Protein AF-A0A5N5FDD8-F1 (afdb_monomer_lite)

pLDDT: mean 77.77, std 26.24, range [22.77, 98.94]

Foldseek 3Di:
DPDFQFPDDADPPDQADLLWFFKFWWALAPPHQIFIWTDHHQWTFQVQLCLVVQLLVDPQPSPDCCRVDNANLSVLQSFDVSLVSVSVSSSQLRGPPHCPNVVPPVSCVVGIGGNVRIGTFARDQAPWEKEWAFFPVQQQLCLCLPPNNPCRHDPCVLAATDIDTAASVQEGEPPDDFDQDWAWFDDDDPDDTDTGGQPFKKKFWWKKWFFRHKDAFQDFDALQRLLRRTFFMWTKIQIFSPRRQVVPQPPPHGDSRGHRHMYIYRTGGGVSSQVLFKDAADDRPPQYDPSLHYPGHIWGFKWKWKWKDAAPHPDIATQAIATRSSGNRHSSSVRRRCCVRRDMDGGGHMYISRGTADPDLRHGRMLCSVCVQVVRWDAPPNDTDSHDDPRMDMDMDMHDDPPPPVVVVVVVVVVVVVVDPDDPPPPVVVVVVVPPDDDDDDDDDDDDDDDDDDDDDDDDDDDDDDDDDDDDDDDDDDDDDDPPVVVVVVVVVVVVLLVVLVVLLVVLLVQLVVLVVQLPDPVLLVCLQVDVVSLVVSLVSLVVSLVSLVVRDCPDVVSVVSSVVSNVSSVVSNVSSVCSNDPPDPPPPDDDDDDDDDDVVVVVVVVVVVVVPPDDDVVVVVVVVVVVVVVVVVVVVVVVVVVVVVVVVVPPDDDDDDPPPPVVVVVPDDDDPPPPPPVVPDPDDDDDDDDD

Organism: NCBI:txid2448454

Secondary structure (DSSP, 8-state):
-PPP-BSS---TT-S--TTT--EEEEESSTTSPPEEEEEETTEEEEHHHHHHTT---STTTTT--GGGSSSSHHHHHT-HHHHHHHHHHHHHHHBTT-HHHHT-HHHHHHHEEEGGGPEEE-SS--S-EEEE--BHHHHHHHHHHHH-SSS-S-GGGGTS--EEE--GGGEEETT---PPPEEE----TTSPPPEEE-S-EE--EEEEEEE-S---TT-PPPTTTGGGGEEEEEEEEE-EEHHHHHHH-TTT--STTTTT-EEE-S-BEEHHHHGGGEEEPPPPSSPPPGGG--SS-EEE--EEEEEEE-TT-S--EEEEEEEGGGBSS-HHHHHHHHHTTSPPP-TT-EEE------SSGGG-SSHHHHTTTTTS-EEETTEEESSPPTT-EEEEEEE------HHHHHHHHHHHHHTS---TTSHHHHHHHHTT--------------PPPP----PPPPPP-PPP--------------HHHHHHHHHHHHHHHHHHHHHHHHHHHHHHHHHHHHHTSHHHHHHHHH-HHHHHHHHHHHHHHHHHHHTS---SHHHHHHHHHHHHHHHHHHHHHHHTTSS--SSSSSSS---S---SHHHHHHHHHHHTTSS--HHHHHHHHHHHHHHHHHHHHHHHHHHHHHHHHTTSS-----TTTTTTTTTS---GGGSTTTTTS-----------

InterPro domains:
  IPR000048 IQ motif, EF-hand binding site [PF00612] (485-503)
  IPR003103 BAG domain [PF02179] (505-579)
  IPR003103 BAG domain [PS51035] (504-581)
  IPR003103 BAG domain [SM00264] (504-581)
  IPR005959 Fumarylacetoacetase [PTHR43069] (5-401)
  IPR005959 Fumarylacetoacetase [TIGR01266] (6-401)
  IPR011234 Fumarylacetoacetase-like, C-terminal [PF01557] (132-396)
  IPR015377 Fumarylacetoacetase, N-terminal [PF09298] (19-123)
  IPR036462 Fumarylacetoacetase, N-terminal domain superfamily [G3DSA:2.30.30.230] (2-120)
  IPR036462 Fumarylacetoacetase, N-terminal domain superfamily [SSF63433] (6-123)
  IPR036533 BAG domain superfamily [G3DSA:1.20.58.120] (479-585)
  IPR036663 Fumarylacetoacetase-like, C-terminal domain superfamily [G3DSA:3.90.850.10] (121-408)
  IPR036663 Fumarylacetoacetase-like, C-terminal domain superfamily [SSF56529] (125-398)

Sequence (692 aa):
MALPTSFIEVHPCSHFPIQNLPYGVFKPQPGSSARPGVAIGDYVLDLSEIAAAGLFNGPILVNSDCFHQPDLNKFLALGRPAWKEARATIQKLLSSTEPTLRDNESLRQKSLIPLSKVEMVLPITIGDYTDFFSSMHHAKNCGTIFRGPQNPIPPNWFHLPIAYHGRASSVVISGTDIIRPRGQAAPTGNSPPPFGPSLKLDFELEMAAIVGPGNELGKPVDVNEAADHIFGLVLMNDWSARDIQAWEYVPLGPFLGKSFGTTISPWIVTLEALEPFLCDAPKQDPHPLPYLAEKISQNYDISLEVQIKPAGQDESHVVTKSNFNNLYWTLTQQVAHHTINGCNLRPGDLLGTGTISGPEPDSLGCLLELTWNGQKQLSLNGTPRKFLEDGDEVIISGFSKVTVDTRKWLQRWLWDLLRKDCSLTSLKAFFLAFNRRLSFSSSASTTVTYTLHDDQPALPATTEIPIQTSDTPIPITFHLPQSTAATKIQSAYRAHLIRTHFKTIAAVHSEANQYQRRIQRQETVDAIRTSEREKLRMNESLMRLLLKLDSVPGVDPAVREARRKVSRRIVGLQEIVDAIVSEDVDDFWGGRDGGFGRNWDDILAEMEEEVCRDRGGEEMERNIQALLFFLRTLIYHNMQLHLQRDMHLLQSESFGVPQSQFLMQLALELPPHKHRAIQRRTGVHSGQPNFI

Structure (mmCIF, N/CA/C/O backbone):
data_AF-A0A5N5FDD8-F1
#
_entry.id   AF-A0A5N5FDD8-F1
#
loop_
_atom_site.group_PDB
_atom_site.id
_atom_site.type_symbol
_atom_site.label_atom_id
_atom_site.label_alt_id
_atom_site.label_comp_id
_atom_site.label_asym_id
_atom_site.label_entity_id
_atom_site.label_seq_id
_atom_site.pdbx_PDB_ins_code
_atom_site.Cartn_x
_atom_site.Cartn_y
_atom_site.Cartn_z
_atom_site.occupancy
_atom_site.B_iso_or_equiv
_atom_site.auth_seq_id
_atom_site.auth_comp_id
_atom_site.auth_asym_id
_atom_site.auth_atom_id
_atom_site.pdbx_PDB_model_num
ATOM 1 N N . MET A 1 1 ? -4.540 21.941 23.287 1.00 40.75 1 MET A N 1
ATOM 2 C CA . MET A 1 1 ? -5.114 20.904 24.172 1.00 40.75 1 MET A CA 1
ATOM 3 C C . MET A 1 1 ? -3.985 19.983 24.593 1.00 40.75 1 MET A C 1
ATOM 5 O O . MET A 1 1 ? -3.055 19.828 23.809 1.00 40.75 1 MET A O 1
ATOM 9 N N . ALA A 1 2 ? -4.013 19.440 25.812 1.00 58.56 2 ALA A N 1
ATOM 10 C CA . ALA A 1 2 ? -3.079 18.380 26.184 1.00 58.56 2 ALA A CA 1
ATOM 11 C C . ALA A 1 2 ? -3.308 17.167 25.267 1.00 58.56 2 ALA A C 1
ATOM 13 O O . ALA A 1 2 ? -4.444 16.930 24.854 1.00 58.56 2 ALA A O 1
ATOM 14 N N . LEU A 1 3 ? -2.243 16.445 24.910 1.00 72.12 3 LEU A N 1
ATOM 15 C CA . LEU A 1 3 ? -2.378 15.205 24.146 1.00 72.12 3 LEU A CA 1
ATOM 16 C C . LEU A 1 3 ? -3.233 14.213 24.956 1.00 72.12 3 LEU A C 1
ATOM 18 O O . LEU A 1 3 ? -3.039 14.130 26.172 1.00 72.12 3 LEU A O 1
ATOM 22 N N . PRO A 1 4 ? -4.170 13.484 24.322 1.00 80.88 4 PRO A N 1
ATOM 23 C CA . PRO A 1 4 ? -4.961 12.482 25.026 1.00 80.88 4 PRO A CA 1
ATOM 24 C C . PRO A 1 4 ? -4.037 11.429 25.650 1.00 80.88 4 PRO A C 1
ATOM 26 O O . PRO A 1 4 ? -3.049 11.019 25.040 1.00 80.88 4 PRO A O 1
ATOM 29 N N . THR A 1 5 ? -4.351 11.007 26.872 1.00 91.38 5 THR A N 1
ATOM 30 C CA . THR A 1 5 ? -3.633 9.951 27.597 1.00 91.38 5 THR A CA 1
ATOM 31 C C . THR A 1 5 ? -4.578 8.789 27.858 1.00 91.38 5 THR A C 1
ATOM 33 O O . THR A 1 5 ? -5.764 9.006 28.110 1.00 91.38 5 THR A O 1
ATOM 36 N N . SER A 1 6 ? -4.066 7.559 27.799 1.00 96.00 6 SER A N 1
ATOM 37 C CA . SER A 1 6 ? -4.861 6.361 28.079 1.00 96.00 6 SER A CA 1
ATOM 38 C C . SER A 1 6 ? -4.736 5.921 29.538 1.00 96.00 6 SER A C 1
ATOM 40 O O . SER A 1 6 ? -3.739 6.231 30.188 1.00 96.00 6 SER A O 1
ATOM 42 N N . PHE A 1 7 ? -5.737 5.202 30.059 1.00 96.88 7 PHE A N 1
ATOM 43 C CA . PHE A 1 7 ? -5.573 4.438 31.304 1.00 96.88 7 PHE A CA 1
ATOM 44 C C . PHE A 1 7 ? -4.744 3.159 31.098 1.00 96.88 7 PHE A C 1
ATOM 46 O O . PHE A 1 7 ? -4.272 2.578 32.072 1.00 96.88 7 PHE A O 1
ATOM 53 N N . ILE A 1 8 ? -4.588 2.713 29.847 1.00 95.81 8 ILE A N 1
ATOM 54 C CA . ILE A 1 8 ? -3.658 1.652 29.474 1.00 95.81 8 ILE A CA 1
ATOM 55 C C . ILE A 1 8 ? -2.270 2.279 29.399 1.00 95.81 8 ILE A C 1
ATOM 57 O O . ILE A 1 8 ? -2.067 3.284 28.715 1.00 95.81 8 ILE A O 1
ATOM 61 N N . GLU A 1 9 ? -1.316 1.698 30.118 1.00 93.88 9 GLU A N 1
ATOM 62 C CA . GLU A 1 9 ? 0.075 2.117 30.033 1.00 93.88 9 GLU A CA 1
ATOM 63 C C . GLU A 1 9 ? 0.636 1.738 28.658 1.00 93.88 9 GLU A C 1
ATOM 65 O O . GLU A 1 9 ? 0.541 0.589 28.229 1.00 93.88 9 GLU A O 1
ATOM 70 N N . VAL A 1 10 ? 1.190 2.721 27.948 1.00 94.00 10 VAL A N 1
ATOM 71 C CA . VAL A 1 10 ? 1.765 2.523 26.617 1.00 94.00 10 VAL A CA 1
ATOM 72 C C . VAL A 1 10 ? 3.217 2.964 26.641 1.00 94.00 10 VAL A C 1
ATOM 74 O O . VAL A 1 10 ? 3.521 4.111 26.978 1.00 94.00 10 VAL A O 1
ATOM 77 N N . HIS A 1 11 ? 4.112 2.058 26.253 1.00 92.44 11 HIS A N 1
ATOM 78 C CA . HIS A 1 11 ? 5.530 2.368 26.140 1.00 92.44 11 HIS A CA 1
ATOM 79 C C . HIS A 1 11 ? 5.756 3.505 25.115 1.00 92.44 11 HIS A C 1
ATOM 81 O O . HIS A 1 11 ? 5.157 3.463 24.038 1.00 92.44 11 HIS A O 1
ATOM 87 N N . PRO A 1 12 ? 6.640 4.494 25.367 1.00 87.56 12 PRO A N 1
ATOM 88 C CA . PRO A 1 12 ? 6.847 5.635 24.462 1.00 87.56 12 PRO A CA 1
ATOM 89 C C . PRO A 1 12 ? 7.277 5.269 23.034 1.00 87.56 12 PRO A C 1
ATOM 91 O O . PRO A 1 12 ? 7.044 6.037 22.106 1.00 87.56 12 PRO A O 1
ATOM 94 N N . CYS A 1 13 ? 7.916 4.110 22.862 1.00 88.19 13 CYS A N 1
ATOM 95 C CA . CYS A 1 13 ? 8.321 3.582 21.555 1.00 88.19 13 CYS A CA 1
ATOM 96 C C . CYS A 1 13 ? 7.288 2.633 20.924 1.00 88.19 13 CYS A C 1
ATOM 98 O O . CYS A 1 13 ? 7.564 2.072 19.870 1.00 88.19 13 CYS A O 1
ATOM 100 N N . SER A 1 14 ? 6.132 2.412 21.558 1.00 93.88 14 SER A N 1
ATOM 101 C CA . SER A 1 14 ? 5.072 1.585 20.979 1.00 93.88 14 SER A CA 1
ATOM 102 C C . SER A 1 14 ? 4.521 2.235 19.711 1.00 93.88 14 SER A C 1
ATOM 104 O O . SER A 1 14 ? 4.294 3.445 19.664 1.00 93.88 14 SER A O 1
ATOM 106 N N . HIS A 1 15 ? 4.237 1.418 18.699 1.00 95.06 15 HIS A N 1
ATOM 107 C CA . HIS A 1 15 ? 3.533 1.858 17.494 1.00 95.06 15 HIS A CA 1
ATOM 108 C C . HIS A 1 15 ? 2.047 2.145 17.746 1.00 95.06 15 HIS A C 1
ATOM 110 O O . HIS A 1 15 ? 1.388 2.733 16.888 1.00 95.06 15 HIS A O 1
ATOM 116 N N . PHE A 1 16 ? 1.505 1.764 18.908 1.00 97.56 16 PHE A N 1
ATOM 117 C CA . PHE A 1 16 ? 0.071 1.818 19.197 1.00 97.56 16 PHE A CA 1
ATOM 118 C C . PHE A 1 16 ? -0.270 2.748 20.371 1.00 97.56 16 PHE A C 1
ATOM 120 O O . PHE A 1 16 ? -0.908 2.316 21.332 1.00 97.56 16 PHE A O 1
ATOM 127 N N . PRO A 1 17 ? 0.121 4.036 20.343 1.00 96.19 17 PRO A N 1
ATOM 128 C CA . PRO A 1 17 ? -0.371 4.994 21.320 1.00 96.19 17 PRO A CA 1
ATOM 129 C C . PRO A 1 17 ? -1.849 5.329 21.051 1.00 96.19 17 PRO A C 1
ATOM 131 O O . PRO A 1 17 ? -2.377 5.067 19.969 1.00 96.19 17 PRO A O 1
ATOM 134 N N . ILE A 1 18 ? -2.517 5.981 22.009 1.00 96.62 18 ILE A N 1
ATOM 135 C CA . ILE A 1 18 ? -3.933 6.399 21.885 1.00 96.62 18 ILE A CA 1
ATOM 136 C C . ILE A 1 18 ? -4.186 7.372 20.711 1.00 96.62 18 ILE A C 1
ATOM 138 O O . ILE A 1 18 ? -5.321 7.593 20.293 1.00 96.62 18 ILE A O 1
ATOM 142 N N . GLN A 1 19 ? -3.129 7.966 20.155 1.00 95.69 19 GLN A N 1
ATOM 143 C CA . GLN A 1 19 ? -3.189 8.790 18.949 1.00 95.69 19 GLN A CA 1
ATOM 144 C C . GLN A 1 19 ? -3.278 7.958 17.663 1.00 95.69 19 GLN A C 1
ATOM 146 O O . GLN A 1 19 ? -3.800 8.466 16.676 1.00 95.69 19 GLN A O 1
ATOM 151 N N . ASN A 1 20 ? -2.800 6.710 17.652 1.00 97.81 20 ASN A N 1
ATOM 152 C CA . ASN A 1 20 ? -2.858 5.855 16.468 1.00 97.81 20 ASN A CA 1
ATOM 153 C C . ASN A 1 20 ? -4.233 5.181 16.363 1.00 97.81 20 ASN A C 1
ATOM 155 O O . ASN A 1 20 ? -5.063 5.620 15.566 1.00 97.81 20 ASN A O 1
ATOM 159 N N . LEU A 1 21 ? -4.501 4.200 17.234 1.00 98.44 21 LEU A N 1
ATOM 160 C CA . LEU A 1 21 ? -5.724 3.385 17.240 1.00 98.44 21 LEU A CA 1
ATOM 161 C C . LEU A 1 21 ? -6.044 2.777 15.857 1.00 98.44 21 LEU A C 1
ATOM 163 O O . LEU A 1 21 ? -7.098 3.082 15.288 1.00 98.44 21 LEU A O 1
ATOM 167 N N . PRO A 1 22 ? -5.139 1.958 15.287 1.00 98.81 22 PRO A N 1
ATOM 168 C CA . PRO A 1 22 ? -5.368 1.345 13.990 1.00 98.81 22 PRO A CA 1
ATOM 169 C C . PRO A 1 22 ? -6.363 0.189 14.105 1.00 98.81 22 PRO A C 1
ATOM 171 O O . PRO A 1 22 ? -6.459 -0.459 15.149 1.00 98.81 22 PRO A O 1
ATOM 174 N N . TYR A 1 23 ? -7.068 -0.091 13.013 1.00 98.94 23 TYR A N 1
ATOM 175 C CA . TYR A 1 23 ? -8.084 -1.140 12.948 1.00 98.94 23 TYR A CA 1
ATOM 176 C C . TYR A 1 23 ? -7.505 -2.404 12.322 1.00 98.94 23 TYR A C 1
ATOM 178 O O . TYR A 1 23 ? -6.751 -2.336 11.355 1.00 98.94 23 TYR A O 1
ATOM 186 N N . GLY A 1 24 ? -7.870 -3.558 12.857 1.00 98.81 24 GLY A N 1
ATOM 187 C CA . GLY A 1 24 ? -7.451 -4.858 12.346 1.00 98.81 24 GLY A CA 1
ATOM 188 C C . GLY A 1 24 ? -8.507 -5.910 12.634 1.00 98.81 24 GLY A C 1
ATOM 189 O O . GLY A 1 24 ? -9.538 -5.621 13.243 1.00 98.81 24 GLY A O 1
ATOM 190 N N . VAL A 1 25 ? -8.245 -7.136 12.199 1.00 98.81 25 VAL A N 1
ATOM 191 C CA . VAL A 1 25 ? -9.118 -8.282 12.450 1.00 98.81 25 VAL A CA 1
ATOM 192 C C . VAL A 1 25 ? -8.287 -9.382 13.079 1.00 98.81 25 VAL A C 1
ATOM 194 O O . VAL A 1 25 ? -7.172 -9.673 12.643 1.00 98.81 25 VAL A O 1
ATOM 197 N N . PHE A 1 26 ? -8.830 -9.985 14.126 1.00 98.50 26 PHE A N 1
ATOM 198 C CA . PHE A 1 26 ? -8.123 -10.982 14.907 1.00 98.50 26 PHE A CA 1
ATOM 199 C C . PHE A 1 26 ? -9.055 -12.106 15.345 1.00 98.50 26 PHE A C 1
ATOM 201 O O . PHE A 1 26 ? -10.278 -11.957 15.383 1.00 98.50 26 PHE A O 1
ATOM 208 N N . LYS A 1 27 ? -8.457 -13.237 15.707 1.00 98.12 27 LYS A N 1
ATOM 209 C CA . LYS A 1 27 ? -9.106 -14.319 16.442 1.00 98.12 27 LYS A CA 1
ATOM 210 C C . LYS A 1 27 ? -8.543 -14.325 17.864 1.00 98.12 27 LYS A C 1
ATOM 212 O O . LYS A 1 27 ? -7.328 -14.460 18.025 1.00 98.12 27 LYS A O 1
ATOM 217 N N . PRO A 1 28 ? -9.379 -14.199 18.909 1.00 94.25 28 PRO A N 1
ATOM 218 C CA . PRO A 1 28 ? -8.905 -14.244 20.297 1.00 94.25 28 PRO A CA 1
ATOM 219 C C . PRO A 1 28 ? -8.241 -15.558 20.696 1.00 94.25 28 PRO A C 1
ATOM 221 O O . PRO A 1 28 ? -7.434 -15.588 21.618 1.00 94.25 28 PRO A O 1
ATOM 224 N N . GLN A 1 29 ? -8.654 -16.650 20.056 1.00 91.31 29 GLN A N 1
ATOM 225 C CA . GLN A 1 29 ? -8.126 -17.994 20.269 1.00 91.31 29 GLN A CA 1
ATOM 226 C C . GLN A 1 29 ? -8.062 -18.748 18.936 1.00 91.31 29 GLN A C 1
ATOM 228 O O . GLN A 1 29 ? -8.905 -18.491 18.063 1.00 91.31 29 GLN A O 1
ATOM 233 N N . PRO A 1 30 ? -7.142 -19.716 18.782 1.00 86.69 30 PRO A N 1
ATOM 234 C CA . PRO A 1 30 ? -7.117 -20.591 17.615 1.00 86.69 30 PRO A CA 1
ATOM 235 C C . PRO A 1 30 ? -8.493 -21.225 17.353 1.00 86.69 30 PRO A C 1
ATOM 237 O O . PRO A 1 30 ? -9.125 -21.761 18.261 1.00 86.69 30 PRO A O 1
ATOM 240 N N . GLY A 1 31 ? -8.983 -21.125 16.115 1.00 85.69 31 GLY A N 1
ATOM 241 C CA . GLY A 1 31 ? -10.283 -21.673 15.697 1.00 85.69 31 GLY A CA 1
ATOM 242 C C . GLY A 1 31 ? -11.520 -20.845 16.083 1.00 85.69 31 GLY A C 1
ATOM 243 O O . GLY A 1 31 ? -12.624 -21.181 15.656 1.00 85.69 31 GLY A O 1
ATOM 244 N N . SER A 1 32 ? -11.363 -19.752 16.840 1.00 93.75 32 SER A N 1
ATOM 245 C CA . SER A 1 32 ? -12.458 -18.802 17.089 1.00 93.75 32 SER A CA 1
ATOM 246 C C . SER A 1 32 ? -12.824 -17.984 15.839 1.00 93.75 32 SER A C 1
ATOM 248 O O . SER A 1 32 ? -12.061 -17.902 14.872 1.00 93.75 32 SER A O 1
ATOM 250 N N . SER A 1 33 ? -14.015 -17.378 15.845 1.00 95.25 33 SER A N 1
ATOM 251 C CA . SER A 1 33 ? -14.457 -16.465 14.786 1.00 95.25 33 SER A CA 1
ATOM 252 C C . SER A 1 33 ? -13.606 -15.192 14.763 1.00 95.25 33 SER A C 1
ATOM 254 O O . SER A 1 33 ? -13.426 -14.554 15.804 1.00 95.25 33 SER A O 1
ATOM 256 N N . ALA A 1 34 ? -13.165 -14.796 13.571 1.00 97.81 34 ALA A N 1
ATOM 257 C CA . ALA A 1 34 ? -12.508 -13.515 13.338 1.00 97.81 34 ALA A CA 1
ATOM 258 C C . ALA A 1 34 ? -13.447 -12.343 13.664 1.00 97.81 34 ALA A C 1
ATOM 260 O O . ALA A 1 34 ? -14.659 -12.455 13.468 1.00 97.81 34 ALA A O 1
ATOM 261 N N . ARG A 1 35 ? -12.893 -11.243 14.181 1.00 97.69 35 ARG A N 1
ATOM 262 C CA . ARG A 1 35 ? -13.650 -10.025 14.500 1.00 97.69 35 ARG A CA 1
ATOM 263 C C . ARG A 1 35 ? -12.781 -8.758 14.525 1.00 97.69 35 ARG A C 1
ATOM 265 O O . ARG A 1 35 ? -11.575 -8.864 14.769 1.00 97.69 35 ARG A O 1
ATOM 272 N N . PRO A 1 36 ? -13.372 -7.568 14.290 1.00 98.69 36 PRO A N 1
ATOM 273 C CA . PRO A 1 36 ? -12.683 -6.287 14.347 1.00 98.69 36 PRO A CA 1
ATOM 274 C C . PRO A 1 36 ? -12.119 -5.950 15.726 1.00 98.69 36 PRO A C 1
ATOM 276 O O . PRO A 1 36 ? -12.780 -6.100 16.755 1.00 98.69 36 PRO A O 1
ATOM 279 N N . GLY A 1 37 ? -10.908 -5.408 15.723 1.00 98.75 37 GLY A N 1
ATOM 280 C CA . GLY A 1 37 ? -10.220 -4.910 16.904 1.00 98.75 37 GLY A CA 1
ATOM 281 C C . GLY A 1 37 ? -9.460 -3.620 16.625 1.00 98.75 37 GLY A C 1
ATOM 282 O O . GLY A 1 37 ? -9.226 -3.255 15.470 1.00 98.75 37 GLY A O 1
ATOM 283 N N . VAL A 1 38 ? -9.050 -2.944 17.697 1.00 98.88 38 VAL A N 1
ATOM 284 C CA . VAL A 1 38 ? -8.158 -1.778 17.642 1.00 98.88 38 VAL A CA 1
ATOM 285 C C . VAL A 1 38 ? -6.947 -1.990 18.536 1.00 98.88 38 VAL A C 1
ATOM 287 O O . VAL A 1 38 ? -7.101 -2.348 19.701 1.00 98.88 38 VAL A O 1
ATOM 290 N N . ALA A 1 39 ? -5.746 -1.748 18.015 1.00 98.75 39 ALA A N 1
ATOM 291 C CA . ALA A 1 39 ? -4.521 -1.879 18.802 1.00 98.75 39 ALA A CA 1
ATOM 292 C C . ALA A 1 39 ? -4.313 -0.683 19.753 1.00 98.75 39 ALA A C 1
ATOM 294 O O . ALA A 1 39 ? -4.483 0.477 19.363 1.00 98.75 39 ALA A O 1
ATOM 295 N N . ILE A 1 40 ? -3.902 -0.966 20.992 1.00 98.44 40 ILE A N 1
ATOM 296 C CA . ILE A 1 40 ? -3.527 0.021 22.014 1.00 98.44 40 ILE A CA 1
ATOM 297 C C . ILE A 1 40 ? -2.464 -0.571 22.953 1.00 98.44 40 ILE A C 1
ATOM 299 O O . ILE A 1 40 ? -2.722 -1.518 23.695 1.00 98.44 40 ILE A O 1
ATOM 303 N N . GLY A 1 41 ? -1.253 -0.010 22.928 1.00 97.38 41 GLY A N 1
ATOM 304 C CA . GLY A 1 41 ? -0.096 -0.587 23.614 1.00 97.38 41 GLY A CA 1
ATOM 305 C C . GLY A 1 41 ? 0.123 -2.040 23.194 1.00 97.38 41 GLY A C 1
ATOM 306 O O . GLY A 1 41 ? 0.189 -2.332 22.004 1.00 97.38 41 GLY A O 1
ATOM 307 N N . ASP A 1 42 ? 0.170 -2.942 24.172 1.00 97.38 42 ASP A N 1
ATOM 308 C CA . ASP A 1 42 ? 0.344 -4.383 23.949 1.00 97.38 42 ASP A CA 1
ATOM 309 C C . ASP A 1 42 ? -0.989 -5.154 23.898 1.00 97.38 42 ASP A C 1
ATOM 311 O O . ASP A 1 42 ? -1.019 -6.374 24.072 1.00 97.38 42 ASP A O 1
ATOM 315 N N . TYR A 1 43 ? -2.106 -4.454 23.679 1.00 98.44 43 TYR A N 1
ATOM 316 C CA . TYR A 1 43 ? -3.455 -5.019 23.684 1.00 98.44 43 TYR A CA 1
ATOM 317 C C . TYR A 1 43 ? -4.204 -4.753 22.378 1.00 98.44 43 TYR A C 1
ATOM 319 O O . TYR A 1 43 ? -3.963 -3.773 21.672 1.00 98.44 43 TYR A O 1
ATOM 327 N N . VAL A 1 44 ? -5.185 -5.610 22.114 1.00 98.56 44 VAL A N 1
ATOM 328 C CA . VAL A 1 44 ? -6.283 -5.372 21.181 1.00 98.56 44 VAL A CA 1
ATOM 329 C C . VAL A 1 44 ? -7.544 -5.092 21.985 1.00 98.56 44 VAL A C 1
ATOM 331 O O . VAL A 1 44 ? -7.913 -5.875 22.862 1.00 98.56 44 VAL A O 1
ATOM 334 N N . LEU A 1 45 ? -8.210 -3.984 21.671 1.00 98.81 45 LEU A N 1
ATOM 335 C CA . LEU A 1 45 ? -9.576 -3.707 22.087 1.00 98.81 45 LEU A CA 1
ATOM 336 C C . LEU A 1 45 ? -10.545 -4.424 21.134 1.00 98.81 45 LEU A C 1
ATOM 338 O O . LEU A 1 45 ? -10.640 -4.048 19.967 1.00 98.81 45 LEU A O 1
ATOM 342 N N . ASP A 1 46 ? -11.257 -5.434 21.629 1.00 98.62 46 ASP A N 1
ATOM 343 C CA . ASP A 1 46 ? -12.286 -6.184 20.903 1.00 98.62 46 ASP A CA 1
ATOM 344 C C . ASP A 1 46 ? -13.522 -5.301 20.670 1.00 98.62 46 ASP A C 1
ATOM 346 O O . ASP A 1 46 ? -14.274 -5.000 21.602 1.00 98.62 46 ASP A O 1
ATOM 350 N N . LEU A 1 47 ? -13.743 -4.865 19.425 1.00 98.69 47 LEU A N 1
ATOM 351 C CA . LEU A 1 47 ? -14.849 -3.958 19.109 1.00 98.69 47 LEU A CA 1
ATOM 352 C C . LEU A 1 47 ? -16.213 -4.652 19.173 1.00 98.69 47 LEU A C 1
ATOM 354 O O . LEU A 1 47 ? -17.219 -3.971 19.374 1.00 98.69 47 LEU A O 1
ATOM 358 N N . SER A 1 48 ? -16.255 -5.980 19.039 1.00 97.69 48 SER A N 1
ATOM 359 C CA . SER A 1 48 ? -17.495 -6.751 19.150 1.00 97.69 48 SER A CA 1
ATOM 360 C C . SER A 1 48 ? -18.007 -6.760 20.591 1.00 97.69 48 SER A C 1
ATOM 362 O O . SER A 1 48 ? -19.185 -6.505 20.824 1.00 97.69 48 SER A O 1
ATOM 364 N N . GLU A 1 49 ? -17.116 -6.914 21.574 1.00 97.88 49 GLU A N 1
ATOM 365 C CA . GLU A 1 49 ? -17.470 -6.851 22.999 1.00 97.88 49 GLU A CA 1
ATOM 366 C C . GLU A 1 49 ? -17.911 -5.435 23.407 1.00 97.88 49 GLU A C 1
ATOM 368 O O . GLU A 1 49 ? -18.870 -5.263 24.161 1.00 97.88 49 GLU A O 1
ATOM 373 N N . ILE A 1 50 ? -17.261 -4.398 22.864 1.00 98.38 50 ILE A N 1
ATOM 374 C CA . ILE A 1 50 ? -17.652 -2.997 23.092 1.00 98.38 50 ILE A CA 1
ATOM 375 C C . ILE A 1 50 ? -19.019 -2.684 22.462 1.00 98.38 50 ILE A C 1
ATOM 377 O O . ILE A 1 50 ? -19.838 -1.995 23.080 1.00 98.38 50 ILE A O 1
ATOM 381 N N . ALA A 1 51 ? -19.299 -3.212 21.267 1.00 97.81 51 ALA A N 1
ATOM 382 C CA . ALA A 1 51 ? -20.604 -3.091 20.621 1.00 97.81 51 ALA A CA 1
ATOM 383 C C . ALA A 1 51 ? -21.698 -3.847 21.391 1.00 97.81 51 ALA A C 1
ATOM 385 O O . ALA A 1 51 ? -22.752 -3.273 21.661 1.00 97.81 51 ALA A O 1
ATOM 386 N N . ALA A 1 52 ? -21.436 -5.085 21.820 1.00 96.94 52 ALA A N 1
ATOM 387 C CA . ALA A 1 52 ? -22.362 -5.893 22.614 1.00 96.94 52 ALA A CA 1
ATOM 388 C C . ALA A 1 52 ? -22.686 -5.259 23.979 1.00 96.94 52 ALA A C 1
ATOM 390 O O . ALA A 1 52 ? -23.803 -5.394 24.479 1.00 96.94 52 ALA A O 1
ATOM 391 N N . ALA A 1 53 ? -21.741 -4.514 24.560 1.00 97.44 53 ALA A N 1
ATOM 392 C CA . ALA A 1 53 ? -21.956 -3.720 25.768 1.00 97.44 53 ALA A CA 1
ATOM 393 C C . ALA A 1 53 ? -22.774 -2.429 25.535 1.00 97.44 53 ALA A C 1
ATOM 395 O O . ALA A 1 53 ? -23.043 -1.699 26.490 1.00 97.44 53 ALA A O 1
ATOM 396 N N . GLY A 1 54 ? -23.162 -2.121 24.291 1.00 97.44 54 GLY A N 1
ATOM 397 C CA . GLY A 1 54 ? -23.957 -0.940 23.942 1.00 97.44 54 GLY A CA 1
ATOM 398 C C . GLY A 1 54 ? -23.188 0.381 24.032 1.00 97.44 54 GLY A C 1
ATOM 399 O O . GLY A 1 54 ? -23.799 1.439 24.183 1.00 97.44 54 GLY A O 1
ATOM 400 N N . LEU A 1 55 ? -21.851 0.341 23.974 1.00 97.62 55 LEU A N 1
ATOM 401 C CA . LEU A 1 55 ? -21.011 1.533 24.144 1.00 97.62 55 LEU A CA 1
ATOM 402 C C . LEU A 1 55 ? -20.827 2.338 22.852 1.00 97.62 55 LEU A C 1
ATOM 404 O O . LEU A 1 55 ? -20.496 3.521 22.915 1.00 97.62 55 LEU A O 1
ATOM 408 N N . PHE A 1 56 ? -21.105 1.739 21.693 1.00 97.81 56 PHE A N 1
ATOM 409 C CA . PHE A 1 56 ? -21.312 2.469 20.443 1.00 97.81 56 PHE A CA 1
ATOM 410 C C . PHE A 1 56 ? -22.767 2.940 20.360 1.00 97.81 56 PHE A C 1
ATOM 412 O O . PHE A 1 56 ? -23.598 2.316 19.716 1.00 97.81 56 PHE A O 1
ATOM 419 N N . ASN A 1 57 ? -23.086 4.033 21.053 1.00 95.56 57 ASN A N 1
ATOM 420 C CA . ASN A 1 57 ? -24.447 4.574 21.171 1.00 95.56 57 ASN A CA 1
ATOM 421 C C . ASN A 1 57 ? -24.667 5.880 20.385 1.00 95.56 57 ASN A C 1
ATOM 423 O O . ASN A 1 57 ? -25.635 6.603 20.633 1.00 95.56 57 ASN A O 1
ATOM 427 N N . GLY A 1 58 ? -23.756 6.199 19.465 1.00 95.19 58 GLY A N 1
ATOM 428 C CA . GLY A 1 58 ? -23.878 7.347 18.578 1.00 95.19 58 GLY A CA 1
ATOM 429 C C . GLY A 1 58 ? -24.903 7.124 17.459 1.00 95.19 58 GLY A C 1
ATOM 430 O O . GLY A 1 58 ? -25.393 6.010 17.259 1.00 95.19 58 GLY A O 1
ATOM 431 N N . PRO A 1 59 ?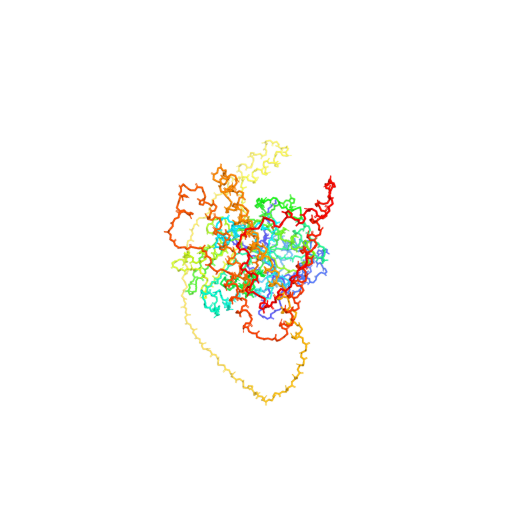 -25.277 8.194 16.738 1.00 96.56 59 PRO A N 1
ATOM 432 C CA . PRO A 1 59 ? -26.380 8.165 15.779 1.00 96.56 59 PRO A CA 1
ATOM 433 C C . PRO A 1 59 ? -26.176 7.185 14.617 1.00 96.56 59 PRO A C 1
ATOM 435 O O . PRO A 1 59 ? -27.169 6.733 14.049 1.00 96.56 59 PRO A O 1
ATOM 438 N N . ILE A 1 60 ? -24.930 6.867 14.251 1.00 96.69 60 ILE A N 1
ATOM 439 C CA . ILE A 1 60 ? -24.634 6.004 13.104 1.00 96.69 60 ILE A CA 1
ATOM 440 C C . ILE A 1 60 ? -24.401 4.557 13.548 1.00 96.69 60 ILE A C 1
ATOM 442 O O . ILE A 1 60 ? -24.934 3.635 12.930 1.00 96.69 60 ILE A O 1
ATOM 446 N N . LEU A 1 61 ? -23.620 4.333 14.610 1.00 97.38 61 LEU A N 1
ATOM 447 C CA . LEU A 1 61 ? -23.170 2.987 14.979 1.00 97.38 61 LEU A CA 1
ATOM 448 C C . LEU A 1 61 ? -24.153 2.225 15.873 1.00 97.38 61 LEU A C 1
ATOM 450 O O . LEU A 1 61 ? -24.089 1.000 15.894 1.00 97.38 61 LEU A O 1
ATOM 454 N N . VAL A 1 62 ? -25.089 2.901 16.552 1.00 94.75 62 VAL A N 1
ATOM 455 C CA . VAL A 1 62 ? -26.011 2.268 17.522 1.00 94.75 62 VAL A CA 1
ATOM 456 C C . VAL A 1 62 ? -26.839 1.111 16.955 1.00 94.75 62 VAL A C 1
ATOM 458 O O . VAL A 1 62 ? -27.142 0.164 17.672 1.00 94.75 62 VAL A O 1
ATOM 461 N N . ASN A 1 63 ? -27.178 1.159 15.666 1.00 88.50 63 ASN A N 1
ATOM 462 C CA . ASN A 1 63 ? -27.957 0.118 14.985 1.00 88.50 63 ASN A CA 1
ATOM 463 C C . ASN A 1 63 ? -27.125 -0.669 13.960 1.00 88.50 63 ASN A C 1
ATOM 465 O O . ASN A 1 63 ? -27.686 -1.337 13.091 1.00 88.50 63 ASN A O 1
ATOM 469 N N . SER A 1 64 ? -25.796 -0.561 14.022 1.00 94.75 64 SER A N 1
ATOM 470 C CA . SER A 1 64 ? -24.883 -1.253 13.118 1.00 94.75 64 SER A CA 1
ATOM 471 C C . SER A 1 64 ? -24.313 -2.508 13.776 1.00 94.75 64 SER A C 1
ATOM 473 O O . SER A 1 64 ? -23.862 -2.501 14.915 1.00 94.75 64 SER A O 1
ATOM 475 N N . ASP A 1 65 ? -24.264 -3.593 13.019 1.00 97.06 65 ASP A N 1
ATOM 476 C CA . ASP A 1 65 ? -23.597 -4.853 13.352 1.00 97.06 65 ASP A CA 1
ATOM 477 C C . ASP A 1 65 ? -22.190 -4.941 12.723 1.00 97.06 65 ASP A C 1
ATOM 479 O O . ASP A 1 65 ? -21.622 -6.031 12.639 1.00 97.06 65 ASP A O 1
ATOM 483 N N . CYS A 1 66 ? -21.622 -3.824 12.246 1.00 98.00 66 CYS A N 1
ATOM 484 C CA . CYS A 1 66 ? -20.345 -3.819 11.525 1.00 98.00 66 CYS A CA 1
ATOM 485 C C . CYS A 1 66 ? -19.175 -4.391 12.340 1.00 98.00 66 CYS A C 1
ATOM 487 O O . CYS A 1 66 ? -18.277 -4.987 11.760 1.00 98.00 66 CYS A O 1
ATOM 489 N N . PHE A 1 67 ? -19.203 -4.272 13.672 1.00 98.38 67 PHE A N 1
ATOM 490 C CA . PHE A 1 67 ? -18.179 -4.844 14.556 1.00 98.38 67 PHE A CA 1
ATOM 491 C C . PHE A 1 67 ? -18.434 -6.303 14.961 1.00 98.38 67 PHE A C 1
ATOM 493 O O . PHE A 1 67 ? -17.612 -6.891 15.653 1.00 98.38 67 PHE A O 1
ATOM 500 N N . HIS A 1 68 ? -19.534 -6.905 14.502 1.00 97.56 68 HIS A N 1
ATOM 501 C CA . HIS A 1 68 ? -19.806 -8.342 14.629 1.00 97.56 68 HIS A CA 1
ATOM 502 C C . HIS A 1 68 ? -19.499 -9.118 13.334 1.00 97.56 68 HIS A C 1
ATOM 504 O O . HIS A 1 68 ? -19.760 -10.317 13.258 1.00 97.56 68 HIS A O 1
ATOM 510 N N . GLN A 1 69 ? -18.983 -8.441 12.303 1.00 98.06 69 GLN A N 1
ATOM 511 C CA . GLN A 1 69 ? -18.593 -9.061 11.034 1.00 98.06 69 GLN A CA 1
ATOM 512 C C . GLN A 1 69 ? -17.219 -9.739 11.142 1.00 98.06 69 GLN A C 1
ATOM 514 O O . GLN A 1 69 ? -16.448 -9.396 12.034 1.00 98.06 69 GLN A O 1
ATOM 519 N N . PRO A 1 70 ? -16.880 -10.685 10.248 1.00 97.75 70 PRO A N 1
ATOM 520 C CA . PRO A 1 70 ? -15.564 -11.323 10.243 1.00 97.75 70 PRO A CA 1
ATOM 521 C C . PRO A 1 70 ? -14.455 -10.451 9.637 1.00 97.75 70 PRO A C 1
ATOM 523 O O . PRO A 1 70 ? -13.290 -10.810 9.756 1.00 97.75 70 PRO A O 1
ATOM 526 N N . ASP A 1 71 ? -14.804 -9.340 8.985 1.00 98.38 71 ASP A N 1
ATOM 527 C CA . ASP A 1 71 ? -13.888 -8.390 8.354 1.00 98.38 71 ASP A CA 1
ATOM 528 C C . ASP A 1 71 ? -14.337 -6.936 8.591 1.00 98.38 71 ASP A C 1
ATOM 530 O O . ASP A 1 71 ? -15.382 -6.675 9.197 1.00 98.38 71 ASP A O 1
ATOM 534 N N . LEU A 1 72 ? -13.536 -5.964 8.143 1.00 98.75 72 LEU A N 1
ATOM 535 C CA . LEU A 1 72 ? -13.866 -4.544 8.282 1.00 98.75 72 LEU A CA 1
ATOM 536 C C . LEU A 1 72 ? -14.769 -4.006 7.162 1.00 98.75 72 LEU A C 1
ATOM 538 O O . LEU A 1 72 ? -15.242 -2.877 7.285 1.00 98.75 72 LEU A O 1
ATOM 542 N N . ASN A 1 73 ? -15.051 -4.752 6.087 1.00 98.75 73 ASN A N 1
ATOM 543 C CA . ASN A 1 73 ? -15.655 -4.205 4.863 1.00 98.75 73 ASN A CA 1
ATOM 544 C C . ASN A 1 73 ? -16.992 -3.495 5.120 1.00 98.75 73 ASN A C 1
ATOM 546 O O . ASN A 1 73 ? -17.240 -2.421 4.566 1.00 98.75 73 ASN A O 1
ATOM 550 N N . LYS A 1 74 ? -17.838 -4.039 6.007 1.00 98.56 74 LYS A N 1
ATOM 551 C CA . LYS A 1 74 ? -19.109 -3.395 6.382 1.00 98.56 74 LYS A CA 1
ATOM 552 C C . LYS A 1 74 ? -18.895 -2.059 7.093 1.00 98.56 74 LYS A C 1
ATOM 554 O O . LYS A 1 74 ? -19.637 -1.120 6.836 1.00 98.56 74 LYS A O 1
ATOM 559 N N . PHE A 1 75 ? -17.887 -1.960 7.960 1.00 98.81 75 PHE A N 1
ATOM 560 C CA . PHE A 1 75 ? -17.520 -0.709 8.629 1.00 98.81 75 PHE A CA 1
ATOM 561 C C . PHE A 1 75 ? -16.913 0.304 7.646 1.00 98.81 75 PHE A C 1
ATOM 563 O O . PHE A 1 75 ? -17.260 1.485 7.680 1.00 98.81 75 PHE A O 1
ATOM 570 N N . LEU A 1 76 ? -16.072 -0.158 6.715 1.00 98.62 76 LEU A N 1
ATOM 571 C CA . LEU A 1 76 ? -15.512 0.669 5.641 1.00 98.62 76 LEU A CA 1
ATOM 572 C C . LEU A 1 76 ? -16.612 1.283 4.765 1.00 98.62 76 LEU A C 1
ATOM 574 O O . LEU A 1 76 ? -16.562 2.468 4.448 1.00 98.62 76 LEU A O 1
ATOM 578 N N . ALA A 1 77 ? -17.657 0.515 4.452 1.00 98.38 77 ALA A N 1
ATOM 579 C CA . ALA A 1 77 ? -18.778 0.976 3.638 1.00 98.38 77 ALA A CA 1
ATOM 580 C C . ALA A 1 77 ? -19.587 2.131 4.265 1.00 98.38 77 ALA A C 1
ATOM 582 O O . ALA A 1 77 ? -20.240 2.871 3.533 1.00 98.38 77 ALA A O 1
ATOM 583 N N . LEU A 1 78 ? -19.552 2.307 5.595 1.00 98.19 78 LEU A N 1
ATOM 584 C CA . LEU A 1 78 ? -20.304 3.366 6.290 1.00 98.19 78 LEU A CA 1
ATOM 585 C C . LEU A 1 78 ? -19.707 4.770 6.090 1.00 98.19 78 LEU A C 1
ATOM 587 O O . LEU A 1 78 ? -20.395 5.769 6.308 1.00 98.19 78 LEU A O 1
ATOM 591 N N . GLY A 1 79 ? -18.439 4.855 5.681 1.00 97.75 79 GLY A N 1
ATOM 592 C CA . GLY A 1 79 ? -17.767 6.111 5.370 1.00 97.75 79 GLY A CA 1
ATOM 593 C C . GLY A 1 79 ? -17.345 6.960 6.569 1.00 97.75 79 GLY A C 1
ATOM 594 O O . GLY A 1 79 ? -17.570 6.644 7.741 1.00 97.75 79 GLY A O 1
ATOM 595 N N . ARG A 1 80 ? -16.710 8.089 6.243 1.00 97.12 80 ARG A N 1
ATOM 596 C CA . ARG A 1 80 ? -16.004 8.964 7.189 1.00 97.12 80 ARG A CA 1
ATOM 597 C C . ARG A 1 80 ? -16.799 9.391 8.429 1.00 97.12 80 ARG A C 1
ATOM 599 O O . ARG A 1 80 ? -16.199 9.406 9.505 1.00 97.12 80 ARG A O 1
ATOM 606 N N . PRO A 1 81 ? -18.107 9.712 8.360 1.00 97.69 81 PRO A N 1
ATOM 607 C CA . PRO A 1 81 ? -18.879 10.042 9.558 1.00 97.69 81 PRO A CA 1
ATOM 608 C C . PRO A 1 81 ? -18.904 8.910 10.597 1.00 97.69 81 PRO A C 1
ATOM 610 O O . PRO A 1 81 ? -18.697 9.170 11.782 1.00 97.69 81 PRO A O 1
ATOM 613 N N . ALA A 1 82 ? -19.076 7.659 10.159 1.00 98.38 82 ALA A N 1
ATOM 614 C CA . ALA A 1 82 ? -19.077 6.494 11.044 1.00 98.38 82 ALA A CA 1
ATOM 615 C C . ALA A 1 82 ? -17.689 6.228 11.638 1.00 98.38 82 ALA A C 1
ATOM 617 O O . ALA A 1 82 ? -17.564 5.883 12.812 1.00 98.38 82 ALA A O 1
ATOM 618 N N . TRP A 1 83 ? -16.633 6.426 10.844 1.00 98.44 83 TRP A N 1
ATOM 619 C CA . TRP A 1 83 ? -15.255 6.241 11.303 1.00 98.44 83 TRP A CA 1
ATOM 620 C C . TRP A 1 83 ? -14.873 7.245 12.389 1.00 98.44 83 TRP A C 1
ATOM 622 O O . TRP A 1 83 ? -14.293 6.859 13.404 1.00 98.44 83 TRP A O 1
ATOM 632 N N . LYS A 1 84 ? -15.267 8.514 12.215 1.00 98.06 84 LYS A N 1
ATOM 633 C CA . LYS A 1 84 ? -15.080 9.571 13.218 1.00 98.06 84 LYS A CA 1
ATOM 634 C C . LYS A 1 84 ? -15.844 9.271 14.504 1.00 98.06 84 LYS A C 1
ATOM 636 O O . LYS A 1 84 ? -15.295 9.427 15.592 1.00 98.06 84 LYS A O 1
ATOM 641 N N . GLU A 1 85 ? -17.092 8.811 14.390 1.00 98.44 85 GLU A N 1
ATOM 642 C CA . GLU A 1 85 ? -17.898 8.394 15.544 1.00 98.44 85 GLU A CA 1
ATOM 643 C C . GLU A 1 85 ? -17.237 7.235 16.308 1.00 98.44 85 GLU A C 1
ATOM 645 O O . GLU A 1 85 ? -17.106 7.298 17.535 1.00 98.44 85 GLU A O 1
ATOM 650 N N . ALA A 1 86 ? -16.765 6.208 15.591 1.00 98.69 86 ALA A N 1
ATOM 651 C CA . ALA A 1 86 ? -16.063 5.075 16.187 1.00 98.69 86 ALA A CA 1
ATOM 652 C C . ALA A 1 86 ? -14.793 5.535 16.907 1.00 98.69 86 ALA A C 1
ATOM 654 O O . ALA A 1 86 ? -14.609 5.245 18.090 1.00 98.69 86 ALA A O 1
ATOM 655 N N . ARG A 1 87 ? -13.942 6.310 16.223 1.00 98.38 87 ARG A N 1
ATOM 656 C CA . ARG A 1 87 ? -12.675 6.805 16.767 1.00 98.38 87 ARG A CA 1
ATOM 657 C C . ARG A 1 87 ? -12.884 7.670 18.005 1.00 98.38 87 ARG A C 1
ATOM 659 O O . ARG A 1 87 ? -12.200 7.456 19.002 1.00 98.38 87 ARG A O 1
ATOM 666 N N . ALA A 1 88 ? -13.837 8.601 17.974 1.00 98.06 88 ALA A N 1
ATOM 667 C CA . ALA A 1 88 ? -14.157 9.448 19.120 1.00 98.06 88 ALA A CA 1
ATOM 668 C C . ALA A 1 88 ? -14.650 8.621 20.318 1.00 98.06 88 ALA A C 1
ATOM 670 O O . ALA A 1 88 ? -14.207 8.844 21.447 1.00 98.06 88 ALA A O 1
ATOM 671 N N . THR A 1 89 ? -15.517 7.632 20.073 1.00 98.38 89 THR A N 1
ATOM 672 C CA . THR A 1 89 ? -15.997 6.701 21.105 1.00 98.38 89 THR A CA 1
ATOM 673 C C . THR A 1 89 ? -14.843 5.898 21.705 1.00 98.38 89 THR A C 1
ATOM 675 O O . THR A 1 89 ? -14.691 5.862 22.924 1.00 98.38 89 THR A O 1
ATOM 678 N N . ILE A 1 90 ? -13.975 5.317 20.874 1.00 98.56 90 ILE A N 1
ATOM 679 C CA . ILE A 1 90 ? -12.828 4.514 21.324 1.00 98.56 90 ILE A CA 1
ATOM 680 C C . ILE A 1 90 ? -11.829 5.374 22.109 1.00 98.56 90 ILE A C 1
ATOM 682 O O . ILE A 1 90 ? -11.407 4.982 23.195 1.00 98.56 90 ILE A O 1
ATOM 686 N N . GLN A 1 91 ? -11.488 6.571 21.620 1.00 97.75 91 GLN A N 1
ATOM 687 C CA . GLN A 1 91 ? -10.612 7.505 22.336 1.00 97.75 91 GLN A CA 1
ATOM 688 C C . GLN A 1 91 ? -11.189 7.913 23.688 1.00 97.75 91 GLN A C 1
ATOM 690 O O . GLN A 1 91 ? -10.451 7.978 24.671 1.00 97.75 91 GLN A O 1
ATOM 695 N N . LYS A 1 92 ? -12.502 8.166 23.750 1.00 97.69 92 LYS A N 1
ATOM 696 C CA . LYS A 1 92 ? -13.188 8.447 25.008 1.00 97.69 92 LYS A CA 1
ATOM 697 C C . LYS A 1 92 ? -13.056 7.259 25.955 1.00 97.69 92 LYS A C 1
ATOM 699 O O . LYS A 1 92 ? -12.539 7.444 27.046 1.00 97.69 92 LYS A O 1
ATOM 704 N N . LEU A 1 93 ? -13.453 6.057 25.531 1.00 98.25 93 LEU A N 1
ATOM 705 C CA . LEU A 1 93 ? -13.422 4.848 26.362 1.00 98.25 93 LEU A CA 1
ATOM 706 C C . LEU A 1 93 ? -12.022 4.512 26.877 1.00 98.25 93 LEU A C 1
ATOM 708 O O . LEU A 1 93 ? -11.894 4.068 28.012 1.00 98.25 93 LEU A O 1
ATOM 712 N N . LEU A 1 94 ? -10.987 4.732 26.063 1.00 98.25 94 LEU A N 1
ATOM 713 C CA . LEU A 1 94 ? -9.594 4.468 26.422 1.00 98.25 94 LEU A CA 1
ATOM 714 C C . LEU A 1 94 ? -8.937 5.603 27.217 1.00 98.25 94 LEU A C 1
ATOM 716 O O . LEU A 1 94 ? -7.817 5.413 27.693 1.00 98.25 94 LEU A O 1
ATOM 720 N N . SER A 1 95 ? -9.586 6.762 27.366 1.00 97.19 95 SER A N 1
ATOM 721 C CA . SER A 1 95 ? -9.038 7.921 28.076 1.00 97.19 95 SER A CA 1
ATOM 722 C C . SER A 1 95 ? -8.767 7.613 29.549 1.00 97.19 95 SER A C 1
ATOM 724 O O . SER A 1 95 ? -9.575 6.987 30.233 1.00 97.19 95 SER A O 1
ATOM 726 N N . SER A 1 96 ? -7.667 8.148 30.081 1.00 95.88 96 SER A N 1
ATOM 727 C CA . SER A 1 96 ? -7.325 8.059 31.509 1.00 95.88 96 SER A CA 1
ATOM 728 C C . SER A 1 96 ? -8.418 8.609 32.435 1.00 95.88 96 SER A C 1
ATOM 730 O O . SER A 1 96 ? -8.532 8.186 33.588 1.00 95.88 96 SER A O 1
ATOM 732 N N . THR A 1 97 ? -9.251 9.524 31.934 1.00 95.44 97 THR A N 1
ATOM 733 C CA . THR A 1 97 ? -10.309 10.199 32.696 1.00 95.44 97 THR A CA 1
ATOM 734 C C . THR A 1 97 ? -11.695 9.570 32.550 1.00 95.44 97 THR A C 1
ATOM 736 O O . THR A 1 97 ? -12.613 10.026 33.225 1.00 95.44 97 THR A O 1
ATOM 739 N N . GLU A 1 98 ? -11.879 8.568 31.687 1.00 97.00 98 GLU A N 1
ATOM 740 C CA . GLU A 1 98 ? -13.191 7.973 31.406 1.00 97.00 98 GLU A CA 1
ATOM 741 C C . GLU A 1 98 ? -13.399 6.677 32.213 1.00 97.00 98 GLU A C 1
ATOM 743 O O . GLU A 1 98 ? -12.721 5.682 31.953 1.00 97.00 98 GLU A O 1
ATOM 748 N N . PRO A 1 99 ? -14.328 6.647 33.186 1.00 97.62 99 PRO A N 1
ATOM 749 C CA . PRO A 1 99 ? -14.540 5.473 34.030 1.00 97.62 99 PRO A CA 1
ATOM 750 C C . PRO A 1 99 ? -15.268 4.322 33.321 1.00 97.62 99 PRO A C 1
ATOM 752 O O . PRO A 1 99 ? -15.114 3.181 33.749 1.00 97.62 99 PRO A O 1
ATOM 755 N N . THR A 1 100 ? -16.042 4.585 32.255 1.00 97.94 100 THR A N 1
ATOM 756 C CA . THR A 1 100 ? -16.986 3.606 31.672 1.00 97.94 100 THR A CA 1
ATOM 757 C C . THR A 1 100 ? -16.343 2.256 31.346 1.00 97.94 100 THR A C 1
ATOM 759 O O . THR A 1 100 ? -16.888 1.215 31.713 1.00 97.94 100 THR A O 1
ATOM 762 N N . LEU A 1 101 ? -15.179 2.261 30.685 1.00 98.00 101 LEU A N 1
ATOM 763 C CA . LEU A 1 101 ? -14.395 1.044 30.461 1.00 98.00 101 LEU A CA 1
ATOM 764 C C . LEU A 1 101 ? -13.336 0.854 31.553 1.00 98.00 101 LEU A C 1
ATOM 766 O O . LEU A 1 101 ? -13.191 -0.252 32.060 1.00 98.00 101 LEU A O 1
ATOM 770 N N . ARG A 1 102 ? -12.622 1.917 31.952 1.00 97.75 102 ARG A N 1
ATOM 771 C CA . ARG A 1 102 ? -11.509 1.855 32.917 1.00 97.75 102 ARG A CA 1
ATOM 772 C C . ARG A 1 102 ? -11.873 1.136 34.219 1.00 97.75 102 ARG A C 1
ATOM 774 O O . ARG A 1 102 ? -11.092 0.300 34.674 1.00 97.75 102 ARG A O 1
ATOM 781 N N . ASP A 1 103 ? -13.040 1.438 34.782 1.00 98.00 103 ASP A N 1
ATOM 782 C CA . ASP A 1 103 ? -13.476 0.948 36.097 1.00 98.00 103 ASP A CA 1
ATOM 783 C C . ASP A 1 103 ? -14.404 -0.277 35.987 1.00 98.00 103 ASP A C 1
ATOM 785 O O . ASP A 1 103 ? -14.774 -0.875 36.996 1.00 98.00 103 ASP A O 1
ATOM 789 N N . ASN A 1 104 ? -14.756 -0.699 34.766 1.00 98.00 104 ASN A N 1
ATOM 790 C CA . ASN A 1 104 ? -15.530 -1.912 34.515 1.00 98.00 104 ASN A CA 1
ATOM 791 C C . ASN A 1 104 ? -14.595 -3.107 34.294 1.00 98.00 104 ASN A C 1
ATOM 793 O O . ASN A 1 104 ? -14.284 -3.487 33.163 1.00 98.00 104 ASN A O 1
ATOM 797 N N . GLU A 1 105 ? -14.139 -3.704 35.395 1.00 97.44 105 GLU A N 1
ATOM 798 C CA . GLU A 1 105 ? -13.201 -4.830 35.372 1.00 97.44 105 GLU A CA 1
ATOM 799 C C . GLU A 1 105 ? -13.712 -6.010 34.533 1.00 97.44 105 GLU A C 1
ATOM 801 O O . GLU A 1 105 ? -12.960 -6.564 33.732 1.00 97.44 105 GLU A O 1
ATOM 806 N N . SER A 1 106 ? -14.998 -6.359 34.652 1.00 98.00 106 SER A N 1
ATOM 807 C CA . SER A 1 106 ? -15.578 -7.486 33.913 1.00 98.00 106 SER A CA 1
ATOM 808 C C . SER A 1 106 ? -15.527 -7.274 32.401 1.00 98.00 106 SER A C 1
ATOM 810 O O . SER A 1 106 ? -15.134 -8.186 31.673 1.00 98.00 106 SER A O 1
ATOM 812 N N . LEU A 1 107 ? -15.888 -6.077 31.924 1.00 98.12 107 LEU A N 1
ATOM 813 C CA . LEU A 1 107 ? -15.823 -5.762 30.500 1.00 98.12 107 LEU A CA 1
ATOM 814 C C . LEU A 1 107 ? -14.374 -5.682 30.024 1.00 98.12 107 LEU A C 1
ATOM 816 O O . LEU A 1 107 ? -14.050 -6.276 29.004 1.00 98.12 107 LEU A O 1
ATOM 820 N N . ARG A 1 108 ? -13.481 -5.040 30.787 1.00 97.62 108 ARG A N 1
ATOM 821 C CA . ARG A 1 108 ? -12.056 -4.955 30.437 1.00 97.62 108 ARG A CA 1
ATOM 822 C C . ARG A 1 108 ? -11.412 -6.316 30.229 1.00 97.62 108 ARG A C 1
ATOM 824 O O . ARG A 1 108 ? -10.696 -6.485 29.253 1.00 97.62 108 ARG A O 1
ATOM 831 N N . GLN A 1 109 ? -11.655 -7.271 31.126 1.00 96.19 109 GLN A N 1
ATOM 832 C CA . GLN A 1 109 ? -11.076 -8.614 31.008 1.00 96.19 109 GLN A CA 1
ATOM 833 C C . GLN A 1 109 ? -11.561 -9.358 29.756 1.00 96.19 109 GLN A C 1
ATOM 835 O O . GLN A 1 109 ? -10.859 -10.231 29.255 1.00 96.19 109 GLN A O 1
ATOM 840 N N . LYS A 1 110 ? -12.750 -9.017 29.245 1.00 96.19 110 LYS A N 1
ATOM 841 C CA . LYS A 1 110 ? -13.291 -9.580 28.002 1.00 96.19 110 LYS A CA 1
ATOM 842 C C . LYS A 1 110 ? -12.803 -8.836 26.763 1.00 96.19 110 LYS A C 1
ATOM 844 O O . LYS A 1 110 ? -12.479 -9.470 25.768 1.00 96.19 110 LYS A O 1
ATOM 849 N N . SER A 1 111 ? -12.761 -7.506 26.826 1.00 97.56 111 SER A N 1
ATOM 850 C CA . SER A 1 111 ? -12.554 -6.653 25.659 1.00 97.56 111 SER A CA 1
ATOM 851 C C . SER A 1 111 ? -11.102 -6.237 25.435 1.00 97.56 111 SER A C 1
ATOM 853 O O . SER A 1 111 ? -10.808 -5.727 24.365 1.00 97.56 111 SER A O 1
ATOM 855 N N . LEU A 1 112 ? -10.194 -6.383 26.406 1.00 98.12 112 LEU A N 1
ATOM 856 C CA . LEU A 1 112 ? -8.768 -6.074 26.245 1.00 98.12 112 LEU A CA 1
ATOM 857 C C . LEU A 1 112 ? -7.950 -7.360 26.268 1.00 98.12 112 LEU A C 1
ATOM 859 O O . LEU A 1 112 ? -7.729 -7.959 27.319 1.00 98.12 112 LEU A O 1
ATOM 863 N N . ILE A 1 113 ? -7.473 -7.766 25.096 1.00 97.81 113 ILE A N 1
ATOM 864 C CA . ILE A 1 113 ? -6.774 -9.036 24.910 1.00 97.81 113 ILE A CA 1
ATOM 865 C C . ILE A 1 113 ? -5.313 -8.740 24.557 1.00 97.81 113 ILE A C 1
ATOM 867 O O . ILE A 1 113 ? -5.071 -7.931 23.663 1.00 97.81 113 ILE A O 1
ATOM 871 N N . PRO A 1 114 ? -4.321 -9.355 25.228 1.00 97.50 114 PRO A N 1
ATOM 872 C CA . PRO A 1 114 ? -2.917 -9.160 24.874 1.00 97.50 114 PRO A CA 1
ATOM 873 C C . PRO A 1 114 ? -2.637 -9.524 23.411 1.00 97.50 114 PRO A C 1
ATOM 875 O O . PRO A 1 114 ? -3.026 -10.604 22.964 1.00 97.50 114 PRO A O 1
ATOM 878 N N . LEU A 1 115 ? -1.906 -8.666 22.691 1.00 95.88 115 LEU A N 1
ATOM 879 C CA . LEU A 1 115 ? -1.518 -8.877 21.289 1.00 95.88 115 LEU A CA 1
ATOM 880 C C . LEU A 1 115 ? -0.774 -10.204 21.083 1.00 95.88 115 LEU A C 1
ATOM 882 O O . LEU A 1 115 ? -0.950 -10.863 20.067 1.00 95.88 115 LEU A O 1
ATOM 886 N N . SER A 1 116 ? 0.008 -10.639 22.072 1.00 96.00 116 SER A N 1
ATOM 887 C CA . SER A 1 116 ? 0.742 -11.911 22.040 1.00 96.00 116 SER A CA 1
ATOM 888 C C . SER A 1 116 ? -0.142 -13.161 22.103 1.00 96.00 116 SER A C 1
ATOM 890 O O . SER A 1 116 ? 0.362 -14.268 21.931 1.00 96.00 116 SER A O 1
ATOM 892 N N . LYS A 1 117 ? -1.441 -13.011 22.384 1.00 95.75 117 LYS A N 1
ATOM 893 C CA . LYS A 1 117 ? -2.396 -14.122 22.507 1.00 95.75 117 LYS A CA 1
ATOM 894 C C . LYS A 1 117 ? -3.374 -14.218 21.340 1.00 95.75 117 LYS A C 1
ATOM 896 O O . LYS A 1 117 ? -4.150 -15.169 21.308 1.00 95.75 117 LYS A O 1
ATOM 901 N N . VAL A 1 118 ? -3.369 -13.252 20.425 1.00 96.62 118 VAL A N 1
ATOM 902 C CA . VAL A 1 118 ? -4.305 -13.223 19.299 1.00 96.62 118 VAL A CA 1
ATOM 903 C C . VAL A 1 118 ? -3.642 -13.699 18.015 1.00 96.62 118 VAL A C 1
ATOM 905 O O . VAL A 1 118 ? -2.450 -13.503 17.800 1.00 96.62 118 VAL A O 1
ATOM 908 N N . GLU A 1 119 ? -4.439 -14.291 17.134 1.00 97.38 119 GLU A N 1
ATOM 909 C CA . GLU A 1 119 ? -4.049 -14.559 15.750 1.00 97.38 119 GLU A CA 1
ATOM 910 C C . GLU A 1 119 ? -4.587 -13.421 14.880 1.00 97.38 119 GLU A C 1
ATOM 912 O O . GLU A 1 119 ? -5.803 -13.234 14.789 1.00 97.38 119 GLU A O 1
ATOM 917 N N . MET A 1 120 ? -3.702 -12.649 14.250 1.00 98.06 120 MET A N 1
ATOM 918 C CA . MET A 1 120 ? -4.114 -11.640 13.272 1.00 98.06 120 MET A CA 1
ATOM 919 C C . MET A 1 120 ? -4.479 -12.313 11.947 1.00 98.06 120 MET A C 1
ATOM 921 O O . MET A 1 120 ? -3.788 -13.223 11.494 1.00 98.06 120 MET A O 1
ATOM 925 N N . VAL A 1 121 ? -5.541 -11.834 11.305 1.00 97.81 121 VAL A N 1
ATOM 926 C CA . VAL A 1 121 ? -5.958 -12.263 9.960 1.00 97.81 121 VAL A CA 1
ATOM 927 C C . VAL A 1 121 ? -6.084 -11.048 9.044 1.00 97.81 121 VAL A C 1
ATOM 929 O O . VAL A 1 121 ? -6.035 -9.910 9.517 1.00 97.81 121 VAL A O 1
ATOM 932 N N . LEU A 1 122 ? -6.214 -11.269 7.730 1.00 98.44 122 LEU A N 1
ATOM 933 C CA . LEU A 1 122 ? -6.407 -10.169 6.782 1.00 98.44 122 LEU A CA 1
ATOM 934 C C . LEU A 1 122 ? -7.560 -9.260 7.251 1.00 98.44 122 LEU A C 1
ATOM 936 O O . LEU A 1 122 ? -8.639 -9.766 7.564 1.00 98.44 122 LEU A O 1
ATOM 940 N N . PRO A 1 123 ? -7.349 -7.933 7.314 1.00 97.81 123 PRO A N 1
ATOM 941 C CA . PRO A 1 123 ? -8.315 -7.028 7.932 1.00 97.81 123 PRO A CA 1
ATOM 942 C C . PRO A 1 123 ? -9.567 -6.797 7.070 1.00 97.81 123 PRO A C 1
ATOM 944 O O . PRO A 1 123 ? -10.572 -6.272 7.551 1.00 97.81 123 PRO A O 1
ATOM 947 N N . ILE A 1 124 ? -9.495 -7.164 5.791 1.00 98.50 124 ILE A N 1
ATOM 948 C CA . ILE A 1 124 ? -10.511 -6.920 4.772 1.00 98.50 124 ILE A CA 1
ATOM 949 C C . ILE A 1 124 ? -10.581 -8.100 3.808 1.00 98.50 124 ILE A C 1
ATOM 951 O O . ILE A 1 124 ? -9.566 -8.718 3.476 1.00 98.50 124 ILE A O 1
ATOM 955 N N . THR A 1 125 ? -11.777 -8.352 3.293 1.00 98.25 125 THR A N 1
ATOM 956 C CA . THR A 1 125 ? -11.957 -9.099 2.053 1.00 98.25 125 THR A CA 1
ATOM 957 C C . THR A 1 125 ? -11.611 -8.170 0.889 1.00 98.25 125 THR A C 1
ATOM 959 O O . THR A 1 125 ? -12.326 -7.199 0.637 1.00 98.25 125 THR A O 1
ATOM 962 N N . ILE A 1 126 ? -10.507 -8.442 0.192 1.00 98.62 126 ILE A N 1
ATOM 963 C CA . ILE A 1 126 ? -10.022 -7.590 -0.904 1.00 98.62 126 ILE A CA 1
ATOM 964 C C . ILE A 1 126 ? -10.814 -7.902 -2.171 1.00 98.62 126 ILE A C 1
ATOM 966 O O . ILE A 1 126 ? -10.741 -9.012 -2.702 1.00 98.62 126 ILE A O 1
ATOM 970 N N . GLY A 1 127 ? -11.589 -6.925 -2.643 1.00 96.44 127 GLY A N 1
ATOM 971 C CA . GLY A 1 127 ? -12.395 -7.065 -3.851 1.00 96.44 127 GLY A CA 1
ATOM 972 C C . GLY A 1 127 ? -11.544 -7.018 -5.117 1.00 96.44 127 GLY A C 1
ATOM 973 O O . GLY A 1 127 ? -11.640 -7.908 -5.963 1.00 96.44 127 GLY A O 1
ATOM 974 N N . ASP A 1 128 ? -10.770 -5.949 -5.269 1.00 98.38 128 ASP A N 1
ATOM 975 C CA . ASP A 1 128 ? -9.758 -5.767 -6.307 1.00 98.38 128 ASP A CA 1
ATOM 976 C C . ASP A 1 128 ? -8.470 -5.193 -5.701 1.00 98.38 128 ASP A C 1
ATOM 978 O O . ASP A 1 128 ? -8.491 -4.559 -4.642 1.00 98.38 128 ASP A O 1
ATOM 982 N N . TYR A 1 129 ? -7.351 -5.440 -6.375 1.00 98.75 129 TYR A N 1
ATOM 983 C CA . TYR A 1 129 ? -6.043 -4.893 -6.030 1.00 98.75 129 TYR A CA 1
ATOM 984 C C . TYR A 1 129 ? -5.475 -4.203 -7.267 1.00 98.75 129 TYR A C 1
ATOM 986 O O . TYR A 1 129 ? -5.277 -4.848 -8.293 1.00 98.75 129 TYR A O 1
ATOM 994 N N . THR A 1 130 ? -5.193 -2.909 -7.156 1.00 98.94 130 THR A N 1
ATOM 995 C CA . THR A 1 130 ? -4.507 -2.122 -8.185 1.00 98.94 130 THR A CA 1
ATOM 996 C C . THR A 1 130 ? -3.178 -1.651 -7.627 1.00 98.94 130 THR A C 1
ATOM 998 O O . THR A 1 130 ? -3.137 -1.124 -6.519 1.00 98.94 130 THR A O 1
ATOM 1001 N N . ASP A 1 131 ? -2.110 -1.805 -8.398 1.00 98.88 131 ASP A N 1
ATOM 1002 C CA . ASP A 1 131 ? -0.780 -1.348 -8.020 1.00 98.88 131 ASP A CA 1
ATOM 1003 C C . ASP A 1 131 ? -0.330 -0.199 -8.927 1.00 98.88 131 ASP A C 1
ATOM 1005 O O . ASP A 1 131 ? -0.378 -0.295 -10.161 1.00 98.88 131 ASP A O 1
ATOM 1009 N N . PHE A 1 132 ? 0.033 0.924 -8.311 1.00 98.88 132 PHE A N 1
ATOM 1010 C CA . PHE A 1 132 ? 0.476 2.129 -9.002 1.00 98.88 132 PHE A CA 1
ATOM 1011 C C . PHE A 1 132 ? 1.993 2.124 -9.221 1.00 98.88 132 PHE A C 1
ATOM 1013 O O . PHE A 1 132 ? 2.714 1.191 -8.903 1.00 98.88 132 PHE A O 1
ATOM 1020 N N . PHE A 1 133 ? 2.507 3.191 -9.826 1.00 98.62 133 PHE A N 1
ATOM 1021 C CA . PHE A 1 133 ? 3.938 3.376 -10.047 1.00 98.62 133 PHE A CA 1
ATOM 1022 C C . PHE A 1 133 ? 4.342 4.813 -9.709 1.00 98.62 133 PHE A C 1
ATOM 1024 O O . PHE A 1 133 ? 4.877 5.544 -10.544 1.00 98.62 133 PHE A O 1
ATOM 1031 N N . SER A 1 134 ? 4.007 5.263 -8.499 1.00 98.56 134 SER A N 1
ATOM 1032 C CA . SER A 1 134 ? 3.906 6.694 -8.173 1.00 98.56 134 SER A CA 1
ATOM 1033 C C . SER A 1 134 ? 5.188 7.350 -7.638 1.00 98.56 134 SER A C 1
ATOM 1035 O O . SER A 1 134 ? 5.209 8.567 -7.437 1.00 98.56 134 SER A O 1
ATOM 1037 N N . SER A 1 135 ? 6.276 6.600 -7.426 1.00 98.31 135 SER A N 1
ATOM 1038 C CA . SER A 1 135 ? 7.585 7.169 -7.060 1.00 98.31 135 SER A CA 1
ATOM 1039 C C . SER A 1 135 ? 8.396 7.560 -8.298 1.00 98.31 135 SER A C 1
ATOM 1041 O O . SER A 1 135 ? 8.774 6.718 -9.117 1.00 98.31 135 SER A O 1
ATOM 1043 N N . MET A 1 136 ? 8.739 8.849 -8.404 1.00 97.69 136 MET A N 1
ATOM 1044 C CA . MET A 1 136 ? 9.592 9.356 -9.487 1.00 97.69 136 MET A CA 1
ATOM 1045 C C . MET A 1 136 ? 10.999 8.753 -9.437 1.00 97.69 136 MET A C 1
ATOM 1047 O O . MET A 1 136 ? 11.588 8.459 -10.478 1.00 97.69 136 MET A O 1
ATOM 1051 N N . HIS A 1 137 ? 11.550 8.582 -8.233 1.00 98.06 137 HIS A N 1
ATOM 1052 C CA . HIS A 1 137 ? 12.889 8.031 -8.042 1.00 98.06 137 HIS A CA 1
ATOM 1053 C C . HIS A 1 137 ? 12.949 6.587 -8.529 1.00 98.06 137 HIS A C 1
ATOM 1055 O O . HIS A 1 137 ? 13.817 6.257 -9.336 1.00 98.06 137 HIS A O 1
ATOM 1061 N N . HIS A 1 138 ? 11.968 5.772 -8.141 1.00 98.44 138 HIS A N 1
ATOM 1062 C CA . HIS A 1 138 ? 11.852 4.396 -8.607 1.00 98.44 138 HIS A CA 1
ATOM 1063 C C . HIS A 1 138 ? 11.713 4.334 -10.139 1.00 98.44 138 HIS A C 1
ATOM 1065 O O . HIS A 1 138 ? 12.508 3.676 -10.818 1.00 98.44 138 HIS A O 1
ATOM 1071 N N . ALA A 1 139 ? 10.794 5.121 -10.714 1.00 97.88 139 ALA A N 1
ATOM 1072 C CA . ALA A 1 139 ? 10.593 5.194 -12.161 1.00 97.88 139 ALA A CA 1
ATOM 1073 C C . ALA A 1 139 ? 11.875 5.581 -12.920 1.00 97.88 139 ALA A C 1
ATOM 1075 O O . ALA A 1 139 ? 12.208 4.982 -13.951 1.00 97.88 139 ALA A O 1
ATOM 1076 N N . LYS A 1 140 ? 12.628 6.557 -12.394 1.00 97.62 140 LYS A N 1
ATOM 1077 C CA . LYS A 1 140 ? 13.918 6.986 -12.943 1.00 97.62 140 LYS A CA 1
ATOM 1078 C C . LYS A 1 140 ? 14.967 5.883 -12.856 1.00 97.62 140 LYS A C 1
ATOM 1080 O O . LYS A 1 140 ? 15.688 5.663 -13.831 1.00 97.62 140 LYS A O 1
ATOM 1085 N N . ASN A 1 141 ? 15.066 5.197 -11.721 1.00 97.69 141 ASN A N 1
ATOM 1086 C CA . ASN A 1 141 ? 16.070 4.162 -11.493 1.00 97.69 141 ASN A CA 1
ATOM 1087 C C . ASN A 1 141 ? 15.826 2.953 -12.400 1.00 97.69 141 ASN A C 1
ATOM 1089 O O . ASN A 1 141 ? 16.707 2.599 -13.185 1.00 97.69 141 ASN A O 1
ATOM 1093 N N . CYS A 1 142 ? 14.613 2.392 -12.396 1.00 95.25 142 CYS A N 1
ATOM 1094 C CA . CYS A 1 142 ? 14.236 1.301 -13.297 1.00 95.25 142 CYS A CA 1
ATOM 1095 C C . CYS A 1 142 ? 14.425 1.701 -14.763 1.00 95.25 142 CYS A C 1
ATOM 1097 O O . CYS A 1 142 ? 15.017 0.967 -15.553 1.00 95.25 142 CYS A O 1
ATOM 1099 N N . GLY A 1 143 ? 13.980 2.905 -15.122 1.00 93.00 143 GLY A N 1
ATOM 1100 C CA . GLY A 1 143 ? 14.184 3.473 -16.445 1.00 93.00 143 GLY A CA 1
ATOM 1101 C C . GLY A 1 143 ? 15.643 3.517 -16.873 1.00 93.00 143 GLY A C 1
ATOM 1102 O O . GLY A 1 143 ? 15.977 3.075 -17.968 1.00 93.00 143 GLY A O 1
ATOM 1103 N N . THR A 1 144 ? 16.521 3.981 -15.989 1.00 95.75 144 THR A N 1
ATOM 1104 C CA . THR A 1 144 ? 17.960 4.060 -16.253 1.00 95.75 144 THR A CA 1
ATOM 1105 C C . THR A 1 144 ? 18.575 2.670 -16.410 1.00 95.75 144 THR A C 1
ATOM 1107 O O . THR A 1 144 ? 19.355 2.454 -17.335 1.00 95.75 144 THR A O 1
ATOM 1110 N N . ILE A 1 145 ? 18.195 1.718 -15.551 1.00 93.38 145 ILE A N 1
ATOM 1111 C CA . ILE A 1 145 ? 18.675 0.330 -15.590 1.00 93.38 145 ILE A CA 1
ATOM 1112 C C . ILE A 1 145 ? 18.300 -0.359 -16.910 1.00 93.38 145 ILE A C 1
ATOM 1114 O O . ILE A 1 145 ? 19.124 -1.076 -17.476 1.00 93.38 145 ILE A O 1
ATOM 1118 N N . PHE A 1 146 ? 17.071 -0.163 -17.402 1.00 87.38 146 PHE A N 1
ATOM 1119 C CA . PHE A 1 146 ? 16.553 -0.913 -18.554 1.00 87.38 146 PHE A CA 1
ATOM 1120 C C . PHE A 1 146 ? 16.653 -0.181 -19.897 1.00 87.38 146 PHE A C 1
ATOM 1122 O O . PHE A 1 146 ? 16.815 -0.831 -20.928 1.00 87.38 146 PHE A O 1
ATOM 1129 N N . ARG A 1 147 ? 16.527 1.151 -19.914 1.00 85.69 147 ARG A N 1
ATOM 1130 C CA . ARG A 1 147 ? 16.485 1.979 -21.137 1.00 85.69 147 ARG A CA 1
ATOM 1131 C C . ARG A 1 147 ? 17.680 2.923 -21.281 1.00 85.69 147 ARG A C 1
ATOM 1133 O O . ARG A 1 147 ? 17.861 3.493 -22.353 1.00 85.69 147 ARG A O 1
ATOM 1140 N N . GLY A 1 148 ? 18.492 3.076 -20.237 1.00 89.38 148 GLY A N 1
ATOM 1141 C CA . GLY A 1 148 ? 19.591 4.037 -20.193 1.00 89.38 148 GLY A CA 1
ATOM 1142 C C . GLY A 1 148 ? 19.183 5.417 -19.648 1.00 89.38 148 GLY A C 1
ATOM 1143 O O . GLY A 1 148 ? 17.999 5.703 -19.456 1.00 89.38 148 GLY A O 1
ATOM 1144 N N . PRO A 1 149 ? 20.168 6.287 -19.357 1.00 89.88 149 PRO A N 1
ATOM 1145 C CA . PRO A 1 149 ? 19.961 7.532 -18.612 1.00 89.88 149 PRO A CA 1
ATOM 1146 C C . PRO A 1 149 ? 19.350 8.683 -19.422 1.00 89.88 149 PRO A C 1
ATOM 1148 O O . PRO A 1 149 ? 19.003 9.699 -18.830 1.00 89.88 149 PRO A O 1
ATO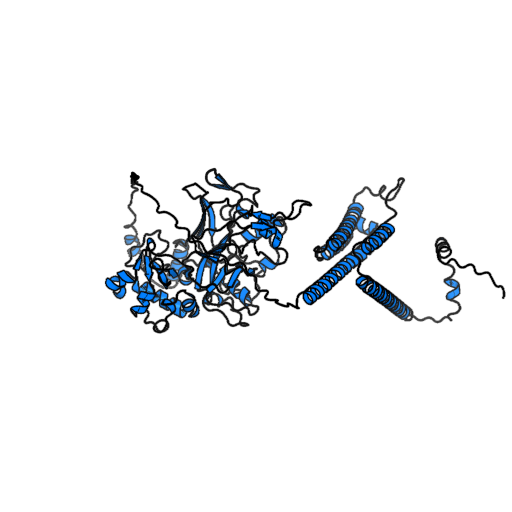M 1151 N N . GLN A 1 150 ? 19.249 8.575 -20.751 1.00 85.12 150 GLN A N 1
ATOM 1152 C CA . GLN A 1 150 ? 18.840 9.696 -21.606 1.00 85.12 150 GLN A CA 1
ATOM 1153 C C . GLN A 1 150 ? 17.358 10.048 -21.431 1.00 85.12 150 GLN A C 1
ATOM 1155 O O . GLN A 1 150 ? 17.031 11.216 -21.276 1.00 85.12 150 GLN A O 1
ATOM 1160 N N . ASN A 1 151 ? 16.477 9.043 -21.425 1.00 85.81 151 ASN A N 1
ATOM 1161 C CA . ASN A 1 151 ? 15.033 9.198 -21.217 1.00 85.81 151 ASN A CA 1
ATOM 1162 C C . ASN A 1 151 ? 14.525 8.078 -20.295 1.00 85.81 151 ASN A C 1
ATOM 1164 O O . ASN A 1 151 ? 13.838 7.155 -20.749 1.00 85.81 151 ASN A O 1
ATOM 1168 N N . PRO A 1 152 ? 14.907 8.099 -19.004 1.00 91.12 152 PRO A N 1
ATOM 1169 C CA . PRO A 1 152 ? 14.627 6.990 -18.107 1.00 91.12 152 PRO A CA 1
ATOM 1170 C C . PRO A 1 152 ? 13.129 6.889 -17.809 1.00 91.12 152 PRO A C 1
ATOM 1172 O O . PRO A 1 152 ? 12.589 5.786 -17.776 1.00 91.12 152 PRO A O 1
ATOM 1175 N N . ILE A 1 153 ? 12.428 8.014 -17.668 1.00 94.69 153 ILE A N 1
ATOM 1176 C CA . ILE A 1 153 ? 10.991 8.040 -17.380 1.00 94.69 153 ILE A CA 1
ATOM 1177 C C . ILE A 1 153 ? 10.206 8.247 -18.689 1.00 94.69 153 ILE A C 1
ATOM 1179 O O . ILE A 1 153 ? 10.478 9.213 -19.405 1.00 94.69 153 ILE A O 1
ATOM 1183 N N . PRO A 1 154 ? 9.240 7.370 -19.027 1.00 91.25 154 PRO A N 1
ATOM 1184 C CA . PRO A 1 154 ? 8.363 7.564 -20.177 1.00 91.25 154 PRO A CA 1
ATOM 1185 C C . PRO A 1 154 ? 7.509 8.841 -20.040 1.00 91.25 154 PRO A C 1
ATOM 1187 O O . PRO A 1 154 ? 7.042 9.126 -18.938 1.00 91.25 154 PRO A O 1
ATOM 1190 N N . PRO A 1 155 ? 7.229 9.586 -21.129 1.00 94.62 155 PRO A N 1
ATOM 1191 C CA . PRO A 1 155 ? 6.545 10.881 -21.039 1.00 94.62 155 PRO A CA 1
ATOM 1192 C C . PRO A 1 155 ? 5.182 10.848 -20.335 1.00 94.62 155 PRO A C 1
ATOM 1194 O O . PRO A 1 155 ? 4.856 11.755 -19.579 1.00 94.62 155 PRO A O 1
ATOM 1197 N N . ASN A 1 156 ? 4.390 9.793 -20.543 1.00 96.25 156 ASN A N 1
ATOM 1198 C CA . ASN A 1 156 ? 3.058 9.652 -19.947 1.00 96.25 156 ASN A CA 1
ATOM 1199 C C . ASN A 1 156 ? 3.075 9.594 -18.412 1.00 96.25 156 ASN A C 1
ATOM 1201 O O . ASN A 1 156 ? 2.088 9.981 -17.795 1.00 96.25 156 ASN A O 1
ATOM 1205 N N . TRP A 1 157 ? 4.178 9.150 -17.804 1.00 98.06 157 TRP A N 1
ATOM 1206 C CA . TRP A 1 157 ? 4.302 9.013 -16.352 1.00 98.06 157 TRP A CA 1
ATOM 1207 C C . TRP A 1 157 ? 4.124 10.346 -15.610 1.00 98.06 157 TRP A C 1
ATOM 1209 O O . TRP A 1 157 ? 3.581 10.372 -14.511 1.00 98.06 157 TRP A O 1
ATOM 1219 N N . PHE A 1 158 ? 4.525 11.462 -16.226 1.00 97.81 158 PHE A N 1
ATOM 1220 C CA . PHE A 1 158 ? 4.345 12.802 -15.656 1.00 97.81 158 PHE A CA 1
ATOM 1221 C C . PHE A 1 158 ? 2.949 13.397 -15.898 1.00 97.81 158 PHE A C 1
ATOM 1223 O O . PHE A 1 158 ? 2.647 14.481 -15.410 1.00 97.81 158 PHE A O 1
ATOM 1230 N N . HIS A 1 159 ? 2.088 12.713 -16.653 1.00 98.19 159 HIS A N 1
ATOM 1231 C CA . HIS A 1 159 ? 0.749 13.203 -16.990 1.00 98.19 159 HIS A CA 1
ATOM 1232 C C . HIS A 1 159 ? -0.377 12.439 -16.292 1.00 98.19 159 HIS A C 1
ATOM 1234 O O . HIS A 1 159 ? -1.476 12.979 -16.166 1.00 98.19 159 HIS A O 1
ATOM 1240 N N . LEU A 1 160 ? -0.124 11.200 -15.865 1.00 98.19 160 LEU A N 1
ATOM 1241 C CA . LEU A 1 160 ? -1.076 10.384 -15.121 1.00 98.19 160 LEU A CA 1
ATOM 1242 C C . LEU A 1 160 ? -0.350 9.371 -14.219 1.00 98.19 160 LEU A C 1
ATOM 1244 O O . LEU A 1 160 ? 0.728 8.895 -14.593 1.00 98.19 160 LEU A O 1
ATOM 1248 N N . PRO A 1 161 ? -0.938 9.003 -13.068 1.00 98.25 161 PRO A N 1
ATOM 1249 C CA . PRO A 1 161 ? -0.403 7.954 -12.209 1.00 98.25 161 PRO A CA 1
ATOM 1250 C C . PRO A 1 161 ? -0.654 6.584 -12.852 1.00 98.25 161 PRO A C 1
ATOM 1252 O O . PRO A 1 161 ? -1.737 6.018 -12.723 1.00 98.25 161 PRO A O 1
ATOM 1255 N N . ILE A 1 162 ? 0.333 6.064 -13.589 1.00 98.06 162 ILE A N 1
ATOM 1256 C CA . ILE A 1 162 ? 0.213 4.751 -14.241 1.00 98.06 162 ILE A CA 1
ATOM 1257 C C . ILE A 1 162 ? 0.027 3.646 -13.192 1.00 98.06 162 ILE A C 1
ATOM 1259 O O . ILE A 1 162 ? 0.608 3.708 -12.107 1.00 98.06 162 ILE A O 1
ATOM 1263 N N . ALA A 1 163 ? -0.755 2.631 -13.548 1.00 98.38 163 ALA A N 1
ATOM 1264 C CA . ALA A 1 163 ? -1.067 1.497 -12.691 1.00 98.38 163 ALA A CA 1
ATOM 1265 C C . ALA A 1 163 ? -1.411 0.256 -13.518 1.00 98.38 163 ALA A C 1
ATOM 1267 O O . ALA A 1 163 ? -1.634 0.343 -14.732 1.00 98.38 163 ALA A O 1
ATOM 1268 N N . TYR A 1 164 ? -1.493 -0.886 -12.848 1.00 98.50 164 TYR A N 1
ATOM 1269 C CA . TYR A 1 164 ? -2.010 -2.137 -13.391 1.00 98.50 164 TYR A CA 1
ATOM 1270 C C . TYR A 1 164 ? -2.840 -2.865 -12.326 1.00 98.50 164 TYR A C 1
ATOM 1272 O O . TYR A 1 164 ? -2.663 -2.651 -11.129 1.00 98.50 164 TYR A O 1
ATOM 1280 N N . HIS A 1 165 ? -3.764 -3.724 -12.758 1.00 98.62 165 HIS A N 1
ATOM 1281 C CA . HIS A 1 165 ? -4.479 -4.596 -11.826 1.00 98.62 165 HIS A CA 1
ATOM 1282 C C . HIS A 1 165 ? -3.526 -5.687 -11.329 1.00 98.62 165 HIS A C 1
ATOM 1284 O O . HIS A 1 165 ? -2.976 -6.453 -12.126 1.00 98.62 165 HIS A O 1
ATOM 1290 N N . GLY A 1 166 ? -3.344 -5.750 -10.015 1.00 98.38 166 GLY A N 1
ATOM 1291 C CA . GLY A 1 166 ? -2.633 -6.808 -9.318 1.00 98.38 166 GLY A CA 1
ATOM 1292 C C . GLY A 1 166 ? -3.506 -8.048 -9.113 1.00 98.38 166 GLY A C 1
ATOM 1293 O O . GLY A 1 166 ? -4.555 -8.239 -9.735 1.00 98.38 166 GLY A O 1
ATOM 1294 N N . ARG A 1 167 ? -3.067 -8.945 -8.224 1.00 98.69 167 ARG A N 1
ATOM 1295 C CA . ARG A 1 167 ? -3.779 -10.194 -7.932 1.00 98.69 167 ARG A CA 1
ATOM 1296 C C . ARG A 1 167 ? -4.279 -10.237 -6.491 1.00 98.69 167 ARG A C 1
ATOM 1298 O O . ARG A 1 167 ? -3.562 -10.663 -5.594 1.00 98.69 167 ARG A O 1
ATOM 1305 N N . ALA A 1 168 ? -5.552 -9.900 -6.288 1.00 98.62 168 ALA A N 1
ATOM 1306 C CA . ALA A 1 168 ? -6.174 -9.894 -4.959 1.00 98.62 168 ALA A CA 1
ATOM 1307 C C . ALA A 1 168 ? -6.078 -11.246 -4.217 1.00 98.62 168 ALA A C 1
ATOM 1309 O O . ALA A 1 168 ? -5.849 -11.278 -3.014 1.00 98.62 168 ALA A O 1
ATOM 1310 N N . SER A 1 169 ? -6.195 -12.380 -4.925 1.00 98.56 169 SER A N 1
ATOM 1311 C CA . SER A 1 169 ? -6.203 -13.714 -4.294 1.00 98.56 169 SER A CA 1
ATOM 1312 C C . SER A 1 169 ? -4.877 -14.129 -3.648 1.00 98.56 169 SER A C 1
ATOM 1314 O O . SER A 1 169 ? -4.859 -15.101 -2.902 1.00 98.56 169 SER A O 1
ATOM 1316 N N . SER A 1 170 ? -3.772 -13.478 -4.011 1.00 98.69 170 SER A N 1
ATOM 1317 C CA . SER A 1 170 ? -2.427 -13.756 -3.491 1.00 98.69 170 SER A CA 1
ATOM 1318 C C . SER A 1 170 ? -1.936 -12.664 -2.542 1.00 98.69 170 SER A C 1
ATOM 1320 O O . SER A 1 170 ? -0.755 -12.645 -2.200 1.00 98.69 170 SER A O 1
ATOM 1322 N N . VAL A 1 171 ? -2.824 -11.758 -2.116 1.00 98.88 171 VAL A N 1
ATOM 1323 C CA . VAL A 1 171 ? -2.525 -10.849 -1.013 1.00 98.88 171 VAL A CA 1
ATOM 1324 C C . VAL A 1 171 ? -2.640 -11.628 0.293 1.00 98.88 171 VAL A C 1
ATOM 1326 O O . VAL A 1 171 ? -3.678 -12.218 0.589 1.00 98.88 171 VAL A O 1
ATOM 1329 N N . VAL A 1 172 ? -1.563 -11.641 1.069 1.00 98.81 172 VAL A N 1
ATOM 1330 C CA . VAL A 1 172 ? -1.436 -12.380 2.325 1.00 98.81 172 VAL A CA 1
ATOM 1331 C C . VAL A 1 172 ? -1.041 -11.448 3.464 1.00 98.81 172 VAL A C 1
ATOM 1333 O O . VAL A 1 172 ? -0.530 -10.346 3.263 1.00 98.81 172 VAL A O 1
ATOM 1336 N N . ILE A 1 173 ? -1.299 -11.882 4.691 1.00 98.25 173 ILE A N 1
ATOM 1337 C CA . ILE A 1 173 ? -0.948 -11.121 5.888 1.00 98.25 173 ILE A CA 1
ATOM 1338 C C . ILE A 1 173 ? 0.542 -11.273 6.225 1.00 98.25 173 ILE A C 1
ATOM 1340 O O . ILE A 1 173 ? 1.150 -12.307 5.939 1.00 98.25 173 ILE A O 1
ATOM 1344 N N . SER A 1 174 ? 1.126 -10.250 6.852 1.00 98.62 174 SER A N 1
ATOM 1345 C CA . SER A 1 174 ? 2.465 -10.308 7.457 1.00 98.62 174 SER A CA 1
ATOM 1346 C C . SER A 1 174 ? 2.691 -11.591 8.271 1.00 98.62 174 SER A C 1
ATOM 1348 O O . SER A 1 174 ? 1.801 -12.027 9.001 1.00 98.62 174 SER A O 1
ATOM 1350 N N . GLY A 1 175 ? 3.881 -12.182 8.135 1.00 97.88 175 GLY A N 1
ATOM 1351 C CA . GLY A 1 175 ? 4.249 -13.469 8.737 1.00 97.88 175 GLY A CA 1
ATOM 1352 C C . GLY A 1 175 ? 3.916 -14.700 7.884 1.00 97.88 175 GLY A C 1
ATOM 1353 O O . GLY A 1 175 ? 4.246 -15.811 8.282 1.00 97.88 175 GLY A O 1
ATOM 1354 N N . THR A 1 176 ? 3.279 -14.529 6.720 1.00 98.56 176 THR A N 1
ATOM 1355 C CA . THR A 1 176 ? 3.061 -15.630 5.766 1.00 98.56 176 THR A CA 1
ATOM 1356 C C . THR A 1 176 ? 4.327 -15.890 4.949 1.00 98.56 176 THR A C 1
ATOM 1358 O O . THR A 1 176 ? 4.825 -14.976 4.291 1.00 98.56 176 THR A O 1
ATOM 1361 N N . ASP A 1 177 ? 4.802 -17.137 4.933 1.00 98.38 177 ASP A N 1
ATOM 1362 C CA . ASP A 1 177 ? 5.933 -17.553 4.097 1.00 98.38 177 ASP A CA 1
ATOM 1363 C C . ASP A 1 177 ? 5.628 -17.387 2.601 1.00 98.38 177 ASP A C 1
ATOM 1365 O O . ASP A 1 177 ? 4.566 -17.785 2.110 1.00 98.38 177 ASP A O 1
ATOM 1369 N N . ILE A 1 178 ? 6.597 -16.856 1.852 1.00 98.62 178 ILE A N 1
ATOM 1370 C CA . ILE A 1 178 ? 6.500 -16.682 0.401 1.00 98.62 178 ILE A CA 1
ATOM 1371 C C . ILE A 1 178 ? 7.393 -17.695 -0.300 1.00 98.62 178 ILE A C 1
ATOM 1373 O O . ILE A 1 178 ? 8.618 -17.679 -0.184 1.00 98.62 178 ILE A O 1
ATOM 1377 N N . ILE A 1 179 ? 6.768 -18.579 -1.075 1.00 98.56 179 ILE A N 1
ATOM 1378 C CA . ILE A 1 179 ? 7.484 -19.594 -1.843 1.00 98.56 179 ILE A CA 1
ATOM 1379 C C . ILE A 1 179 ? 8.068 -18.961 -3.104 1.00 98.56 179 ILE A C 1
ATOM 1381 O O . ILE A 1 179 ? 7.338 -18.377 -3.907 1.00 98.56 179 ILE A O 1
ATOM 1385 N N . ARG A 1 180 ? 9.381 -19.133 -3.315 1.00 98.75 180 ARG A N 1
ATOM 1386 C CA . ARG A 1 180 ? 10.062 -18.688 -4.538 1.00 98.75 180 ARG A CA 1
ATOM 1387 C C . ARG A 1 180 ? 9.317 -19.207 -5.777 1.00 98.75 180 ARG A C 1
ATOM 1389 O O . ARG A 1 180 ? 9.201 -20.426 -5.955 1.00 98.75 180 ARG A O 1
ATOM 1396 N N . PRO A 1 181 ? 8.854 -18.320 -6.673 1.00 98.62 181 PRO A N 1
ATOM 1397 C CA . PRO A 1 181 ? 8.080 -18.740 -7.825 1.00 98.62 181 PRO A CA 1
ATOM 1398 C C . PRO A 1 181 ? 8.969 -19.429 -8.856 1.00 98.62 181 PRO A C 1
ATOM 1400 O O . PRO A 1 181 ? 10.174 -19.178 -8.969 1.00 98.62 181 PRO A O 1
ATOM 1403 N N . ARG A 1 182 ? 8.338 -20.289 -9.654 1.00 98.56 182 ARG A N 1
ATOM 1404 C CA . ARG A 1 182 ? 8.939 -20.904 -10.836 1.00 98.56 182 ARG A CA 1
ATOM 1405 C C . ARG A 1 182 ? 8.286 -20.322 -12.079 1.00 98.56 182 ARG A C 1
ATOM 1407 O O . ARG A 1 182 ? 7.069 -20.178 -12.118 1.00 98.56 182 ARG A O 1
ATOM 1414 N N . GLY A 1 183 ? 9.072 -20.040 -13.107 1.00 98.06 183 GLY A N 1
ATOM 1415 C CA . GLY A 1 183 ? 8.560 -19.469 -14.346 1.00 98.06 183 GLY A CA 1
ATOM 1416 C C . GLY A 1 183 ? 9.567 -19.524 -15.480 1.00 98.06 183 GLY A C 1
ATOM 1417 O O . GLY A 1 183 ? 10.634 -20.128 -15.359 1.00 98.06 183 GLY A O 1
ATOM 1418 N N . GLN A 1 184 ? 9.186 -18.927 -16.607 1.00 97.75 184 GLN A N 1
ATOM 1419 C CA . GLN A 1 184 ? 10.082 -18.742 -17.743 1.00 97.75 184 GLN A CA 1
ATOM 1420 C C . GLN A 1 184 ? 10.890 -17.460 -17.564 1.00 97.75 184 GLN A C 1
ATOM 1422 O O . GLN A 1 184 ? 10.338 -16.459 -17.118 1.00 97.75 184 GLN A O 1
ATOM 1427 N N . ALA A 1 185 ? 12.155 -17.472 -17.973 1.00 94.50 185 ALA A N 1
ATOM 1428 C CA . ALA A 1 185 ? 12.972 -16.266 -18.075 1.00 94.50 185 ALA A CA 1
ATOM 1429 C C . ALA A 1 185 ? 13.404 -16.020 -19.526 1.00 94.50 185 ALA A C 1
ATOM 1431 O O . ALA A 1 185 ? 13.246 -16.879 -20.398 1.00 94.50 185 ALA A O 1
ATOM 1432 N N . ALA A 1 186 ? 13.958 -14.838 -19.794 1.00 91.44 186 ALA A N 1
ATOM 1433 C CA . ALA A 1 186 ? 14.406 -14.484 -21.133 1.00 91.44 186 ALA A CA 1
ATOM 1434 C C . ALA A 1 186 ? 15.520 -15.439 -21.623 1.00 91.44 186 ALA A C 1
ATOM 1436 O O . ALA A 1 186 ? 16.426 -15.770 -20.852 1.00 91.44 186 ALA A O 1
ATOM 1437 N N . PRO A 1 187 ? 15.482 -15.881 -22.893 1.00 89.81 187 PRO A N 1
ATOM 1438 C CA . PRO A 1 187 ? 16.511 -16.749 -23.454 1.00 89.81 187 PRO A CA 1
ATOM 1439 C C . PRO A 1 187 ? 17.859 -16.029 -23.586 1.00 89.81 187 PRO A C 1
ATOM 1441 O O . PRO A 1 187 ? 17.921 -14.828 -23.856 1.00 89.81 187 PRO A O 1
ATOM 1444 N N . THR A 1 188 ? 18.948 -16.790 -23.476 1.00 86.31 188 THR A N 1
ATOM 1445 C CA . THR A 1 188 ? 20.311 -16.291 -23.705 1.00 86.31 188 THR A CA 1
ATOM 1446 C C . THR A 1 188 ? 20.764 -16.684 -25.108 1.00 86.31 188 THR A C 1
ATOM 1448 O O . THR A 1 188 ? 21.005 -17.855 -25.397 1.00 86.31 188 THR A O 1
ATOM 1451 N N . GLY A 1 189 ? 20.906 -15.706 -26.004 1.00 86.25 189 GLY A N 1
ATOM 1452 C CA . GLY A 1 189 ? 21.284 -15.972 -27.395 1.00 86.25 189 GLY A CA 1
ATOM 1453 C C . GLY A 1 189 ? 20.194 -16.746 -28.144 1.00 86.25 189 GLY A C 1
ATOM 1454 O O . GLY A 1 189 ? 19.068 -16.268 -28.252 1.00 86.25 189 GLY A O 1
ATOM 1455 N N . ASN A 1 190 ? 20.536 -17.927 -28.669 1.00 87.12 190 ASN A N 1
ATOM 1456 C CA . ASN A 1 190 ? 19.633 -18.765 -29.473 1.00 87.12 190 ASN A CA 1
ATOM 1457 C C . ASN A 1 190 ? 19.003 -19.935 -28.689 1.00 87.12 190 ASN A C 1
ATOM 1459 O O . ASN A 1 190 ? 18.378 -20.801 -29.300 1.00 87.12 190 ASN A O 1
ATOM 1463 N N . SER A 1 191 ? 19.185 -20.013 -27.365 1.00 89.94 191 SER A N 1
ATOM 1464 C CA . SER A 1 191 ? 18.556 -21.065 -26.559 1.00 89.94 191 SER A CA 1
ATOM 1465 C C . SER A 1 191 ? 17.042 -20.837 -26.407 1.00 89.94 191 SER A C 1
ATOM 1467 O O . SER A 1 191 ? 16.578 -19.699 -26.499 1.00 89.94 191 SER A O 1
ATOM 1469 N N . PRO A 1 192 ? 16.237 -21.894 -26.181 1.00 91.38 192 PRO A N 1
ATOM 1470 C CA . PRO A 1 192 ? 14.851 -21.708 -25.762 1.00 91.38 192 PRO A CA 1
ATOM 1471 C C . PRO A 1 192 ? 14.792 -21.021 -24.382 1.00 91.38 192 PRO A C 1
ATOM 1473 O O . PRO A 1 192 ? 15.746 -21.142 -23.606 1.00 91.38 192 PRO A O 1
ATOM 1476 N N . PRO A 1 193 ? 13.685 -20.328 -24.047 1.00 93.56 193 PRO A N 1
ATOM 1477 C CA . PRO A 1 193 ? 13.491 -19.745 -22.722 1.00 93.56 193 PRO A CA 1
ATOM 1478 C C . PRO A 1 193 ? 13.670 -20.809 -21.625 1.00 93.56 193 PRO A C 1
ATOM 1480 O O . PRO A 1 193 ? 13.003 -21.849 -21.685 1.00 93.56 193 PRO A O 1
ATOM 1483 N N . PRO A 1 194 ? 14.563 -20.602 -20.640 1.00 94.81 194 PRO A N 1
ATOM 1484 C CA . PRO A 1 194 ? 14.696 -21.531 -19.525 1.00 94.81 194 PRO A CA 1
ATOM 1485 C C . PRO A 1 194 ? 13.444 -21.501 -18.641 1.00 94.81 194 PRO A C 1
ATOM 1487 O O . PRO A 1 194 ? 12.782 -20.470 -18.523 1.00 94.81 194 PRO A O 1
ATOM 1490 N N . PHE A 1 195 ? 13.151 -22.627 -17.988 1.00 97.56 195 PHE A N 1
ATOM 1491 C CA . PHE A 1 195 ? 12.098 -22.755 -16.978 1.00 97.56 195 PHE A CA 1
ATOM 1492 C C . PHE A 1 195 ? 12.697 -23.247 -15.661 1.00 97.56 195 PHE A C 1
ATOM 1494 O O . PHE A 1 195 ? 13.396 -24.261 -15.635 1.00 97.56 195 PHE A O 1
ATOM 1501 N N . GLY A 1 196 ? 12.408 -22.557 -14.561 1.00 97.94 196 GLY A N 1
ATOM 1502 C CA . GLY A 1 196 ? 13.005 -22.871 -13.267 1.00 97.94 196 GLY A CA 1
ATOM 1503 C C . GLY A 1 196 ? 12.581 -21.911 -12.160 1.00 97.94 196 GLY A C 1
ATOM 1504 O O . GLY A 1 196 ? 11.710 -21.072 -12.392 1.00 97.94 196 GLY A O 1
ATOM 1505 N N . PRO A 1 197 ? 13.145 -22.058 -10.949 1.00 98.38 197 PRO A N 1
ATOM 1506 C CA . PRO A 1 197 ? 12.970 -21.076 -9.881 1.00 98.38 197 PRO A CA 1
ATOM 1507 C C . PRO A 1 197 ? 13.536 -19.712 -10.298 1.00 98.38 197 PRO A C 1
ATOM 1509 O O . PRO A 1 197 ? 14.558 -19.654 -10.982 1.00 98.38 197 PRO A O 1
ATOM 1512 N N . SER A 1 198 ? 12.889 -18.627 -9.867 1.00 98.38 198 SER A N 1
ATOM 1513 C CA . SER A 1 198 ? 13.385 -17.268 -10.111 1.00 98.38 198 SER A CA 1
ATOM 1514 C C . SER A 1 198 ? 14.771 -17.065 -9.495 1.00 98.38 198 SER A C 1
ATOM 1516 O O . SER A 1 198 ? 15.003 -17.367 -8.325 1.00 98.38 198 SER A O 1
ATOM 1518 N N . LEU A 1 199 ? 15.685 -16.501 -10.276 1.00 97.56 199 LEU A N 1
ATOM 1519 C CA . LEU A 1 199 ? 17.039 -16.120 -9.874 1.00 97.56 199 LEU A CA 1
ATOM 1520 C C . LEU A 1 199 ? 17.127 -14.659 -9.407 1.00 97.56 199 LEU A C 1
ATOM 1522 O O . LEU A 1 199 ? 18.178 -14.224 -8.939 1.00 97.56 199 LEU A O 1
ATOM 1526 N N . LYS A 1 200 ? 16.048 -13.885 -9.570 1.00 98.12 200 LYS A N 1
ATOM 1527 C CA . LYS A 1 200 ? 15.979 -12.456 -9.238 1.00 98.12 200 LYS A CA 1
ATOM 1528 C C . LYS A 1 200 ? 14.727 -12.138 -8.422 1.00 98.12 200 LYS A C 1
ATOM 1530 O O . LYS A 1 200 ? 13.917 -11.306 -8.832 1.00 98.12 200 LYS A O 1
ATOM 1535 N N . LEU A 1 201 ? 14.575 -12.835 -7.297 1.00 98.81 201 LEU A N 1
ATOM 1536 C CA . LEU A 1 201 ? 13.514 -12.576 -6.326 1.00 98.81 201 LEU A CA 1
ATOM 1537 C C . LEU A 1 201 ? 13.823 -11.302 -5.534 1.00 98.81 201 LEU A C 1
ATOM 1539 O O . LEU A 1 201 ? 14.946 -11.114 -5.064 1.00 98.81 201 LEU A O 1
ATOM 1543 N N . ASP A 1 202 ? 12.833 -10.437 -5.399 1.00 98.88 202 ASP A N 1
ATOM 1544 C CA . ASP A 1 202 ? 12.978 -9.117 -4.806 1.00 98.88 202 ASP A CA 1
ATOM 1545 C C . ASP A 1 202 ? 11.770 -8.748 -3.938 1.00 98.88 202 ASP A C 1
ATOM 1547 O O . ASP A 1 202 ? 10.678 -9.296 -4.113 1.00 98.88 202 ASP A O 1
ATOM 1551 N N . PHE A 1 203 ? 11.988 -7.804 -3.028 1.00 98.81 203 PHE A N 1
ATOM 1552 C CA . PHE A 1 203 ? 10.940 -7.073 -2.329 1.00 98.81 203 PHE A CA 1
ATOM 1553 C C . PHE A 1 203 ? 10.663 -5.749 -3.050 1.00 98.81 203 PHE A C 1
ATOM 1555 O O . PHE A 1 203 ? 11.521 -5.227 -3.766 1.00 98.81 203 PHE A O 1
ATOM 1562 N N . GLU A 1 204 ? 9.489 -5.178 -2.812 1.00 98.94 204 GLU A N 1
ATOM 1563 C CA . GLU A 1 204 ? 9.173 -3.798 -3.184 1.00 98.94 204 GLU A CA 1
ATOM 1564 C C . GLU A 1 204 ? 8.580 -3.086 -1.969 1.00 98.94 204 GLU A C 1
ATOM 1566 O O . GLU A 1 204 ? 7.550 -3.495 -1.440 1.00 98.94 204 GLU A O 1
ATOM 1571 N N . LEU A 1 205 ? 9.281 -2.061 -1.469 1.00 98.88 205 LEU A N 1
ATOM 1572 C CA . LEU A 1 205 ? 8.832 -1.251 -0.340 1.00 98.88 205 LEU A CA 1
ATOM 1573 C C . LEU A 1 205 ? 7.644 -0.403 -0.770 1.00 98.88 205 LEU A C 1
ATOM 1575 O O . LEU A 1 205 ? 7.826 0.582 -1.484 1.00 98.88 205 LEU A O 1
ATOM 1579 N N . GLU A 1 206 ? 6.462 -0.729 -0.267 1.00 98.88 206 GLU A N 1
ATOM 1580 C CA . GLU A 1 206 ? 5.240 -0.015 -0.600 1.00 98.88 206 GLU A CA 1
ATOM 1581 C C . GLU A 1 206 ? 4.389 0.298 0.625 1.00 98.88 206 GLU A C 1
ATOM 1583 O O . GLU A 1 206 ? 4.553 -0.236 1.727 1.00 98.88 206 GLU A O 1
ATOM 1588 N N . MET A 1 207 ? 3.431 1.188 0.412 1.00 98.88 207 MET A N 1
ATOM 1589 C CA . MET A 1 207 ? 2.239 1.266 1.237 1.00 98.88 207 MET A CA 1
ATOM 1590 C C . MET A 1 207 ? 1.029 1.047 0.340 1.00 98.88 207 MET A C 1
ATOM 1592 O O . MET A 1 207 ? 1.121 1.142 -0.880 1.00 98.88 207 MET A O 1
ATOM 1596 N N . ALA A 1 208 ? -0.119 0.768 0.941 1.00 98.88 208 ALA A N 1
ATOM 1597 C CA . ALA A 1 208 ? -1.354 0.660 0.190 1.00 98.88 208 ALA A CA 1
ATOM 1598 C C . ALA A 1 208 ? -2.496 1.377 0.898 1.00 98.88 208 ALA A C 1
ATOM 1600 O O . ALA A 1 208 ? -2.639 1.292 2.121 1.00 98.88 208 ALA A O 1
ATOM 1601 N N . ALA A 1 209 ? -3.306 2.081 0.114 1.00 98.88 209 ALA A N 1
ATOM 1602 C CA . ALA A 1 209 ? -4.542 2.683 0.572 1.00 98.88 209 ALA A CA 1
ATOM 1603 C C . ALA A 1 209 ? -5.669 1.648 0.568 1.00 98.88 209 ALA A C 1
ATOM 1605 O O . ALA A 1 209 ? -5.846 0.903 -0.397 1.00 98.88 209 ALA A O 1
ATOM 1606 N N . ILE A 1 210 ? -6.443 1.628 1.652 1.00 98.88 210 ILE A N 1
ATOM 1607 C CA . ILE A 1 210 ? -7.655 0.821 1.765 1.00 98.88 210 ILE A CA 1
ATOM 1608 C C . ILE A 1 210 ? -8.856 1.693 1.422 1.00 98.88 210 ILE A C 1
ATOM 1610 O O . ILE A 1 210 ? -9.108 2.704 2.088 1.00 98.88 210 ILE A O 1
ATOM 1614 N N . VAL A 1 211 ? -9.616 1.285 0.409 1.00 98.88 211 VAL A N 1
ATOM 1615 C CA . VAL A 1 211 ? -10.834 1.987 0.007 1.00 98.88 211 VAL A CA 1
ATOM 1616 C C . VAL A 1 211 ? -11.916 1.833 1.080 1.00 98.88 211 VAL A C 1
ATOM 1618 O O . VAL A 1 211 ? -12.235 0.730 1.528 1.00 98.88 211 VAL A O 1
ATOM 1621 N N . GLY A 1 212 ? -12.488 2.968 1.478 1.00 98.38 212 GLY A N 1
ATOM 1622 C CA . GLY A 1 212 ? -13.666 3.095 2.328 1.00 98.38 212 GLY A CA 1
ATOM 1623 C C . GLY A 1 212 ? -14.961 2.931 1.529 1.00 98.38 212 GLY A C 1
ATOM 1624 O O . GLY A 1 212 ? -15.192 1.865 0.970 1.00 98.38 212 GLY A O 1
ATOM 1625 N N . PRO A 1 213 ? -15.833 3.948 1.420 1.00 97.69 213 PRO A N 1
ATOM 1626 C CA . PRO A 1 213 ? -16.910 3.911 0.444 1.00 97.69 213 PRO A CA 1
ATOM 1627 C C . PRO A 1 213 ? -16.342 3.831 -0.972 1.00 97.69 213 PRO A C 1
ATOM 1629 O O . PRO A 1 213 ? -15.408 4.546 -1.329 1.00 97.69 213 PRO A O 1
ATOM 1632 N N . GLY A 1 214 ? -16.945 2.977 -1.791 1.00 96.75 214 GLY A N 1
ATOM 1633 C CA . GLY A 1 214 ? -16.695 2.962 -3.225 1.00 96.75 214 GLY A CA 1
ATOM 1634 C C . GLY A 1 214 ? -17.339 4.145 -3.950 1.00 96.75 214 GLY A C 1
ATOM 1635 O O . GLY A 1 214 ? -17.813 5.102 -3.339 1.00 96.75 214 GLY A O 1
ATOM 1636 N N . ASN A 1 215 ? -17.431 4.031 -5.268 1.00 98.38 215 ASN A N 1
ATOM 1637 C CA . ASN A 1 215 ? -18.230 4.903 -6.127 1.00 98.38 215 ASN A CA 1
ATOM 1638 C C . ASN A 1 215 ? -19.162 4.052 -6.996 1.00 98.38 215 ASN A C 1
ATOM 1640 O O . ASN A 1 215 ? -18.939 2.858 -7.185 1.00 98.38 215 ASN A O 1
ATOM 1644 N N . GLU A 1 216 ? -20.235 4.639 -7.518 1.00 98.25 216 GLU A N 1
ATOM 1645 C CA . GLU A 1 216 ? -21.077 3.928 -8.483 1.00 98.25 216 GLU A CA 1
ATOM 1646 C C . GLU A 1 216 ? -20.359 3.810 -9.835 1.00 98.25 216 GLU A C 1
ATOM 1648 O O . GLU A 1 216 ? -19.644 4.723 -10.255 1.00 98.25 216 GLU A O 1
ATOM 1653 N N . LEU A 1 217 ? -20.592 2.709 -10.553 1.00 98.44 217 LEU A N 1
ATOM 1654 C CA . LEU A 1 217 ? -20.058 2.523 -11.902 1.00 98.44 217 LEU A CA 1
ATOM 1655 C C . LEU A 1 217 ? -20.506 3.672 -12.818 1.00 98.44 217 LEU A C 1
ATOM 1657 O O . LEU A 1 217 ? -21.686 4.011 -12.890 1.00 98.44 217 LEU A O 1
ATOM 1661 N N . GLY A 1 218 ? -19.550 4.267 -13.526 1.00 98.25 218 GLY A N 1
ATOM 1662 C CA . GLY A 1 218 ? -19.757 5.430 -14.385 1.00 98.25 218 GLY A CA 1
ATOM 1663 C C . GLY A 1 218 ? -19.712 6.779 -13.660 1.00 98.25 218 GLY A C 1
ATOM 1664 O O . GLY A 1 218 ? -19.782 7.805 -14.334 1.00 98.25 218 GLY A O 1
ATOM 1665 N N . LYS A 1 219 ? -19.579 6.811 -12.325 1.00 98.31 219 LYS A N 1
ATOM 1666 C CA . LYS A 1 219 ? -19.479 8.051 -11.540 1.00 98.31 219 LYS A CA 1
ATOM 1667 C C . LYS A 1 219 ? -18.061 8.216 -10.976 1.00 98.31 219 LYS A C 1
ATOM 1669 O O . LYS A 1 219 ? -17.749 7.558 -9.985 1.00 98.31 219 LYS A O 1
ATOM 1674 N N . PRO A 1 220 ? -17.200 9.047 -11.588 1.00 98.38 220 PRO A N 1
ATOM 1675 C CA . PRO A 1 220 ? -15.837 9.262 -11.106 1.00 98.38 220 PRO A CA 1
ATOM 1676 C C . PRO A 1 220 ? -15.816 10.000 -9.761 1.00 98.38 220 PRO A C 1
ATOM 1678 O O . PRO A 1 220 ? -16.754 10.729 -9.437 1.00 98.38 220 PRO A O 1
ATOM 1681 N N . VAL A 1 221 ? -14.726 9.838 -9.010 1.00 98.62 221 VAL A N 1
ATOM 1682 C CA . VAL A 1 221 ? -14.469 10.561 -7.756 1.00 98.62 221 VAL A CA 1
ATOM 1683 C C . VAL A 1 221 ? -13.635 11.809 -8.057 1.00 98.62 221 VAL A C 1
ATOM 1685 O O . VAL A 1 221 ? -12.589 11.710 -8.700 1.00 98.62 221 VAL A O 1
ATOM 1688 N N . ASP A 1 222 ? -14.082 12.985 -7.604 1.00 98.50 222 ASP A N 1
ATOM 1689 C CA . ASP A 1 222 ? -13.291 14.218 -7.723 1.00 98.50 222 ASP A CA 1
ATOM 1690 C C . ASP A 1 222 ? -12.027 14.119 -6.862 1.00 98.50 222 ASP A C 1
ATOM 1692 O O . ASP A 1 222 ? -12.066 13.653 -5.722 1.00 98.50 222 ASP A O 1
ATOM 1696 N N . VAL A 1 223 ? -10.894 14.601 -7.375 1.00 98.62 223 VAL A N 1
ATOM 1697 C CA . VAL A 1 223 ? -9.609 14.540 -6.660 1.00 98.62 223 VAL A CA 1
ATOM 1698 C C . VAL A 1 223 ? -9.647 15.218 -5.287 1.00 98.62 223 VAL A C 1
ATOM 1700 O O . VAL A 1 223 ? -8.964 14.780 -4.366 1.00 98.62 223 VAL A O 1
ATOM 1703 N N . ASN A 1 224 ? -10.487 16.241 -5.107 1.00 98.00 224 ASN A N 1
ATOM 1704 C CA . ASN A 1 224 ? -10.629 16.953 -3.837 1.00 98.00 224 ASN A CA 1
ATOM 1705 C C . ASN A 1 224 ? -11.594 16.261 -2.857 1.00 98.00 224 ASN A C 1
ATOM 1707 O O . ASN A 1 224 ? -11.662 16.667 -1.699 1.00 98.00 224 ASN A O 1
ATOM 1711 N N . GLU A 1 225 ? -12.324 15.239 -3.306 1.00 97.25 225 GLU A N 1
ATOM 1712 C CA . GLU A 1 225 ? -13.217 14.395 -2.497 1.00 97.25 225 GLU A CA 1
ATOM 1713 C C . GLU A 1 225 ? -12.614 12.999 -2.257 1.00 97.25 225 GLU A C 1
ATOM 1715 O O . GLU A 1 225 ? -13.032 12.276 -1.357 1.00 97.25 225 GLU A O 1
ATOM 1720 N N . ALA A 1 226 ? -11.571 12.631 -3.008 1.00 98.00 226 ALA A N 1
ATOM 1721 C CA . ALA A 1 226 ? -10.938 11.316 -2.966 1.00 98.00 226 ALA A CA 1
ATOM 1722 C C . ALA A 1 226 ? -10.447 10.885 -1.571 1.00 98.00 226 ALA A C 1
ATOM 1724 O O . ALA A 1 226 ? -10.461 9.696 -1.260 1.00 98.00 226 ALA A O 1
ATOM 1725 N N . ALA A 1 227 ? -10.070 11.825 -0.698 1.00 97.06 227 ALA A N 1
ATOM 1726 C CA . ALA A 1 227 ? -9.650 11.508 0.668 1.00 97.06 227 ALA A CA 1
ATOM 1727 C C . ALA A 1 227 ? -10.785 10.894 1.511 1.00 97.06 227 ALA A C 1
ATOM 1729 O O . ALA A 1 227 ? -10.513 10.098 2.406 1.00 97.06 227 ALA A O 1
ATOM 1730 N N . ASP A 1 228 ? -12.051 11.212 1.217 1.00 97.25 228 ASP A N 1
ATOM 1731 C CA . ASP A 1 228 ? -13.209 10.635 1.913 1.00 97.25 228 ASP A CA 1
ATOM 1732 C C . ASP A 1 228 ? -13.488 9.179 1.492 1.00 97.25 228 ASP A C 1
ATOM 1734 O O . ASP A 1 228 ? -14.198 8.453 2.195 1.00 97.25 228 ASP A O 1
ATOM 1738 N N . HIS A 1 229 ? -12.883 8.732 0.387 1.00 98.56 229 HIS A N 1
ATOM 1739 C CA . HIS A 1 229 ? -12.930 7.355 -0.108 1.00 98.56 229 HIS A CA 1
ATOM 1740 C C . HIS A 1 229 ? -11.762 6.493 0.387 1.00 98.56 229 HIS A C 1
ATOM 1742 O O . HIS A 1 229 ? -11.740 5.293 0.120 1.00 98.56 229 HIS A O 1
ATOM 1748 N N . ILE A 1 230 ? -10.802 7.058 1.124 1.00 98.69 230 ILE A N 1
ATOM 1749 C CA . ILE A 1 230 ? -9.655 6.324 1.664 1.00 98.69 230 ILE A CA 1
ATOM 1750 C C . ILE A 1 230 ? -9.830 6.194 3.176 1.00 98.69 230 ILE A C 1
ATOM 1752 O O . ILE A 1 230 ? -9.827 7.181 3.910 1.00 98.69 230 ILE A O 1
ATOM 1756 N N . PHE A 1 231 ? -9.963 4.962 3.660 1.00 98.88 231 PHE A N 1
ATOM 1757 C CA . PHE A 1 231 ? -10.090 4.709 5.093 1.00 98.88 231 PHE A CA 1
ATOM 1758 C C . PHE A 1 231 ? -8.757 4.904 5.822 1.00 98.88 231 PHE A C 1
ATOM 1760 O O . PHE A 1 231 ? -8.674 5.582 6.851 1.00 98.88 231 PHE A O 1
ATOM 1767 N N . GLY A 1 232 ? -7.694 4.316 5.281 1.00 98.75 232 GLY A N 1
ATOM 1768 C CA . GLY A 1 232 ? -6.383 4.311 5.907 1.00 98.75 232 GLY A CA 1
ATOM 1769 C C . GLY A 1 232 ? -5.345 3.574 5.082 1.00 98.75 232 GLY A C 1
ATOM 1770 O O . GLY A 1 232 ? -5.620 3.161 3.955 1.00 98.75 232 GLY A O 1
ATOM 1771 N N . LEU A 1 233 ? -4.157 3.426 5.662 1.00 98.94 233 LEU A N 1
ATOM 1772 C CA . LEU A 1 233 ? -2.985 2.852 5.017 1.00 98.94 233 LEU A CA 1
ATOM 1773 C C . LEU A 1 233 ? -2.497 1.598 5.738 1.00 98.94 233 LEU A C 1
ATOM 1775 O O . LEU A 1 233 ? -2.598 1.485 6.963 1.00 98.94 233 LEU A O 1
ATOM 1779 N N . VAL A 1 234 ? -1.904 0.701 4.961 1.00 98.94 234 VAL A N 1
ATOM 1780 C CA . VAL A 1 234 ? -1.107 -0.438 5.427 1.00 98.94 234 VAL A CA 1
ATOM 1781 C C . VAL A 1 234 ? 0.281 -0.382 4.792 1.00 98.94 234 VAL A C 1
ATOM 1783 O O . VAL A 1 234 ? 0.458 0.222 3.734 1.00 98.94 234 VAL A O 1
ATOM 1786 N N . LEU A 1 235 ? 1.268 -1.014 5.426 1.00 98.94 235 LEU A N 1
ATOM 1787 C CA . LEU A 1 235 ? 2.525 -1.350 4.753 1.00 98.94 235 LEU A CA 1
ATOM 1788 C C . LEU A 1 235 ? 2.259 -2.486 3.765 1.00 98.94 235 LEU A C 1
ATOM 1790 O O . LEU A 1 235 ? 1.449 -3.370 4.062 1.00 98.94 235 LEU A O 1
ATOM 1794 N N . MET A 1 236 ? 2.955 -2.478 2.632 1.00 98.94 236 MET A N 1
ATOM 1795 C CA . MET A 1 236 ? 2.837 -3.500 1.601 1.00 98.94 236 MET A CA 1
ATOM 1796 C C . MET A 1 236 ? 4.221 -3.913 1.081 1.00 98.94 236 MET A C 1
ATOM 1798 O O . MET A 1 236 ? 5.117 -3.084 0.946 1.00 98.94 236 MET A O 1
ATOM 1802 N N . ASN A 1 237 ? 4.391 -5.206 0.811 1.00 98.94 237 ASN A N 1
ATOM 1803 C CA . ASN A 1 237 ? 5.510 -5.753 0.054 1.00 98.94 237 ASN A CA 1
ATOM 1804 C C . ASN A 1 237 ? 4.970 -6.441 -1.201 1.00 98.94 237 ASN A C 1
ATOM 1806 O O . ASN A 1 237 ? 4.321 -7.487 -1.089 1.00 98.94 237 ASN A O 1
ATOM 1810 N N . ASP A 1 238 ? 5.231 -5.865 -2.372 1.00 98.75 238 ASP A N 1
ATOM 1811 C CA . ASP A 1 238 ? 4.850 -6.457 -3.654 1.00 98.75 238 ASP A CA 1
ATOM 1812 C C . ASP A 1 238 ? 5.985 -7.330 -4.210 1.00 98.75 238 ASP A C 1
ATOM 1814 O O . ASP A 1 238 ? 6.862 -6.897 -4.970 1.00 98.75 238 ASP A O 1
ATOM 1818 N N . TRP A 1 239 ? 6.013 -8.589 -3.764 1.00 98.88 239 TRP A N 1
ATOM 1819 C CA . TRP A 1 239 ? 7.098 -9.511 -4.084 1.00 98.88 239 TRP A CA 1
ATOM 1820 C C . TRP A 1 239 ? 7.251 -9.687 -5.591 1.00 98.88 239 TRP A C 1
ATOM 1822 O O . TRP A 1 239 ? 6.289 -9.885 -6.331 1.00 98.88 239 TRP A O 1
ATOM 1832 N N . SER A 1 240 ? 8.499 -9.633 -6.050 1.00 98.88 240 SER A N 1
ATOM 1833 C CA . SER A 1 240 ? 8.790 -9.485 -7.472 1.00 98.88 240 SER A CA 1
ATOM 1834 C C . SER A 1 240 ? 9.827 -10.492 -7.950 1.00 98.88 240 SER A C 1
ATOM 1836 O O . SER A 1 240 ? 10.971 -10.494 -7.502 1.00 98.88 240 SER A O 1
ATOM 1838 N N . ALA A 1 241 ? 9.460 -11.329 -8.919 1.00 98.75 241 ALA A N 1
ATOM 1839 C CA . ALA A 1 241 ? 10.377 -12.216 -9.630 1.00 98.75 241 ALA A CA 1
ATOM 1840 C C . ALA A 1 241 ? 10.817 -11.555 -10.940 1.00 98.75 241 ALA A C 1
ATOM 1842 O O . ALA A 1 241 ? 10.185 -11.697 -11.990 1.00 98.75 241 ALA A O 1
ATOM 1843 N N . ARG A 1 242 ? 11.900 -10.777 -10.876 1.00 98.25 242 ARG A N 1
ATOM 1844 C CA . ARG A 1 242 ? 12.239 -9.799 -11.924 1.00 98.25 242 ARG A CA 1
ATOM 1845 C C . ARG A 1 242 ? 12.699 -10.407 -13.239 1.00 98.25 242 ARG A C 1
ATOM 1847 O O . ARG A 1 242 ? 12.582 -9.777 -14.286 1.00 98.25 242 ARG A O 1
ATOM 1854 N N . ASP A 1 243 ? 13.247 -11.610 -13.195 1.00 97.00 243 ASP A N 1
ATOM 1855 C CA . ASP A 1 243 ? 13.621 -12.388 -14.374 1.00 97.00 243 ASP A CA 1
ATOM 1856 C C . ASP A 1 243 ? 12.402 -12.941 -15.123 1.00 97.00 243 ASP A C 1
ATOM 1858 O O . ASP A 1 243 ? 12.373 -12.870 -16.353 1.00 97.00 243 ASP A O 1
ATOM 1862 N N . ILE A 1 244 ? 11.389 -13.412 -14.388 1.00 98.38 244 ILE A N 1
ATOM 1863 C CA . ILE A 1 244 ? 10.092 -13.821 -14.943 1.00 98.38 244 ILE A CA 1
ATOM 1864 C C . ILE A 1 244 ? 9.373 -12.599 -15.518 1.00 98.38 244 ILE A C 1
ATOM 1866 O O . ILE A 1 244 ? 9.009 -12.590 -16.695 1.00 98.38 244 ILE A O 1
ATOM 1870 N N . GLN A 1 245 ? 9.257 -11.532 -14.721 1.00 97.56 245 GLN A N 1
ATOM 1871 C CA . GLN A 1 245 ? 8.608 -10.284 -15.120 1.00 97.56 245 GLN A CA 1
ATOM 1872 C C . GLN A 1 245 ? 9.219 -9.710 -16.404 1.00 97.56 245 GLN A C 1
ATOM 1874 O O . GLN A 1 245 ? 8.492 -9.364 -17.331 1.00 97.56 245 GLN A O 1
ATOM 1879 N N . ALA A 1 246 ? 10.552 -9.633 -16.493 1.00 94.12 246 ALA A N 1
ATOM 1880 C CA . ALA A 1 246 ? 11.235 -9.064 -17.655 1.00 94.12 246 ALA A CA 1
ATOM 1881 C C . ALA A 1 246 ? 10.938 -9.812 -18.967 1.00 94.12 246 ALA A C 1
ATOM 1883 O O . ALA A 1 246 ? 10.985 -9.196 -20.033 1.00 94.12 246 ALA A O 1
ATOM 1884 N N . TRP A 1 247 ? 10.644 -11.114 -18.900 1.00 95.19 247 TRP A N 1
ATOM 1885 C CA . TRP A 1 247 ? 10.300 -11.926 -20.066 1.00 95.19 247 TRP A CA 1
ATOM 1886 C C . TRP A 1 247 ? 8.837 -11.769 -20.493 1.00 95.19 247 TRP A C 1
ATOM 1888 O O . TRP A 1 247 ? 8.555 -11.711 -21.688 1.00 95.19 247 TRP A O 1
ATOM 1898 N N . GLU A 1 248 ? 7.911 -11.685 -19.538 1.00 96.12 248 GLU A N 1
ATOM 1899 C CA . GLU A 1 248 ? 6.472 -11.738 -19.824 1.00 96.12 248 GLU A CA 1
ATOM 1900 C C . GLU A 1 248 ? 5.812 -10.369 -20.047 1.00 96.12 248 GLU A C 1
ATOM 1902 O O . GLU A 1 248 ? 4.789 -10.298 -20.728 1.00 96.12 248 GLU A O 1
ATOM 1907 N N . TYR A 1 249 ? 6.357 -9.284 -19.475 1.00 93.94 249 TYR A N 1
ATOM 1908 C CA . TYR A 1 249 ? 5.565 -8.062 -19.276 1.00 93.94 249 TYR A CA 1
ATOM 1909 C C . TYR A 1 249 ? 5.237 -7.294 -20.562 1.00 93.94 249 TYR A C 1
ATOM 1911 O O . TYR A 1 249 ? 4.373 -6.418 -20.564 1.00 93.94 249 TYR A O 1
ATOM 1919 N N . VAL A 1 250 ? 5.924 -7.570 -21.673 1.00 92.06 250 VAL A N 1
ATOM 1920 C CA . VAL A 1 250 ? 5.664 -6.878 -22.938 1.00 92.06 250 VAL A CA 1
ATOM 1921 C C . VAL A 1 250 ? 4.669 -7.682 -23.778 1.00 92.06 250 VAL A C 1
ATOM 1923 O O . VAL A 1 250 ? 4.974 -8.817 -24.143 1.00 92.06 250 VAL A O 1
ATOM 1926 N N . PRO A 1 251 ? 3.527 -7.098 -24.198 1.00 94.00 251 PRO A N 1
ATOM 1927 C CA . PRO A 1 251 ? 3.095 -5.705 -24.006 1.00 94.00 251 PRO A CA 1
ATOM 1928 C C . PRO A 1 251 ? 2.083 -5.489 -22.863 1.00 94.00 251 PRO A C 1
ATOM 1930 O O . PRO A 1 251 ? 1.584 -4.377 -22.724 1.00 94.00 251 PRO A O 1
ATOM 1933 N N . LEU A 1 252 ? 1.700 -6.534 -22.123 1.00 95.56 252 LEU A N 1
ATOM 1934 C CA . LEU A 1 252 ? 0.487 -6.528 -21.290 1.00 95.56 252 LEU A CA 1
ATOM 1935 C C . LEU A 1 252 ? 0.691 -6.080 -19.834 1.00 95.56 252 LEU A C 1
ATOM 1937 O O . LEU A 1 252 ? -0.289 -5.953 -19.108 1.00 95.56 252 LEU A O 1
ATOM 1941 N N . GLY A 1 253 ? 1.925 -5.803 -19.424 1.00 94.50 253 GLY A N 1
ATOM 1942 C CA . GLY A 1 253 ? 2.283 -5.473 -18.048 1.00 94.50 253 GLY A CA 1
ATOM 1943 C C . GLY A 1 253 ? 2.669 -6.698 -17.206 1.00 94.50 253 GLY A C 1
ATOM 1944 O O . GLY A 1 253 ? 2.650 -7.824 -17.707 1.00 94.50 253 GLY A O 1
ATOM 1945 N N . PRO A 1 254 ? 3.089 -6.481 -15.946 1.00 97.12 254 PRO A N 1
ATOM 1946 C CA . PRO A 1 254 ? 3.488 -7.551 -15.030 1.00 97.12 254 PRO A CA 1
ATOM 1947 C C . PRO A 1 254 ? 2.358 -8.561 -14.784 1.00 97.12 254 PRO A C 1
ATOM 1949 O O . PRO A 1 254 ? 1.193 -8.177 -14.698 1.00 97.12 254 PRO A O 1
ATOM 1952 N N . PHE A 1 255 ? 2.698 -9.848 -14.647 1.00 98.38 255 PHE A N 1
ATOM 1953 C CA . PHE A 1 255 ? 1.723 -10.898 -14.353 1.00 98.38 255 PHE A CA 1
ATOM 1954 C C . PHE A 1 255 ? 2.277 -11.929 -13.353 1.00 98.38 255 PHE A C 1
ATOM 1956 O O . PHE A 1 255 ? 2.219 -11.688 -12.147 1.00 98.38 255 PHE A O 1
ATOM 1963 N N . LEU A 1 256 ? 2.853 -13.049 -13.807 1.00 98.56 256 LEU A N 1
ATOM 1964 C CA . LEU A 1 256 ? 3.398 -14.100 -12.932 1.00 98.56 256 LEU A CA 1
ATOM 1965 C C . LEU A 1 256 ? 4.631 -13.646 -12.148 1.00 98.56 256 LEU A C 1
ATOM 1967 O O . LEU A 1 256 ? 4.939 -14.213 -11.102 1.00 98.56 256 LEU A O 1
ATOM 1971 N N . GLY A 1 257 ? 5.318 -12.611 -12.628 1.00 98.44 257 GLY A N 1
ATOM 1972 C CA . GLY A 1 257 ? 6.392 -11.935 -11.917 1.00 98.44 257 GLY A CA 1
ATOM 1973 C C . GLY A 1 257 ? 5.944 -11.233 -10.633 1.00 98.44 257 GLY A C 1
ATOM 1974 O O . GLY A 1 257 ? 6.816 -10.847 -9.866 1.00 98.44 257 GLY A O 1
ATOM 1975 N N . LYS A 1 258 ? 4.629 -11.090 -10.401 1.00 98.75 258 LYS A N 1
ATOM 1976 C CA . LYS A 1 258 ? 4.021 -10.418 -9.238 1.00 98.75 258 LYS A CA 1
ATOM 1977 C C . LYS A 1 258 ? 2.976 -11.284 -8.524 1.00 98.75 258 LYS A C 1
ATOM 1979 O O . LYS A 1 258 ? 2.951 -11.389 -7.306 1.00 98.75 258 LYS A O 1
ATOM 1984 N N . SER A 1 259 ? 2.127 -11.989 -9.275 1.00 98.56 259 SER A N 1
ATOM 1985 C CA . SER A 1 259 ? 0.920 -12.656 -8.754 1.00 98.56 259 SER A CA 1
ATOM 1986 C C . SER A 1 259 ? 1.154 -13.871 -7.840 1.00 98.56 259 SER A C 1
ATOM 1988 O O . SER A 1 259 ? 0.207 -14.609 -7.565 1.00 98.56 259 SER A O 1
ATOM 1990 N N . PHE A 1 260 ? 2.397 -14.164 -7.455 1.00 98.75 260 PHE A N 1
ATOM 1991 C CA . PHE A 1 260 ? 2.733 -15.284 -6.573 1.00 98.75 260 PHE A CA 1
ATOM 1992 C C . PHE A 1 260 ? 2.636 -14.908 -5.090 1.00 98.75 260 PHE A C 1
ATOM 1994 O O . PHE A 1 260 ? 2.468 -15.800 -4.262 1.00 98.75 260 PHE A O 1
ATOM 2001 N N . GLY A 1 261 ? 2.692 -13.616 -4.758 1.00 98.62 261 GLY A N 1
ATOM 2002 C CA . GLY A 1 261 ? 2.505 -13.149 -3.393 1.00 98.62 261 GLY A CA 1
ATOM 2003 C C . GLY A 1 261 ? 2.642 -11.637 -3.268 1.00 98.62 261 GLY A C 1
ATOM 2004 O O . GLY A 1 261 ? 3.581 -11.052 -3.788 1.00 98.62 261 GLY A O 1
ATOM 2005 N N . THR A 1 262 ? 1.745 -11.028 -2.504 1.00 98.94 262 THR A N 1
ATOM 2006 C CA . THR A 1 262 ? 1.852 -9.642 -2.030 1.00 98.94 262 THR A CA 1
ATOM 2007 C C . THR A 1 262 ? 1.548 -9.672 -0.536 1.00 98.94 262 THR A C 1
ATOM 2009 O O . THR A 1 262 ? 0.565 -10.285 -0.130 1.00 98.94 262 THR A O 1
ATOM 2012 N N . THR A 1 263 ? 2.367 -9.060 0.313 1.00 98.94 263 THR A N 1
ATOM 2013 C CA . THR A 1 263 ? 2.161 -9.089 1.773 1.00 98.94 263 THR A CA 1
ATOM 2014 C C . THR A 1 263 ? 1.697 -7.731 2.277 1.00 98.94 263 THR A C 1
ATOM 2016 O O . THR A 1 263 ? 2.290 -6.726 1.902 1.00 98.94 263 THR A O 1
ATOM 2019 N N . ILE A 1 264 ? 0.700 -7.682 3.167 1.00 98.94 264 ILE A N 1
ATOM 2020 C CA . ILE A 1 264 ? 0.286 -6.444 3.850 1.00 98.94 264 ILE A CA 1
ATOM 2021 C C 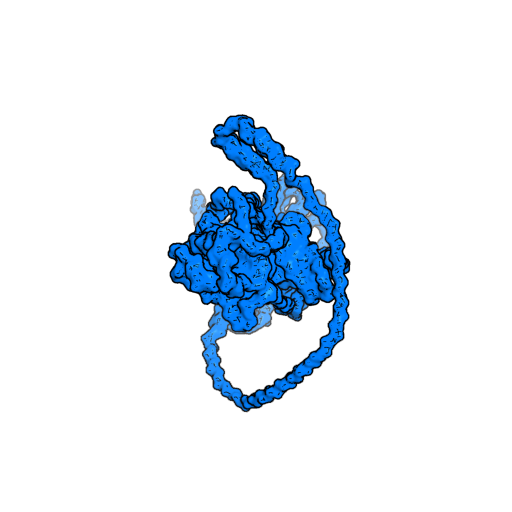. ILE A 1 264 ? 0.399 -6.540 5.375 1.00 98.94 264 ILE A C 1
ATOM 2023 O O . ILE A 1 264 ? 0.237 -7.610 5.973 1.00 98.94 264 ILE A O 1
ATOM 2027 N N . SER A 1 265 ? 0.644 -5.403 6.032 1.00 98.88 265 SER A N 1
ATOM 2028 C CA . SER A 1 265 ? 0.570 -5.312 7.494 1.00 98.88 265 SER A CA 1
ATOM 2029 C C . SER A 1 265 ? -0.873 -5.475 8.000 1.00 98.88 265 SER A C 1
ATOM 2031 O O . SER A 1 265 ? -1.798 -4.994 7.346 1.00 98.88 265 SER A O 1
ATOM 2033 N N . PRO A 1 266 ? -1.088 -6.064 9.190 1.00 98.44 266 PRO A N 1
ATOM 2034 C CA . PRO A 1 266 ? -2.430 -6.406 9.677 1.00 98.44 266 PRO A CA 1
ATOM 2035 C C . PRO A 1 266 ? -3.256 -5.222 10.202 1.00 98.44 266 PRO A C 1
ATOM 2037 O O . PRO A 1 266 ? -4.467 -5.344 10.377 1.00 98.44 266 PRO A O 1
ATOM 2040 N N . TRP A 1 267 ? -2.607 -4.095 10.495 1.00 98.81 267 TRP A N 1
ATOM 2041 C CA . TRP A 1 267 ? -3.217 -2.931 11.132 1.00 98.81 267 TRP A CA 1
ATOM 2042 C C . TRP A 1 267 ? -3.372 -1.792 10.127 1.00 98.81 267 TRP A C 1
ATOM 2044 O O . TRP A 1 267 ? -2.376 -1.266 9.633 1.00 98.81 267 TRP A O 1
ATOM 2054 N N . ILE A 1 268 ? -4.613 -1.389 9.859 1.00 98.94 268 ILE A N 1
ATOM 2055 C CA . ILE A 1 268 ? -4.939 -0.252 9.000 1.00 98.94 268 ILE A CA 1
ATOM 2056 C C . ILE A 1 268 ? -4.894 1.029 9.834 1.00 98.94 268 ILE A C 1
ATOM 2058 O O . ILE A 1 268 ? -5.730 1.252 10.717 1.00 98.94 268 ILE A O 1
ATOM 2062 N N . VAL A 1 269 ? -3.922 1.891 9.543 1.00 98.88 269 VAL A N 1
ATOM 2063 C CA . VAL A 1 269 ? -3.783 3.206 10.175 1.00 98.88 269 VAL A CA 1
ATOM 2064 C C . VAL A 1 269 ? -4.673 4.199 9.435 1.00 98.88 269 VAL A C 1
ATOM 2066 O O . VAL A 1 269 ? -4.454 4.482 8.261 1.00 98.88 269 VAL A O 1
ATOM 2069 N N . THR A 1 270 ? -5.690 4.735 10.110 1.00 98.75 270 THR A N 1
ATOM 2070 C CA . THR A 1 270 ? -6.651 5.661 9.482 1.00 98.75 270 THR A CA 1
ATOM 2071 C C . THR A 1 270 ? -5.985 6.950 9.000 1.00 98.75 270 THR A C 1
ATOM 2073 O O . THR A 1 270 ? -5.089 7.457 9.679 1.00 98.75 270 THR A O 1
ATOM 2076 N N . LEU A 1 271 ? -6.485 7.551 7.914 1.00 97.50 271 LEU A N 1
ATOM 2077 C CA . LEU A 1 271 ? -5.997 8.870 7.478 1.00 97.50 271 LEU A CA 1
ATOM 2078 C C . LEU A 1 271 ? -6.171 9.944 8.562 1.00 97.50 271 LEU A C 1
ATOM 2080 O O . LEU A 1 271 ? -5.329 10.825 8.691 1.00 97.50 271 LEU A O 1
ATOM 2084 N N . GLU A 1 272 ? -7.210 9.834 9.393 1.00 95.88 272 GLU A N 1
ATOM 2085 C CA . GLU A 1 272 ? -7.441 10.732 10.532 1.00 95.88 272 GLU A CA 1
ATOM 2086 C C . GLU A 1 272 ? -6.321 10.654 11.587 1.00 95.88 272 GLU A C 1
ATOM 2088 O O . GLU A 1 272 ? -5.930 11.667 12.163 1.00 95.88 272 GLU A O 1
ATOM 2093 N N . ALA A 1 273 ? -5.754 9.467 11.824 1.00 97.12 273 ALA A N 1
ATOM 2094 C CA . ALA A 1 273 ? -4.583 9.311 12.690 1.00 97.12 273 ALA A CA 1
ATOM 2095 C C . ALA A 1 273 ? -3.308 9.907 12.066 1.00 97.12 273 ALA A C 1
ATOM 2097 O O . ALA A 1 273 ? -2.387 10.276 12.795 1.00 97.12 273 ALA A O 1
ATOM 2098 N N . LEU A 1 274 ? -3.274 10.020 10.735 1.00 97.19 274 LEU A N 1
ATOM 2099 C CA . LEU A 1 274 ? -2.153 10.561 9.971 1.00 97.19 274 LEU A CA 1
ATOM 2100 C C . LEU A 1 274 ? -2.252 12.072 9.706 1.00 97.19 274 LEU A C 1
ATOM 2102 O O . LEU A 1 274 ? -1.249 12.678 9.338 1.00 97.19 274 LEU A O 1
ATOM 2106 N N . GLU A 1 275 ? -3.408 12.706 9.944 1.00 94.88 275 GLU A N 1
ATOM 2107 C CA . GLU A 1 275 ? -3.614 14.158 9.778 1.00 94.88 275 GLU A CA 1
ATOM 2108 C C . GLU A 1 275 ? -2.513 15.027 10.433 1.00 94.88 275 GLU A C 1
ATOM 2110 O O . GLU A 1 275 ? -2.068 15.991 9.802 1.00 94.88 275 GLU A O 1
ATOM 2115 N N . PRO A 1 276 ? -1.999 14.719 11.647 1.00 95.44 276 PRO A N 1
ATOM 2116 C CA . PRO A 1 276 ? -0.916 15.497 12.259 1.00 95.44 276 PRO A CA 1
ATOM 2117 C C . PRO A 1 276 ? 0.418 15.462 11.500 1.00 95.44 276 PRO A C 1
ATOM 2119 O O . PRO A 1 276 ? 1.295 16.274 11.797 1.00 95.44 276 PRO A O 1
ATOM 2122 N N . PHE A 1 277 ? 0.580 14.531 10.560 1.00 96.50 277 PHE A N 1
ATOM 2123 C CA . PHE A 1 277 ? 1.807 14.288 9.801 1.00 96.50 277 PHE A CA 1
ATOM 2124 C C . PHE A 1 277 ? 1.676 14.682 8.327 1.00 96.50 277 PHE A C 1
ATOM 2126 O O . PHE A 1 277 ? 2.521 14.312 7.516 1.00 96.50 277 PHE A O 1
ATOM 2133 N N . LEU A 1 278 ? 0.635 15.441 7.968 1.00 95.81 278 LEU A N 1
ATOM 2134 C CA . LEU A 1 278 ? 0.516 16.035 6.639 1.00 95.81 278 LEU A CA 1
ATOM 2135 C C . LEU A 1 278 ? 1.716 16.946 6.338 1.00 95.81 278 LEU A C 1
ATOM 2137 O O . LEU A 1 278 ? 2.091 17.808 7.140 1.00 95.81 278 LEU A O 1
ATOM 2141 N N . CYS A 1 279 ? 2.280 16.791 5.147 1.00 95.88 279 CYS A N 1
ATOM 2142 C CA . CYS A 1 279 ? 3.339 17.628 4.599 1.00 95.88 279 CYS A CA 1
ATOM 2143 C C . CYS A 1 279 ? 2.998 18.054 3.166 1.00 95.88 279 CYS A C 1
ATOM 2145 O O . CYS A 1 279 ? 2.061 17.538 2.560 1.00 95.88 279 CYS A O 1
ATOM 2147 N N . ASP A 1 280 ? 3.743 19.010 2.617 1.00 96.44 280 ASP A N 1
ATOM 2148 C CA . ASP A 1 280 ? 3.568 19.399 1.217 1.00 96.44 280 ASP A CA 1
ATOM 2149 C C . ASP A 1 280 ? 3.962 18.225 0.307 1.00 96.44 280 ASP A C 1
ATOM 2151 O O . ASP A 1 280 ? 4.972 17.558 0.556 1.00 96.44 280 ASP A O 1
ATOM 2155 N N . ALA A 1 281 ? 3.169 17.960 -0.732 1.00 95.56 281 ALA A N 1
ATOM 2156 C CA . ALA A 1 281 ? 3.535 16.979 -1.749 1.00 95.56 281 ALA A CA 1
ATOM 2157 C C . ALA A 1 281 ? 4.685 17.500 -2.637 1.00 95.56 281 ALA A C 1
ATOM 2159 O O . ALA A 1 281 ? 4.868 18.720 -2.767 1.00 95.56 281 ALA A O 1
ATOM 2160 N N . PRO A 1 282 ? 5.468 16.610 -3.280 1.00 95.38 282 PRO A N 1
ATOM 2161 C CA . PRO A 1 282 ? 6.452 17.014 -4.276 1.00 95.38 282 PRO A CA 1
ATOM 2162 C C . PRO A 1 282 ? 5.832 17.879 -5.379 1.00 95.38 282 PRO A C 1
ATOM 2164 O O . PRO A 1 282 ? 4.720 17.634 -5.840 1.00 95.38 282 PRO A O 1
ATOM 2167 N N . LYS A 1 283 ? 6.567 18.899 -5.835 1.00 95.44 283 LYS A N 1
ATOM 2168 C CA . LYS A 1 283 ? 6.099 19.755 -6.933 1.00 95.44 283 LYS A CA 1
ATOM 2169 C C . LYS A 1 283 ? 6.014 18.954 -8.229 1.00 95.44 283 LYS A C 1
ATOM 2171 O O . LYS A 1 283 ? 6.988 18.314 -8.624 1.00 95.44 283 LYS A O 1
ATOM 2176 N N . GLN A 1 284 ? 4.879 19.067 -8.907 1.00 97.12 284 GLN A N 1
ATOM 2177 C CA . GLN A 1 284 ? 4.628 18.398 -10.176 1.00 97.12 284 GLN A CA 1
ATOM 2178 C C . GLN A 1 284 ? 4.915 19.346 -11.349 1.00 97.12 284 GLN A C 1
ATOM 2180 O O . GLN A 1 284 ? 4.373 20.450 -11.422 1.00 97.12 284 GLN A O 1
ATOM 2185 N N . ASP A 1 285 ? 5.805 18.912 -12.238 1.00 94.31 285 ASP A N 1
ATOM 2186 C CA . ASP A 1 285 ? 6.141 19.559 -13.507 1.00 94.31 285 ASP A CA 1
ATOM 2187 C C . ASP A 1 285 ? 6.155 18.488 -14.617 1.00 94.31 285 ASP A C 1
ATOM 2189 O O . ASP A 1 285 ? 6.906 17.512 -14.483 1.00 94.31 285 ASP A O 1
ATOM 2193 N N . PRO A 1 286 ? 5.332 18.618 -15.678 1.00 96.56 286 PRO A N 1
ATOM 2194 C CA . PRO A 1 286 ? 4.327 19.661 -15.905 1.00 96.56 286 PRO A CA 1
ATOM 2195 C C . PRO A 1 286 ? 3.192 19.644 -14.876 1.00 96.56 286 PRO A C 1
ATOM 2197 O O . PRO A 1 286 ? 2.946 18.650 -14.198 1.00 96.56 286 PRO A O 1
ATOM 2200 N N . HIS A 1 287 ? 2.463 20.760 -14.793 1.00 96.31 287 HIS A N 1
ATOM 2201 C CA . HIS A 1 287 ? 1.249 20.821 -13.984 1.00 96.31 287 HIS A CA 1
ATOM 2202 C C . HIS A 1 287 ? 0.222 19.788 -14.495 1.00 96.31 287 HIS A C 1
ATOM 2204 O O . HIS A 1 287 ? -0.030 19.747 -15.708 1.00 96.31 287 HIS A O 1
ATOM 2210 N N . PRO A 1 288 ? -0.411 18.989 -13.614 1.00 97.44 288 PRO A N 1
ATOM 2211 C CA . PRO A 1 288 ? -1.405 18.005 -14.027 1.00 97.44 288 PRO A CA 1
ATOM 2212 C C . PRO A 1 288 ? -2.616 18.626 -14.727 1.00 97.44 288 PRO A C 1
ATOM 2214 O O . PRO A 1 288 ? -2.937 19.808 -14.559 1.00 97.44 288 PRO A O 1
ATOM 2217 N N . LEU A 1 289 ? -3.340 17.799 -15.484 1.00 98.25 289 LEU A N 1
ATOM 2218 C CA . LEU A 1 289 ? -4.643 18.177 -16.031 1.00 98.25 289 LEU A CA 1
ATOM 2219 C C . LEU A 1 289 ? -5.652 18.479 -14.904 1.00 98.25 289 LEU A C 1
ATOM 2221 O O . LEU A 1 289 ? -5.511 17.936 -13.808 1.00 98.25 289 LEU A O 1
ATOM 2225 N N . PRO A 1 290 ? -6.712 19.274 -15.164 1.00 98.19 290 PRO A N 1
ATOM 2226 C CA . PRO A 1 290 ? -7.639 19.727 -14.122 1.00 98.19 290 PRO A CA 1
ATOM 2227 C C . PRO A 1 290 ? -8.248 18.627 -13.241 1.00 98.19 290 PRO A C 1
ATOM 2229 O O . PRO A 1 290 ? -8.468 18.868 -12.062 1.00 98.19 290 PRO A O 1
ATOM 2232 N N . TYR A 1 291 ? -8.478 17.419 -13.769 1.00 98.44 291 TYR A N 1
ATOM 2233 C CA . TYR A 1 291 ? -9.050 16.310 -12.989 1.00 98.44 291 TYR A CA 1
ATOM 2234 C C . TYR A 1 291 ? -8.087 15.718 -11.940 1.00 98.44 291 TYR A C 1
ATOM 2236 O O . TYR A 1 291 ? -8.534 15.017 -11.042 1.00 98.44 291 TYR A O 1
ATOM 2244 N N . LEU A 1 292 ? -6.782 15.997 -12.049 1.00 98.62 292 LEU A N 1
ATOM 2245 C CA . LEU A 1 292 ? -5.744 15.632 -11.072 1.00 98.62 292 LEU A CA 1
ATOM 2246 C C . LEU A 1 292 ? -5.202 16.848 -10.312 1.00 98.62 292 LEU A C 1
ATOM 2248 O O . LEU A 1 292 ? -4.305 16.704 -9.482 1.00 98.62 292 LEU A O 1
ATOM 2252 N N . ALA A 1 293 ? -5.705 18.048 -10.608 1.00 97.56 293 ALA A N 1
ATOM 2253 C CA . ALA A 1 293 ? -5.253 19.281 -9.986 1.00 97.56 293 ALA A CA 1
ATOM 2254 C C . ALA A 1 293 ? -5.921 19.458 -8.615 1.00 97.56 293 ALA A C 1
ATOM 2256 O O . ALA A 1 293 ? -7.063 19.908 -8.501 1.00 97.56 293 ALA A O 1
ATOM 2257 N N . GLU A 1 294 ? -5.190 19.105 -7.566 1.00 97.06 294 GLU A N 1
ATOM 2258 C CA . GLU A 1 294 ? -5.625 19.278 -6.183 1.00 97.06 294 GLU A CA 1
ATOM 2259 C C . GLU A 1 294 ? -5.620 20.755 -5.784 1.00 97.06 294 GLU A C 1
ATOM 2261 O O . GLU A 1 294 ? -4.675 21.493 -6.067 1.00 97.06 294 GLU A O 1
ATOM 2266 N N . LYS A 1 295 ? -6.650 21.196 -5.053 1.00 95.75 295 LYS A N 1
ATOM 2267 C CA . LYS A 1 295 ? -6.668 22.544 -4.457 1.00 95.75 295 LYS A CA 1
ATOM 2268 C C . LYS A 1 295 ? -5.578 22.712 -3.400 1.00 95.75 295 LYS A C 1
ATOM 2270 O O . LYS A 1 295 ? -5.042 23.805 -3.232 1.00 95.75 295 LYS A O 1
ATOM 2275 N N . ILE A 1 296 ? -5.299 21.638 -2.665 1.00 93.50 296 ILE A N 1
ATOM 2276 C CA . ILE A 1 296 ? -4.250 21.549 -1.654 1.00 93.50 296 ILE A CA 1
ATOM 2277 C C . ILE A 1 296 ? -3.555 20.209 -1.881 1.00 93.50 296 ILE A C 1
ATOM 2279 O O . ILE A 1 296 ? -4.146 19.168 -1.613 1.00 93.50 296 ILE A O 1
ATOM 2283 N N . SER A 1 297 ? -2.327 20.241 -2.395 1.00 94.31 297 SER A N 1
ATOM 2284 C CA . SER A 1 297 ? -1.561 19.022 -2.657 1.00 94.31 297 SER A CA 1
ATOM 2285 C C . SER A 1 297 ? -0.700 18.678 -1.447 1.00 94.31 297 SER A C 1
ATOM 2287 O O . SER A 1 297 ? 0.223 19.418 -1.093 1.00 94.31 297 SER A O 1
ATOM 2289 N N . GLN A 1 298 ? -1.052 17.586 -0.772 1.00 95.12 298 GLN A N 1
ATOM 2290 C CA . GLN A 1 298 ? -0.402 17.142 0.458 1.00 95.12 298 GLN A CA 1
ATOM 2291 C C . GLN A 1 298 ? -0.010 15.674 0.369 1.00 95.12 298 GLN A C 1
ATOM 2293 O O . GLN A 1 298 ? -0.627 14.876 -0.333 1.00 95.12 298 GLN A O 1
ATOM 2298 N N . ASN A 1 299 ? 1.020 15.334 1.128 1.00 96.12 299 ASN A N 1
ATOM 2299 C CA . ASN A 1 299 ? 1.483 13.979 1.342 1.00 96.12 299 ASN A CA 1
ATOM 2300 C C . ASN A 1 299 ? 1.604 13.720 2.857 1.00 96.12 299 ASN A C 1
ATOM 2302 O O . ASN A 1 299 ? 1.252 14.586 3.663 1.00 96.12 299 ASN A O 1
ATOM 2306 N N . TYR A 1 300 ? 2.082 12.546 3.263 1.00 97.19 300 TYR A N 1
ATOM 2307 C CA . TYR A 1 300 ? 2.258 12.192 4.674 1.00 97.19 300 TYR A CA 1
ATOM 2308 C C . TYR A 1 300 ? 3.730 11.937 5.006 1.00 97.19 300 TYR A C 1
ATOM 2310 O O . TYR A 1 300 ? 4.423 11.219 4.287 1.00 97.19 300 TYR A O 1
ATOM 2318 N N . ASP A 1 301 ? 4.199 12.491 6.124 1.00 98.00 301 ASP A N 1
ATOM 2319 C CA . ASP A 1 301 ? 5.514 12.192 6.691 1.00 98.00 301 ASP A CA 1
ATOM 2320 C C . ASP A 1 301 ? 5.457 10.869 7.469 1.00 98.00 301 ASP A C 1
ATOM 2322 O O . ASP A 1 301 ? 5.093 10.806 8.651 1.00 98.00 301 ASP A O 1
ATOM 2326 N N . ILE A 1 302 ? 5.780 9.788 6.764 1.00 98.44 302 ILE A N 1
ATOM 2327 C CA . ILE A 1 302 ? 5.815 8.427 7.296 1.00 98.44 302 ILE A CA 1
ATOM 2328 C C . ILE A 1 302 ? 7.200 7.879 6.986 1.00 98.44 302 ILE A C 1
ATOM 2330 O O . ILE A 1 302 ? 7.531 7.614 5.831 1.00 98.44 302 ILE A O 1
ATOM 2334 N N . SER A 1 303 ? 8.020 7.727 8.024 1.00 98.31 303 SER A N 1
ATOM 2335 C CA . SER A 1 303 ? 9.336 7.102 7.902 1.00 98.31 303 SER A CA 1
ATOM 2336 C C . SER A 1 303 ? 9.154 5.615 7.633 1.00 98.31 303 SER A C 1
ATOM 2338 O O . SER A 1 303 ? 8.381 4.967 8.337 1.00 98.31 303 SER A O 1
ATOM 2340 N N . LEU A 1 304 ? 9.868 5.091 6.639 1.00 98.69 304 LEU A N 1
ATOM 2341 C CA . LEU A 1 304 ? 9.792 3.699 6.206 1.00 98.69 304 LEU A CA 1
ATOM 2342 C C . LEU A 1 304 ? 11.175 3.059 6.277 1.00 98.69 304 LEU A C 1
ATOM 2344 O O . LEU A 1 304 ? 12.168 3.671 5.882 1.00 98.69 304 LEU A O 1
ATOM 2348 N N . GLU A 1 305 ? 11.240 1.823 6.751 1.00 98.56 305 GLU A N 1
ATOM 2349 C CA . GLU A 1 305 ? 12.482 1.063 6.858 1.00 98.56 305 GLU A CA 1
ATOM 2350 C C . GLU A 1 305 ? 12.273 -0.373 6.378 1.00 98.56 305 GLU A C 1
ATOM 2352 O O . GLU A 1 305 ? 11.261 -0.998 6.705 1.00 98.56 305 GLU A O 1
ATOM 2357 N N . VAL A 1 306 ? 13.246 -0.899 5.631 1.00 98.81 306 VAL A N 1
ATOM 2358 C CA . VAL A 1 306 ? 13.310 -2.319 5.264 1.00 98.81 306 VAL A CA 1
ATOM 2359 C C . VAL A 1 306 ? 14.549 -2.937 5.875 1.00 98.81 306 VAL A C 1
ATOM 2361 O O . VAL A 1 306 ? 15.657 -2.408 5.734 1.00 98.81 306 VAL A O 1
ATOM 2364 N N . GLN A 1 307 ? 14.359 -4.082 6.514 1.00 98.56 307 GLN A N 1
ATOM 2365 C CA . GLN A 1 307 ? 15.427 -4.928 7.013 1.00 98.56 307 GLN A CA 1
ATOM 2366 C C . GLN A 1 307 ? 15.398 -6.284 6.314 1.00 98.56 307 GLN A C 1
ATOM 2368 O O . GLN A 1 307 ? 14.328 -6.795 5.987 1.00 98.56 307 GLN A O 1
ATOM 2373 N N . ILE A 1 308 ? 16.575 -6.873 6.119 1.00 98.56 308 ILE A N 1
ATOM 2374 C CA . ILE A 1 308 ? 16.724 -8.258 5.673 1.00 98.56 308 ILE A CA 1
ATOM 2375 C C . ILE A 1 308 ? 17.462 -9.024 6.759 1.00 98.56 308 ILE A C 1
ATOM 2377 O O . ILE A 1 308 ? 18.555 -8.624 7.162 1.00 98.56 308 ILE A O 1
ATOM 2381 N N . LYS A 1 309 ? 16.875 -10.127 7.213 1.00 97.94 309 LYS A N 1
ATOM 2382 C CA . LYS A 1 309 ? 17.526 -11.117 8.067 1.00 97.94 309 LYS A CA 1
ATOM 2383 C C . LYS A 1 309 ? 17.945 -12.302 7.195 1.00 97.94 309 LYS A C 1
ATOM 2385 O O . LYS A 1 309 ? 17.072 -12.999 6.677 1.00 97.94 309 LYS A O 1
ATOM 2390 N N . PRO A 1 310 ? 19.254 -12.511 6.973 1.00 96.62 310 PRO A N 1
ATOM 2391 C CA . PRO A 1 310 ? 19.722 -13.609 6.145 1.00 96.62 310 PRO A CA 1
ATOM 2392 C C . PRO A 1 310 ? 19.376 -14.977 6.735 1.00 96.62 310 PRO A C 1
ATOM 2394 O O . PRO A 1 310 ? 19.383 -15.158 7.956 1.00 96.62 310 PRO A O 1
ATOM 2397 N N . ALA A 1 311 ? 19.159 -15.963 5.865 1.00 93.19 311 ALA A N 1
ATOM 2398 C CA . ALA A 1 311 ? 18.933 -17.344 6.282 1.00 93.19 311 ALA A CA 1
ATOM 2399 C C . ALA A 1 311 ? 20.021 -17.844 7.255 1.00 93.19 311 ALA A C 1
ATOM 2401 O O . ALA A 1 311 ? 21.221 -17.742 6.984 1.00 93.19 311 ALA A O 1
ATOM 2402 N N . GLY A 1 312 ? 19.597 -18.411 8.387 1.00 90.69 312 GLY A N 1
ATOM 2403 C CA . GLY A 1 312 ? 20.499 -18.964 9.404 1.00 90.69 312 GLY A CA 1
ATOM 2404 C C . GLY A 1 312 ? 21.233 -17.928 10.264 1.00 90.69 312 GLY A C 1
ATOM 2405 O O . GLY A 1 312 ? 22.122 -18.317 11.018 1.00 90.69 312 GLY A O 1
ATOM 2406 N N . GLN A 1 313 ? 20.888 -16.640 10.166 1.00 93.12 313 GLN A N 1
ATOM 2407 C CA . GLN A 1 313 ? 21.406 -15.585 11.043 1.00 93.12 313 GLN A CA 1
ATOM 2408 C C . GLN A 1 313 ? 20.332 -15.112 12.017 1.00 93.12 313 GLN A C 1
ATOM 2410 O O . GLN A 1 313 ? 19.148 -15.121 11.691 1.00 93.12 313 GLN A O 1
ATOM 2415 N N . ASP A 1 314 ? 20.746 -14.678 13.208 1.00 91.81 314 ASP A N 1
ATOM 2416 C CA . ASP A 1 314 ? 19.828 -14.166 14.232 1.00 91.81 314 ASP A CA 1
ATOM 2417 C C . ASP A 1 314 ? 19.515 -12.674 14.053 1.00 91.81 314 ASP A C 1
ATOM 2419 O O . ASP A 1 314 ? 18.426 -12.224 14.415 1.00 91.81 314 ASP A O 1
ATOM 2423 N N . GLU A 1 315 ? 20.444 -11.915 13.467 1.00 94.62 315 GLU A N 1
ATOM 2424 C CA . GLU A 1 315 ? 20.336 -10.466 13.294 1.00 94.62 315 GLU A CA 1
ATOM 2425 C C . GLU A 1 315 ? 19.755 -10.080 11.928 1.00 94.62 315 GLU A C 1
ATOM 2427 O O . GLU A 1 315 ? 20.085 -10.658 10.892 1.00 94.62 315 GLU A O 1
ATOM 2432 N N . SER A 1 316 ? 18.906 -9.053 11.929 1.00 96.62 316 SER A N 1
ATOM 2433 C CA . SER A 1 316 ? 18.446 -8.365 10.726 1.00 96.62 316 SER A CA 1
ATOM 2434 C C . SER A 1 316 ? 19.324 -7.148 10.418 1.00 96.62 316 SER A C 1
ATOM 2436 O O . SER A 1 316 ? 19.928 -6.534 11.301 1.00 96.62 316 SER A O 1
ATOM 2438 N N . HIS A 1 317 ? 19.376 -6.758 9.145 1.00 97.00 317 HIS A N 1
ATOM 2439 C CA . HIS A 1 317 ? 20.161 -5.617 8.677 1.00 97.00 317 HIS A CA 1
ATOM 2440 C C . HIS A 1 317 ? 19.291 -4.637 7.909 1.00 97.00 317 HIS A C 1
ATOM 2442 O O . HIS A 1 317 ? 18.595 -5.026 6.975 1.00 97.00 317 HIS A O 1
ATOM 2448 N N . VAL A 1 318 ? 19.359 -3.355 8.271 1.00 97.69 318 VAL A N 1
ATOM 2449 C CA . VAL A 1 318 ? 18.655 -2.292 7.547 1.00 97.69 318 VAL A CA 1
ATOM 2450 C C . VAL A 1 318 ? 19.276 -2.114 6.165 1.00 97.69 318 VAL A C 1
ATOM 2452 O O . VAL A 1 318 ? 20.466 -1.822 6.054 1.00 97.69 318 VAL A O 1
ATOM 2455 N N . VAL A 1 319 ? 18.459 -2.257 5.123 1.00 97.75 319 VAL A N 1
ATOM 2456 C CA . VAL A 1 319 ? 18.874 -2.098 3.719 1.00 97.75 319 VAL A CA 1
ATOM 2457 C C . VAL A 1 319 ? 18.302 -0.842 3.070 1.00 97.75 319 VAL A C 1
ATOM 2459 O O . VAL A 1 319 ? 18.902 -0.329 2.130 1.00 97.75 319 VAL A O 1
ATOM 2462 N N . THR A 1 320 ? 17.188 -0.331 3.602 1.00 98.25 320 THR A N 1
ATOM 2463 C CA . THR A 1 320 ? 16.496 0.853 3.083 1.00 98.25 320 THR A CA 1
ATOM 2464 C C . THR A 1 320 ? 15.945 1.695 4.224 1.00 98.25 320 THR A C 1
ATOM 2466 O O . THR A 1 320 ? 15.295 1.162 5.122 1.00 98.25 320 THR A O 1
ATOM 2469 N N . LYS A 1 321 ? 16.129 3.016 4.143 1.00 98.44 321 LYS A N 1
ATOM 2470 C CA . LYS A 1 321 ? 15.425 4.039 4.924 1.00 98.44 321 LYS A CA 1
ATOM 2471 C C . LYS A 1 321 ? 14.838 5.070 3.968 1.00 98.44 321 LYS A C 1
ATOM 2473 O O . LYS A 1 321 ? 15.558 5.882 3.399 1.00 98.44 321 LYS A O 1
ATOM 2478 N N . SER A 1 322 ? 13.527 5.028 3.778 1.00 98.31 322 SER A N 1
ATOM 2479 C CA . SER A 1 322 ? 12.796 5.906 2.862 1.00 98.31 322 SER A CA 1
ATOM 2480 C C . SER A 1 322 ? 11.700 6.664 3.614 1.00 98.31 322 SER A C 1
ATOM 2482 O O . SER A 1 322 ? 11.605 6.627 4.845 1.00 98.31 322 SER A O 1
ATOM 2484 N N . ASN A 1 323 ? 10.875 7.394 2.878 1.00 98.44 323 ASN A N 1
ATOM 2485 C CA . ASN A 1 323 ? 9.720 8.088 3.422 1.00 98.44 323 ASN A CA 1
ATOM 2486 C C . ASN A 1 323 ? 8.591 8.120 2.391 1.00 98.44 323 ASN A C 1
ATOM 2488 O O . ASN A 1 323 ? 8.836 8.289 1.195 1.00 98.44 323 ASN A O 1
ATOM 2492 N N . PHE A 1 324 ? 7.356 7.982 2.865 1.00 98.38 324 PHE A N 1
ATOM 2493 C CA . PHE A 1 324 ? 6.153 8.073 2.039 1.00 98.38 324 PHE A CA 1
ATOM 2494 C C . PHE A 1 324 ? 6.028 9.425 1.312 1.00 98.38 324 PHE A C 1
ATOM 2496 O O . PHE A 1 324 ? 5.539 9.484 0.182 1.00 98.38 324 PHE A O 1
ATOM 2503 N N . ASN A 1 325 ? 6.557 10.504 1.899 1.00 96.75 325 ASN A N 1
ATOM 2504 C CA . ASN A 1 325 ? 6.541 11.842 1.306 1.00 96.75 325 ASN A CA 1
ATOM 2505 C C . ASN A 1 325 ? 7.342 11.974 -0.010 1.00 96.75 325 ASN A C 1
ATOM 2507 O O . ASN A 1 325 ? 7.206 12.985 -0.698 1.00 96.75 325 ASN A O 1
ATOM 2511 N N . ASN A 1 326 ? 8.112 10.948 -0.395 1.00 96.88 326 ASN A N 1
ATOM 2512 C CA . ASN A 1 326 ? 8.794 10.867 -1.689 1.00 96.88 326 ASN A CA 1
ATOM 2513 C C . ASN A 1 326 ? 7.852 10.535 -2.865 1.00 96.88 326 ASN A C 1
ATOM 2515 O O . ASN A 1 326 ? 8.267 10.636 -4.023 1.00 96.88 326 ASN A O 1
ATOM 2519 N N . LEU A 1 327 ? 6.606 10.116 -2.607 1.00 97.69 327 LEU A N 1
ATOM 2520 C CA . LEU A 1 327 ? 5.634 9.832 -3.666 1.00 97.69 327 LEU A CA 1
ATOM 2521 C C . LEU A 1 327 ? 5.280 11.100 -4.450 1.00 97.69 327 LEU A C 1
ATOM 2523 O O . LEU A 1 327 ? 4.872 12.106 -3.873 1.00 97.69 327 LEU A O 1
ATOM 2527 N N . TYR A 1 328 ? 5.417 11.027 -5.776 1.00 98.44 328 TYR A N 1
ATOM 2528 C CA . TYR A 1 328 ? 5.124 12.137 -6.684 1.00 98.44 328 TYR A CA 1
ATOM 2529 C C . TYR A 1 328 ? 3.625 12.272 -6.941 1.00 98.44 328 TYR A C 1
ATOM 2531 O O . TYR A 1 328 ? 3.105 13.383 -6.931 1.00 98.44 328 TYR A O 1
ATOM 2539 N N . TRP A 1 329 ? 2.939 11.148 -7.178 1.00 98.75 329 TRP A N 1
ATOM 2540 C CA . TRP A 1 329 ? 1.483 11.108 -7.305 1.00 98.75 329 TRP A CA 1
ATOM 2541 C C . TRP A 1 329 ? 0.854 10.768 -5.955 1.00 98.75 329 TRP A C 1
ATOM 2543 O O . TRP A 1 329 ? 1.137 9.710 -5.384 1.00 98.75 329 TRP A O 1
ATOM 2553 N N . THR A 1 330 ? 0.001 11.660 -5.454 1.00 98.69 330 THR A N 1
ATOM 2554 C CA . THR A 1 330 ? -0.686 11.507 -4.163 1.00 98.69 330 THR A CA 1
ATOM 2555 C C . THR A 1 330 ? -1.733 10.390 -4.217 1.00 98.69 330 THR A C 1
ATOM 2557 O O . THR A 1 330 ? -2.213 10.008 -5.286 1.00 98.69 330 THR A O 1
ATOM 2560 N N . LEU A 1 331 ? -2.145 9.872 -3.056 1.00 98.44 331 LEU A N 1
ATOM 2561 C CA . LEU A 1 331 ? -3.204 8.851 -2.978 1.00 98.44 331 LEU A CA 1
ATOM 2562 C C . LEU A 1 331 ? -4.542 9.347 -3.546 1.00 98.44 331 LEU A C 1
ATOM 2564 O O . LEU A 1 331 ? -5.281 8.608 -4.191 1.00 98.44 331 LEU A O 1
ATOM 2568 N N . THR A 1 332 ? -4.849 10.620 -3.327 1.00 98.56 332 THR A N 1
ATOM 2569 C CA . THR A 1 332 ? -6.037 11.303 -3.845 1.00 98.56 332 THR A CA 1
ATOM 2570 C C . THR A 1 332 ? -6.011 11.388 -5.371 1.00 98.56 332 THR A C 1
ATOM 2572 O O . THR A 1 332 ? -7.018 11.091 -6.015 1.00 98.56 332 THR A O 1
ATOM 2575 N N . GLN A 1 333 ? -4.851 11.675 -5.974 1.00 98.81 333 GLN A N 1
ATOM 2576 C CA . GLN A 1 333 ? -4.660 11.598 -7.427 1.00 98.81 333 GLN A CA 1
ATOM 2577 C C . GLN A 1 333 ? -4.786 10.167 -7.964 1.00 98.81 333 GLN A C 1
ATOM 2579 O O . GLN A 1 333 ? -5.382 9.969 -9.024 1.00 98.81 333 GLN A O 1
ATOM 2584 N N . GLN A 1 334 ? -4.271 9.168 -7.243 1.00 98.81 334 GLN A N 1
ATOM 2585 C CA . GLN A 1 334 ? -4.399 7.754 -7.614 1.00 98.81 334 GLN A CA 1
ATOM 2586 C C . GLN A 1 334 ? -5.876 7.326 -7.678 1.00 98.81 334 GLN A C 1
ATOM 2588 O O . GLN A 1 334 ? -6.317 6.803 -8.700 1.00 98.81 334 GLN A O 1
ATOM 2593 N N . VAL A 1 335 ? -6.674 7.633 -6.648 1.00 98.75 335 VAL A N 1
ATOM 2594 C CA . VAL A 1 335 ? -8.123 7.346 -6.615 1.00 98.75 335 VAL A CA 1
ATOM 2595 C C . VAL A 1 335 ? -8.881 8.087 -7.722 1.00 98.75 335 VAL A C 1
ATOM 2597 O O . VAL A 1 335 ? -9.684 7.483 -8.441 1.00 98.75 335 VAL A O 1
ATOM 2600 N N . ALA A 1 336 ? -8.613 9.384 -7.900 1.00 98.81 336 ALA A N 1
ATOM 2601 C CA . ALA A 1 336 ? -9.257 10.181 -8.943 1.00 98.81 336 ALA A CA 1
ATOM 2602 C C . ALA A 1 336 ? -8.949 9.630 -10.340 1.00 98.81 336 ALA A C 1
ATOM 2604 O O . ALA A 1 336 ? -9.848 9.460 -11.162 1.00 98.81 336 ALA A O 1
ATOM 2605 N N . HIS A 1 337 ? -7.685 9.281 -10.605 1.00 98.88 337 HIS A N 1
ATOM 2606 C CA . HIS A 1 337 ? -7.303 8.674 -11.873 1.00 98.88 337 HIS A CA 1
ATOM 2607 C C . HIS A 1 337 ? -7.944 7.306 -12.084 1.00 98.88 337 HIS A C 1
ATOM 2609 O O . HIS A 1 337 ? -8.444 7.044 -13.174 1.00 98.88 337 HIS A O 1
ATOM 2615 N N . HIS A 1 338 ? -7.963 6.455 -11.057 1.00 98.75 338 HIS A N 1
ATOM 2616 C CA . HIS A 1 338 ? -8.520 5.111 -11.164 1.00 98.75 338 HIS A CA 1
ATOM 2617 C C . HIS A 1 338 ? -9.998 5.130 -11.565 1.00 98.75 338 HIS A C 1
ATOM 2619 O O . HIS A 1 338 ? -10.445 4.289 -12.337 1.00 98.75 338 HIS A O 1
ATOM 2625 N N . THR A 1 339 ? -10.747 6.121 -11.079 1.00 98.75 339 THR A N 1
ATOM 2626 C CA . THR A 1 339 ? -12.197 6.221 -11.288 1.00 98.75 339 THR A CA 1
ATOM 2627 C C . THR A 1 339 ? -12.597 7.104 -12.472 1.00 98.75 339 THR A C 1
ATOM 2629 O O . THR A 1 339 ? -13.763 7.082 -12.867 1.00 98.75 339 THR A O 1
ATOM 2632 N N . ILE A 1 340 ? -11.668 7.851 -13.092 1.00 98.56 340 ILE A N 1
ATOM 2633 C CA . ILE A 1 340 ? -11.994 8.877 -14.104 1.00 98.56 340 ILE A CA 1
ATOM 2634 C C . ILE A 1 340 ? -12.701 8.324 -15.348 1.00 98.56 340 ILE A C 1
ATOM 2636 O O . ILE A 1 340 ? -13.472 9.031 -15.995 1.00 98.56 340 ILE A O 1
ATOM 2640 N N . ASN A 1 341 ? -12.459 7.057 -15.691 1.00 98.38 341 ASN A N 1
ATOM 2641 C CA . ASN A 1 341 ? -13.102 6.383 -16.821 1.00 98.38 341 ASN A CA 1
ATOM 2642 C C . ASN A 1 341 ? -14.461 5.750 -16.460 1.00 98.38 341 ASN A C 1
ATOM 2644 O O . ASN A 1 341 ? -15.061 5.079 -17.299 1.00 98.38 341 ASN A O 1
ATOM 2648 N N . GLY A 1 342 ? -14.927 5.932 -15.223 1.00 98.25 342 GLY A N 1
ATOM 2649 C CA . GLY A 1 342 ? -16.136 5.319 -14.693 1.00 98.25 342 GLY A CA 1
ATOM 2650 C C . GLY A 1 342 ? -15.917 4.000 -13.952 1.00 98.25 342 GLY A C 1
ATOM 2651 O O . GLY A 1 342 ? -16.909 3.402 -13.547 1.00 98.25 342 GLY A O 1
ATOM 2652 N N . CYS A 1 343 ? -14.681 3.529 -13.755 1.00 98.44 343 CYS A N 1
ATOM 2653 C CA . CYS A 1 343 ? -14.408 2.367 -12.905 1.00 98.44 343 CYS A CA 1
ATOM 2654 C C . CYS A 1 343 ? -14.965 2.590 -11.489 1.00 98.44 3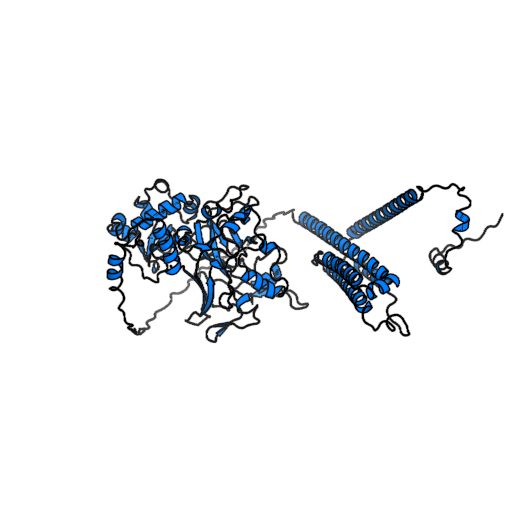43 CYS A C 1
ATOM 2656 O O . CYS A 1 343 ? -14.787 3.665 -10.907 1.00 98.44 343 CYS A O 1
ATOM 2658 N N . ASN A 1 344 ? -15.653 1.586 -10.942 1.00 98.19 344 ASN A N 1
ATOM 2659 C CA . ASN A 1 344 ? -16.123 1.615 -9.565 1.00 98.19 344 ASN A CA 1
ATOM 2660 C C . ASN A 1 344 ? -15.103 0.975 -8.623 1.00 98.19 344 ASN A C 1
ATOM 2662 O O . ASN A 1 344 ? -14.698 -0.168 -8.809 1.00 98.19 344 ASN A O 1
ATOM 2666 N N . LEU A 1 345 ? -14.774 1.695 -7.564 1.00 98.62 345 LEU A N 1
ATOM 2667 C CA . LEU A 1 345 ? -14.137 1.171 -6.370 1.00 98.62 345 LEU A CA 1
ATOM 2668 C C . LEU A 1 345 ? -15.185 0.567 -5.432 1.00 98.62 345 LEU A C 1
ATOM 2670 O O . LEU A 1 345 ? -16.373 0.900 -5.500 1.00 98.62 345 LEU A O 1
ATOM 2674 N N . ARG A 1 346 ? -14.751 -0.315 -4.534 1.00 98.62 346 ARG A N 1
ATOM 2675 C CA . ARG A 1 346 ? -15.581 -0.971 -3.518 1.00 98.62 346 ARG A CA 1
ATOM 2676 C C . ARG A 1 346 ? -14.894 -0.942 -2.149 1.00 98.62 346 ARG A C 1
ATOM 2678 O O . ARG A 1 346 ? -13.667 -0.919 -2.085 1.00 98.62 346 ARG A O 1
ATOM 2685 N N . PRO A 1 347 ? -15.664 -0.996 -1.048 1.00 98.69 347 PRO A N 1
ATOM 2686 C CA . PRO A 1 347 ? -15.091 -1.098 0.287 1.00 98.69 347 PRO A CA 1
ATOM 2687 C C . PRO A 1 347 ? -14.173 -2.304 0.444 1.00 98.69 347 PRO A C 1
ATOM 2689 O O . PRO A 1 347 ? -14.600 -3.442 0.241 1.00 98.69 347 PRO A O 1
ATOM 2692 N N . GLY A 1 348 ? -12.929 -2.033 0.839 1.00 98.56 348 GLY A N 1
ATOM 2693 C CA . GLY A 1 348 ? -11.869 -3.028 0.971 1.00 98.56 348 GLY A CA 1
ATOM 2694 C C . GLY A 1 348 ? -11.052 -3.287 -0.298 1.00 98.56 348 GLY A C 1
ATOM 2695 O O . GLY A 1 348 ? -10.182 -4.153 -0.262 1.00 98.56 348 GLY A O 1
ATOM 2696 N N . ASP A 1 349 ? -11.278 -2.566 -1.403 1.00 98.88 349 ASP A N 1
ATOM 2697 C CA . ASP A 1 349 ? -10.312 -2.572 -2.509 1.00 98.88 349 ASP A CA 1
ATOM 2698 C C . ASP A 1 349 ? -8.959 -2.008 -2.025 1.00 98.88 349 ASP A C 1
ATOM 2700 O O . ASP A 1 349 ? -8.904 -1.100 -1.184 1.00 98.88 349 ASP A O 1
ATOM 2704 N N . LEU A 1 350 ? -7.869 -2.579 -2.541 1.00 98.88 350 LEU A N 1
ATOM 2705 C CA . LEU A 1 350 ? -6.490 -2.281 -2.152 1.00 98.88 350 LEU A CA 1
ATOM 2706 C C . LEU A 1 350 ? -5.788 -1.507 -3.272 1.00 98.88 350 LEU A C 1
ATOM 2708 O O . LEU A 1 350 ? -5.742 -1.983 -4.405 1.00 98.88 350 LEU A O 1
ATOM 2712 N N . LEU A 1 351 ? -5.217 -0.344 -2.961 1.00 98.94 351 LEU A N 1
ATOM 2713 C CA . LEU A 1 351 ? -4.477 0.478 -3.924 1.00 98.94 351 LEU A CA 1
ATOM 2714 C C . LEU A 1 351 ? -3.013 0.614 -3.484 1.00 98.94 351 LEU A C 1
ATOM 2716 O O . LEU A 1 351 ? -2.714 1.408 -2.591 1.00 98.94 351 LEU A O 1
ATOM 2720 N N . GLY A 1 352 ? -2.125 -0.181 -4.081 1.00 98.88 352 GLY A N 1
ATOM 2721 C CA . GLY A 1 352 ? -0.676 -0.133 -3.875 1.00 98.88 352 GLY A CA 1
ATOM 2722 C C . GLY A 1 352 ? -0.064 1.141 -4.442 1.00 98.88 352 GLY A C 1
ATOM 2723 O O . GLY A 1 352 ? -0.500 1.632 -5.480 1.00 98.88 352 GLY A O 1
ATOM 2724 N N . THR A 1 353 ? 0.914 1.726 -3.758 1.00 98.81 353 THR A N 1
ATOM 2725 C CA . THR A 1 353 ? 1.507 3.003 -4.180 1.00 98.81 353 THR A CA 1
ATOM 2726 C C . THR A 1 353 ? 2.456 2.871 -5.370 1.00 98.81 353 THR A C 1
ATOM 2728 O O . THR A 1 353 ? 2.794 3.884 -5.999 1.00 98.81 353 THR A O 1
ATOM 2731 N N . GLY A 1 354 ? 2.926 1.660 -5.657 1.00 98.50 354 GLY A N 1
ATOM 2732 C CA . GLY A 1 354 ? 4.193 1.424 -6.322 1.00 98.50 354 GLY A CA 1
ATOM 2733 C C . GLY A 1 354 ? 5.372 1.644 -5.376 1.00 98.50 354 GLY A C 1
ATOM 2734 O O . GLY A 1 354 ? 5.283 2.402 -4.399 1.00 98.50 354 GLY A O 1
ATOM 2735 N N . THR A 1 355 ? 6.496 1.007 -5.703 1.00 98.81 355 THR A N 1
ATOM 2736 C CA . THR A 1 355 ? 7.739 1.039 -4.916 1.00 98.81 355 THR A CA 1
ATOM 2737 C C . THR A 1 355 ? 8.144 2.462 -4.511 1.00 98.81 355 THR A C 1
ATOM 2739 O O . THR A 1 355 ? 8.298 3.352 -5.350 1.00 98.81 355 THR A O 1
ATOM 2742 N N . ILE A 1 356 ? 8.386 2.680 -3.217 1.00 98.81 356 ILE A N 1
ATOM 2743 C CA . ILE A 1 356 ? 8.727 3.974 -2.619 1.00 98.81 356 ILE A CA 1
ATOM 2744 C C . ILE A 1 356 ? 10.249 4.118 -2.489 1.00 98.81 356 ILE A C 1
ATOM 2746 O O . ILE A 1 356 ? 10.848 3.810 -1.455 1.00 98.81 356 ILE A O 1
ATOM 2750 N N . SER A 1 357 ? 10.872 4.674 -3.526 1.00 98.69 357 SER A N 1
ATOM 2751 C CA . SER A 1 357 ? 12.276 5.105 -3.486 1.00 98.69 357 SER A CA 1
ATOM 2752 C C . SER A 1 357 ? 12.410 6.602 -3.204 1.00 98.69 357 SER A C 1
ATOM 2754 O O . SER A 1 357 ? 11.600 7.403 -3.680 1.00 98.69 357 SER A O 1
ATOM 2756 N N . GLY A 1 358 ? 13.450 6.981 -2.463 1.00 97.50 358 GLY A N 1
ATOM 2757 C CA . GLY A 1 358 ? 13.877 8.363 -2.262 1.00 97.50 358 GLY A CA 1
ATOM 2758 C C . GLY A 1 358 ? 15.091 8.758 -3.118 1.00 97.50 358 GLY A C 1
ATOM 2759 O O . GLY A 1 358 ? 15.561 7.980 -3.955 1.00 97.50 358 GLY A O 1
ATOM 2760 N N . PRO A 1 359 ? 15.596 9.992 -2.942 1.00 96.06 359 PRO A N 1
ATOM 2761 C CA . PRO A 1 359 ? 16.731 10.512 -3.704 1.00 96.06 359 PRO A CA 1
ATOM 2762 C C . PRO A 1 359 ? 18.082 9.916 -3.291 1.00 96.06 359 PRO A C 1
ATOM 2764 O O . PRO A 1 359 ? 19.006 9.900 -4.107 1.00 96.06 359 PRO A O 1
ATOM 2767 N N . GLU A 1 360 ? 18.205 9.450 -2.047 1.00 96.00 360 GLU A N 1
ATOM 2768 C CA . GLU A 1 360 ? 19.466 8.969 -1.484 1.00 96.00 360 GLU A CA 1
ATOM 2769 C C . GLU A 1 360 ? 19.694 7.477 -1.785 1.00 96.00 360 GLU A C 1
ATOM 2771 O O . GLU A 1 360 ? 18.728 6.707 -1.841 1.00 96.00 360 GLU A O 1
ATOM 2776 N N . PRO A 1 361 ? 20.949 7.017 -1.946 1.00 91.75 361 PRO A N 1
ATOM 2777 C CA . PRO A 1 361 ? 21.247 5.616 -2.260 1.00 91.75 361 PRO A CA 1
ATOM 2778 C C . PRO A 1 361 ? 20.752 4.593 -1.228 1.00 91.75 361 PRO A C 1
ATOM 2780 O O . PRO A 1 361 ? 20.498 3.448 -1.591 1.00 91.75 361 PRO A O 1
ATOM 2783 N N . ASP A 1 362 ? 20.624 4.982 0.040 1.00 92.69 362 ASP A N 1
ATOM 2784 C CA . ASP A 1 362 ? 20.092 4.152 1.128 1.00 92.69 362 ASP A CA 1
ATOM 2785 C C . ASP A 1 362 ? 18.564 4.255 1.267 1.00 92.69 362 ASP A C 1
ATOM 2787 O O . ASP A 1 362 ? 17.981 3.634 2.150 1.00 92.69 362 ASP A O 1
ATOM 2791 N N . SER A 1 363 ? 17.899 4.997 0.377 1.00 97.31 363 SER A N 1
ATOM 2792 C CA . SER A 1 363 ? 16.442 5.180 0.352 1.00 97.31 363 SER A CA 1
ATOM 2793 C C . SER A 1 363 ? 15.755 4.481 -0.825 1.00 97.31 363 SER A C 1
ATOM 2795 O O . SER A 1 363 ? 14.587 4.739 -1.109 1.00 97.31 363 SER A O 1
ATOM 2797 N N . LEU A 1 364 ? 16.469 3.595 -1.523 1.00 98.38 364 LEU A N 1
ATOM 2798 C CA . LEU A 1 364 ? 15.965 2.836 -2.670 1.00 98.38 364 LEU A CA 1
ATOM 2799 C C . LEU A 1 364 ? 15.037 1.705 -2.210 1.00 98.38 364 LEU A C 1
ATOM 2801 O O . LEU A 1 364 ? 15.369 0.973 -1.283 1.00 98.38 364 LEU A O 1
ATOM 2805 N N . GLY A 1 365 ? 13.881 1.554 -2.852 1.00 98.31 365 GLY A N 1
ATOM 2806 C CA . GLY A 1 365 ? 12.781 0.719 -2.367 1.00 98.31 365 GLY A CA 1
ATOM 2807 C C . GLY A 1 365 ? 12.833 -0.762 -2.749 1.00 98.31 365 GLY A C 1
ATOM 2808 O O . GLY A 1 365 ? 11.892 -1.480 -2.428 1.00 98.31 365 GLY A O 1
ATOM 2809 N N . CYS A 1 366 ? 13.879 -1.238 -3.431 1.00 98.75 366 CYS A N 1
ATOM 2810 C CA . CYS A 1 366 ? 14.017 -2.650 -3.811 1.00 98.75 366 CYS A CA 1
ATOM 2811 C C . CYS A 1 366 ? 15.473 -3.066 -4.102 1.00 98.75 366 CYS A C 1
ATOM 2813 O O . CYS A 1 366 ? 16.337 -2.218 -4.365 1.00 98.75 366 CYS A O 1
ATOM 2815 N N . LEU A 1 367 ? 15.769 -4.375 -4.125 1.00 98.56 367 LEU A N 1
ATOM 2816 C CA . LEU A 1 367 ? 17.114 -4.888 -4.429 1.00 98.56 367 LEU A CA 1
ATOM 2817 C C . LEU A 1 367 ? 17.540 -4.622 -5.870 1.00 98.56 367 LEU A C 1
ATOM 2819 O O . LEU A 1 367 ? 18.730 -4.419 -6.111 1.00 98.56 367 LEU A O 1
ATOM 2823 N N . LEU A 1 368 ? 16.620 -4.576 -6.836 1.00 98.38 368 LEU A N 1
ATOM 2824 C CA . LEU A 1 368 ? 16.934 -4.167 -8.210 1.00 98.38 368 LEU A CA 1
ATOM 2825 C C . LEU A 1 368 ? 17.629 -2.812 -8.246 1.00 98.38 368 LEU A C 1
ATOM 2827 O O . LEU A 1 368 ? 18.589 -2.643 -8.997 1.00 98.38 368 LEU A O 1
ATOM 2831 N N . GLU A 1 369 ? 17.166 -1.863 -7.443 1.00 98.44 369 GLU A N 1
ATOM 2832 C CA . GLU A 1 369 ? 17.765 -0.538 -7.356 1.00 98.44 369 GLU A CA 1
ATOM 2833 C C . GLU A 1 369 ? 19.040 -0.557 -6.510 1.00 98.44 369 GLU A C 1
ATOM 2835 O O . GLU A 1 369 ? 20.089 -0.129 -6.997 1.00 98.44 369 GLU A O 1
ATOM 2840 N N . LEU A 1 370 ? 18.982 -1.119 -5.293 1.00 98.00 370 LEU A N 1
ATOM 2841 C CA . LEU A 1 370 ? 20.117 -1.180 -4.356 1.00 98.00 370 LEU A CA 1
ATOM 2842 C C . LEU A 1 370 ? 21.347 -1.859 -4.975 1.00 98.00 370 LEU A C 1
ATOM 2844 O O . LEU A 1 370 ? 22.486 -1.431 -4.787 1.00 98.00 370 LEU A O 1
ATOM 2848 N N . THR A 1 371 ? 21.119 -2.911 -5.757 1.00 97.94 371 THR A N 1
ATOM 2849 C CA . THR A 1 371 ? 22.175 -3.719 -6.382 1.00 97.94 371 THR A CA 1
ATOM 2850 C C . THR A 1 371 ? 22.397 -3.360 -7.846 1.00 97.94 371 THR A C 1
ATOM 2852 O O . THR A 1 371 ? 23.253 -3.949 -8.507 1.00 97.94 371 THR A O 1
ATOM 2855 N N . TRP A 1 372 ? 21.647 -2.388 -8.370 1.00 97.44 372 TRP A N 1
ATOM 2856 C CA . TRP A 1 372 ? 21.686 -1.973 -9.768 1.00 97.44 372 TRP A CA 1
ATOM 2857 C C . TRP A 1 372 ? 21.580 -3.172 -10.726 1.00 97.44 372 TRP A C 1
ATOM 2859 O O . TRP A 1 372 ? 22.468 -3.444 -11.537 1.00 97.44 372 TRP A O 1
ATOM 2869 N N . ASN A 1 373 ? 20.500 -3.944 -10.572 1.00 96.81 373 ASN A N 1
ATOM 2870 C CA . ASN A 1 373 ? 20.229 -5.200 -11.278 1.00 96.81 373 ASN A CA 1
ATOM 2871 C C . ASN A 1 373 ? 21.326 -6.266 -11.080 1.00 96.81 373 ASN A C 1
ATOM 2873 O O . ASN A 1 373 ? 21.715 -6.964 -12.021 1.00 96.81 373 ASN A O 1
ATOM 2877 N N . GLY A 1 374 ? 21.844 -6.381 -9.854 1.00 96.44 374 GLY A N 1
ATOM 2878 C CA . GLY A 1 374 ? 22.897 -7.326 -9.480 1.00 96.44 374 GLY A CA 1
ATOM 2879 C C . GLY A 1 374 ? 24.298 -6.987 -10.005 1.00 96.44 374 GLY A C 1
ATOM 2880 O O . GLY A 1 374 ? 25.190 -7.843 -9.946 1.00 96.44 374 GLY A O 1
ATOM 2881 N N . GLN A 1 375 ? 24.508 -5.777 -10.538 1.00 96.12 375 GLN A N 1
ATOM 2882 C CA . GLN A 1 375 ? 25.834 -5.284 -10.935 1.00 96.12 375 GLN A CA 1
ATOM 2883 C C . GLN A 1 375 ? 26.675 -4.870 -9.724 1.00 96.12 375 GLN A C 1
ATOM 2885 O O . GLN A 1 375 ? 27.895 -5.020 -9.735 1.00 96.12 375 GLN A O 1
ATOM 2890 N N . LYS A 1 376 ? 26.018 -4.379 -8.673 1.00 94.56 376 LYS A N 1
ATOM 2891 C CA . LYS A 1 376 ? 26.597 -4.073 -7.366 1.00 94.56 376 LYS A CA 1
ATOM 2892 C C . LYS A 1 376 ? 26.196 -5.157 -6.372 1.00 94.56 376 LYS A C 1
ATOM 2894 O O . LYS A 1 376 ? 25.205 -5.858 -6.560 1.00 94.56 376 LYS A O 1
ATOM 2899 N N . GLN A 1 377 ? 26.985 -5.299 -5.320 1.00 93.06 377 GLN A N 1
ATOM 2900 C CA . GLN A 1 377 ? 26.727 -6.242 -4.241 1.00 93.06 377 GLN A CA 1
ATOM 2901 C C . GLN A 1 377 ? 26.318 -5.456 -3.001 1.00 93.06 377 GLN A C 1
ATOM 2903 O O . GLN A 1 377 ? 27.008 -4.513 -2.616 1.00 93.06 377 GLN A O 1
ATOM 2908 N N . LEU A 1 378 ? 25.199 -5.840 -2.397 1.00 94.94 378 LEU A N 1
ATOM 2909 C CA . LEU A 1 378 ? 24.780 -5.349 -1.092 1.00 94.94 378 LEU A CA 1
ATOM 2910 C C . LEU A 1 378 ? 25.455 -6.210 -0.018 1.00 94.94 378 LEU A C 1
ATOM 2912 O O . LEU A 1 378 ? 25.500 -7.431 -0.155 1.00 94.94 378 LEU A O 1
ATOM 2916 N N . SER A 1 379 ? 26.004 -5.590 1.026 1.00 93.06 379 SER A N 1
ATOM 2917 C CA . SER A 1 379 ? 26.612 -6.305 2.154 1.00 93.06 379 SER A CA 1
ATOM 2918 C C . SER A 1 379 ? 25.674 -6.261 3.355 1.00 93.06 379 SER A C 1
ATOM 2920 O O . SER A 1 379 ? 25.371 -5.181 3.854 1.00 93.06 379 SER A O 1
ATOM 2922 N N . LEU A 1 380 ? 25.240 -7.430 3.820 1.00 93.19 380 LEU A N 1
ATOM 2923 C CA . LEU A 1 380 ? 24.460 -7.633 5.038 1.00 93.19 380 LEU A CA 1
ATOM 2924 C C . LEU A 1 380 ? 25.413 -8.146 6.130 1.00 93.19 380 LEU A C 1
ATOM 2926 O O . LEU A 1 380 ? 25.627 -9.350 6.256 1.00 93.19 380 LEU A O 1
ATOM 2930 N N . ASN A 1 381 ? 26.115 -7.224 6.803 1.00 85.75 381 ASN A N 1
ATOM 2931 C CA . ASN A 1 381 ? 27.195 -7.513 7.765 1.00 85.75 381 ASN A CA 1
ATOM 2932 C C . ASN A 1 381 ? 28.235 -8.544 7.270 1.00 85.75 381 ASN A C 1
ATOM 2934 O O . ASN A 1 381 ? 28.657 -9.441 7.994 1.00 85.75 381 ASN A O 1
ATOM 2938 N N . GLY A 1 382 ? 28.676 -8.405 6.016 1.00 84.69 382 GLY A N 1
ATOM 2939 C CA . GLY A 1 382 ? 29.648 -9.311 5.392 1.00 84.69 382 GLY A CA 1
ATOM 2940 C C . GLY A 1 382 ? 29.014 -10.448 4.590 1.00 84.69 382 GLY A C 1
ATOM 2941 O O . GLY A 1 382 ? 29.715 -11.097 3.816 1.00 84.69 382 GLY A O 1
ATOM 2942 N N . THR A 1 383 ? 27.695 -10.637 4.692 1.00 92.75 383 THR A N 1
ATOM 2943 C CA . THR A 1 383 ? 26.940 -11.577 3.858 1.00 92.75 383 THR A CA 1
ATOM 2944 C C . THR A 1 383 ? 26.507 -10.888 2.566 1.00 92.75 383 THR A C 1
ATOM 2946 O O . THR A 1 383 ? 25.732 -9.930 2.608 1.00 92.75 383 THR A O 1
ATOM 2949 N N . PRO A 1 384 ? 26.999 -11.316 1.397 1.00 95.00 384 PRO A N 1
ATOM 2950 C CA . PRO A 1 384 ? 26.661 -10.653 0.153 1.00 95.00 384 PRO A CA 1
ATOM 2951 C C . PRO A 1 384 ? 25.243 -10.966 -0.331 1.00 95.00 384 PRO A C 1
ATOM 2953 O O . PRO A 1 384 ? 24.798 -12.111 -0.282 1.00 95.00 384 PRO A O 1
ATOM 2956 N N . ARG A 1 385 ? 24.578 -9.970 -0.923 1.00 96.38 385 ARG A N 1
ATOM 2957 C CA . ARG A 1 385 ? 23.308 -10.129 -1.640 1.00 96.38 385 ARG A CA 1
ATOM 2958 C C . ARG A 1 385 ? 23.287 -9.371 -2.962 1.00 96.38 385 ARG A C 1
ATOM 2960 O O . ARG A 1 385 ? 23.862 -8.292 -3.108 1.00 96.38 385 ARG A O 1
ATOM 2967 N N . LYS A 1 386 ? 22.594 -9.966 -3.933 1.00 97.44 386 LYS A N 1
ATOM 2968 C CA . LYS A 1 386 ? 22.176 -9.319 -5.190 1.00 97.44 386 LYS A CA 1
ATOM 2969 C C . LYS A 1 386 ? 20.654 -9.287 -5.295 1.00 97.44 386 LYS A C 1
ATOM 2971 O O . LYS A 1 386 ? 20.071 -8.270 -5.629 1.00 97.44 386 LYS A O 1
ATOM 2976 N N . PHE A 1 387 ? 20.047 -10.421 -4.985 1.00 98.50 387 PHE A N 1
ATOM 2977 C CA . PHE A 1 387 ? 18.616 -10.655 -4.874 1.00 98.50 387 PHE A CA 1
ATOM 2978 C C . PHE A 1 387 ? 18.395 -11.557 -3.653 1.00 98.50 387 PHE A C 1
ATOM 2980 O O . PHE A 1 387 ? 19.377 -12.008 -3.055 1.00 98.50 387 PHE A O 1
ATOM 2987 N N . LEU A 1 388 ? 17.141 -11.795 -3.278 1.00 98.44 388 LEU A N 1
ATOM 2988 C CA . LEU A 1 388 ? 16.802 -12.615 -2.117 1.00 98.44 388 LEU A CA 1
ATOM 2989 C C . LEU A 1 388 ? 17.194 -14.080 -2.330 1.00 98.44 388 LEU A C 1
ATOM 2991 O O . LEU A 1 388 ? 16.915 -14.666 -3.386 1.00 98.44 388 LEU A O 1
ATOM 2995 N N . GLU A 1 389 ? 17.799 -14.674 -1.307 1.00 98.00 389 GLU A N 1
ATOM 2996 C CA . GLU A 1 389 ? 18.111 -16.102 -1.222 1.00 98.00 389 GLU A CA 1
ATOM 2997 C C . GLU A 1 389 ? 17.035 -16.843 -0.413 1.00 98.00 389 GLU A C 1
ATOM 2999 O O . GLU A 1 389 ? 16.209 -16.233 0.266 1.00 98.00 389 GLU A O 1
ATOM 3004 N N . ASP A 1 390 ? 16.986 -18.169 -0.536 1.00 98.44 390 ASP A N 1
ATOM 3005 C CA . ASP A 1 390 ? 16.005 -18.970 0.201 1.00 98.44 390 ASP A CA 1
ATOM 3006 C C . ASP A 1 390 ? 16.274 -18.895 1.708 1.00 98.44 390 ASP A C 1
ATOM 3008 O O . ASP A 1 390 ? 17.400 -19.110 2.156 1.00 98.44 390 ASP A O 1
ATOM 3012 N N . GLY A 1 391 ? 15.223 -18.609 2.481 1.00 97.31 391 GLY A N 1
ATOM 3013 C CA . GLY A 1 391 ? 15.290 -18.439 3.934 1.00 97.31 391 GLY A CA 1
ATOM 3014 C C . GLY A 1 391 ? 15.600 -17.015 4.407 1.00 97.31 391 GLY A C 1
ATOM 3015 O O . GLY A 1 391 ? 15.612 -16.796 5.614 1.00 97.31 391 GLY A O 1
ATOM 3016 N N . ASP A 1 392 ? 15.840 -16.058 3.502 1.00 98.31 392 ASP A N 1
ATOM 3017 C CA . ASP A 1 392 ? 15.912 -14.642 3.874 1.00 98.31 392 ASP A CA 1
ATOM 3018 C C . ASP A 1 392 ? 14.525 -14.143 4.337 1.00 98.31 392 ASP A C 1
ATOM 3020 O O . ASP A 1 392 ? 13.513 -14.386 3.678 1.00 98.31 392 ASP A O 1
ATOM 3024 N N . GLU A 1 393 ? 14.480 -13.399 5.443 1.00 98.56 393 GLU A N 1
ATOM 3025 C CA . GLU A 1 393 ? 13.273 -12.739 5.956 1.00 98.56 393 GLU A CA 1
ATOM 3026 C C . GLU A 1 393 ? 13.346 -11.229 5.674 1.00 98.56 393 GLU A C 1
ATOM 3028 O O . GLU A 1 393 ? 14.341 -10.575 5.993 1.00 98.56 393 GLU A O 1
ATOM 3033 N N . VAL A 1 394 ? 12.290 -10.666 5.073 1.00 98.75 394 VAL A N 1
ATOM 3034 C CA . VAL A 1 394 ? 12.176 -9.226 4.782 1.00 98.75 394 VAL A CA 1
ATOM 3035 C C . VAL A 1 394 ? 11.173 -8.590 5.737 1.00 98.75 394 VAL A C 1
ATOM 3037 O O . VAL A 1 394 ? 10.001 -8.962 5.754 1.00 98.75 394 VAL A O 1
ATOM 3040 N N . ILE A 1 395 ? 11.623 -7.594 6.497 1.00 98.75 395 ILE A N 1
ATOM 3041 C CA . ILE A 1 395 ? 10.828 -6.913 7.520 1.00 98.75 395 ILE A CA 1
ATOM 3042 C C . ILE A 1 395 ? 10.659 -5.454 7.107 1.00 98.75 395 ILE A C 1
ATOM 3044 O O . ILE A 1 395 ? 11.627 -4.693 7.079 1.00 98.75 395 ILE A O 1
ATOM 3048 N N . ILE A 1 396 ? 9.422 -5.058 6.805 1.00 98.81 396 ILE A N 1
ATOM 3049 C CA . ILE A 1 396 ? 9.064 -3.663 6.531 1.00 98.81 396 ILE A CA 1
ATOM 3050 C C . ILE A 1 396 ? 8.441 -3.063 7.786 1.00 98.81 396 ILE A C 1
ATOM 3052 O O . ILE A 1 396 ? 7.499 -3.617 8.354 1.00 98.81 396 ILE A O 1
ATOM 3056 N N . SER A 1 397 ? 8.945 -1.906 8.205 1.00 98.50 397 SER A N 1
ATOM 3057 C CA . SER A 1 397 ? 8.377 -1.132 9.304 1.00 98.50 397 SER A CA 1
ATOM 3058 C C . SER A 1 397 ? 8.154 0.317 8.891 1.00 98.50 397 SER A C 1
ATOM 3060 O O . SER A 1 397 ? 8.817 0.842 7.996 1.00 98.50 397 SER A O 1
ATOM 3062 N N . GLY A 1 398 ? 7.197 0.970 9.544 1.00 97.69 398 GLY A N 1
ATOM 3063 C CA . GLY A 1 398 ? 6.911 2.372 9.301 1.00 97.69 398 GLY A CA 1
ATOM 3064 C C . GLY A 1 398 ? 6.286 3.043 10.509 1.00 97.69 398 GLY A C 1
ATOM 3065 O O . GLY A 1 398 ? 5.539 2.421 11.266 1.00 97.69 398 GLY A O 1
ATOM 3066 N N . PHE A 1 399 ? 6.614 4.315 10.702 1.00 97.06 399 PHE A N 1
ATOM 3067 C CA . PHE A 1 399 ? 6.063 5.133 11.774 1.00 97.06 399 PHE A CA 1
ATOM 3068 C C . PHE A 1 399 ? 6.111 6.615 11.398 1.00 97.06 399 PHE A C 1
ATOM 3070 O O . PHE A 1 399 ? 6.967 7.063 10.633 1.00 97.06 399 PHE A O 1
ATOM 3077 N N . SER A 1 400 ? 5.245 7.405 12.024 1.00 94.88 400 SER A N 1
ATOM 3078 C CA . SER A 1 400 ? 5.330 8.864 11.992 1.00 94.88 400 SER A CA 1
ATOM 3079 C C . SER A 1 400 ? 5.800 9.385 13.345 1.00 94.88 400 SER A C 1
ATOM 3081 O O . SER A 1 400 ? 5.359 8.922 14.398 1.00 94.88 400 SER A O 1
ATOM 3083 N N . LYS A 1 401 ? 6.718 10.354 13.333 1.00 85.69 401 LYS A N 1
ATOM 3084 C CA . LYS A 1 401 ? 7.193 11.032 14.545 1.00 85.69 401 LYS A CA 1
ATOM 3085 C C . LYS A 1 401 ? 6.651 12.446 14.574 1.00 85.69 401 LYS A C 1
ATOM 3087 O O . LYS A 1 401 ? 6.735 13.176 13.592 1.00 85.69 401 LYS A O 1
ATOM 3092 N N . VAL A 1 402 ? 6.143 12.862 15.733 1.00 71.12 402 VAL A N 1
ATOM 3093 C CA . VAL A 1 402 ? 5.846 14.277 15.969 1.00 71.12 402 VAL A CA 1
ATOM 3094 C C . VAL A 1 402 ? 7.181 14.987 16.130 1.00 71.12 402 VAL A C 1
ATOM 3096 O O . VAL A 1 402 ? 7.740 15.067 17.224 1.00 71.12 402 VAL A O 1
ATOM 3099 N N . THR A 1 403 ? 7.719 15.490 15.027 1.00 56.03 403 THR A N 1
ATOM 3100 C CA . THR A 1 403 ? 8.839 16.416 15.088 1.00 56.03 403 THR A CA 1
ATOM 3101 C C . THR A 1 403 ? 8.269 17.737 15.582 1.00 56.03 403 THR A C 1
ATOM 3103 O O . THR A 1 403 ? 7.570 18.437 14.849 1.00 56.03 403 THR A O 1
ATOM 3106 N N . VAL A 1 404 ? 8.510 18.080 16.849 1.00 50.56 404 VAL A N 1
ATOM 3107 C CA . VAL A 1 404 ? 8.247 19.440 17.331 1.00 50.56 404 VAL A CA 1
ATOM 3108 C C . VAL A 1 404 ? 9.266 20.344 16.645 1.00 50.56 404 VAL A C 1
ATOM 3110 O O . VAL A 1 404 ? 10.333 20.629 17.183 1.00 50.56 404 VAL A O 1
ATOM 3113 N N . ASP A 1 405 ? 8.954 20.769 15.422 1.00 47.75 405 ASP A N 1
ATOM 3114 C CA . ASP A 1 405 ? 9.676 21.846 14.769 1.00 47.75 405 ASP A CA 1
ATOM 3115 C C . ASP A 1 405 ? 9.326 23.127 15.522 1.00 47.75 405 ASP A C 1
ATOM 3117 O O . ASP A 1 405 ? 8.327 23.808 15.262 1.00 47.75 405 ASP A O 1
ATOM 3121 N N . THR A 1 406 ? 10.149 23.420 16.527 1.00 44.59 406 THR A N 1
ATOM 3122 C CA . THR A 1 406 ? 10.008 24.601 17.368 1.00 44.59 406 THR A CA 1
ATOM 3123 C C . THR A 1 406 ? 9.943 25.869 16.527 1.00 44.59 406 THR A C 1
ATOM 3125 O O . THR A 1 406 ? 9.275 26.797 16.960 1.00 44.59 406 THR A O 1
ATOM 3128 N N . ARG A 1 407 ? 10.517 25.912 15.309 1.00 43.59 407 ARG A N 1
ATOM 3129 C CA . ARG A 1 407 ? 10.465 27.085 14.420 1.00 43.59 407 ARG A CA 1
ATOM 3130 C C . ARG A 1 407 ? 9.112 27.255 13.744 1.00 43.59 407 ARG A C 1
ATOM 3132 O O . ARG A 1 407 ? 8.593 28.366 13.765 1.00 43.59 407 ARG A O 1
ATOM 3139 N N . LYS A 1 408 ? 8.517 26.191 13.192 1.00 45.56 408 LYS A N 1
ATOM 3140 C CA . LYS A 1 408 ? 7.158 26.252 12.614 1.00 45.56 408 LYS A CA 1
ATOM 3141 C C . LYS A 1 408 ? 6.104 26.494 13.689 1.00 45.56 408 LYS A C 1
ATOM 3143 O O . LYS A 1 408 ? 5.175 27.272 13.473 1.00 45.56 408 LYS A O 1
ATOM 3148 N N . TRP A 1 409 ? 6.275 25.893 14.868 1.00 48.28 409 TRP A N 1
ATOM 3149 C CA . TRP A 1 409 ? 5.433 26.188 16.025 1.00 48.28 409 TRP A CA 1
ATOM 3150 C C . TRP A 1 409 ? 5.595 27.645 16.477 1.00 48.28 409 TRP A C 1
ATOM 3152 O O . TRP A 1 409 ? 4.587 28.318 16.648 1.00 48.28 409 TRP A O 1
ATOM 3162 N N . LEU A 1 410 ? 6.825 28.171 16.575 1.00 38.97 410 LEU A N 1
ATOM 3163 C CA . LEU A 1 410 ? 7.085 29.586 16.877 1.00 38.97 410 LEU A CA 1
ATOM 3164 C C . LEU A 1 410 ? 6.523 30.520 15.810 1.00 38.97 410 LEU A C 1
ATOM 3166 O O . LEU A 1 410 ? 5.982 31.549 16.178 1.00 38.97 410 LEU A O 1
ATOM 3170 N N . GLN A 1 411 ? 6.614 30.189 14.521 1.00 45.03 411 GLN A N 1
ATOM 3171 C CA . GLN A 1 411 ? 6.040 30.998 13.444 1.00 45.03 411 GLN A CA 1
ATOM 3172 C C . GLN A 1 411 ? 4.517 31.027 13.520 1.00 45.03 411 GLN A C 1
ATOM 3174 O O . GLN A 1 411 ? 3.935 32.103 13.446 1.00 45.03 411 GLN A O 1
ATOM 3179 N N . ARG A 1 412 ? 3.870 29.874 13.718 1.00 45.47 412 ARG A N 1
ATOM 3180 C CA . ARG A 1 412 ? 2.410 29.784 13.855 1.00 45.47 412 ARG A CA 1
ATOM 3181 C C . ARG A 1 412 ? 1.927 30.452 15.144 1.00 45.47 412 ARG A C 1
ATOM 3183 O O . ARG A 1 412 ? 0.948 31.186 15.118 1.00 45.47 412 ARG A O 1
ATOM 3190 N N . TRP A 1 413 ? 2.668 30.284 16.237 1.00 52.50 413 TRP A N 1
ATOM 3191 C CA . TRP A 1 413 ? 2.427 30.960 17.508 1.00 52.50 413 TRP A CA 1
ATOM 3192 C C . TRP A 1 413 ? 2.638 32.473 17.404 1.00 52.50 413 TRP A C 1
ATOM 3194 O O . TRP A 1 413 ? 1.773 33.208 17.851 1.00 52.50 413 TRP A O 1
ATOM 3204 N N . LEU A 1 414 ? 3.713 32.956 16.766 1.00 43.62 414 LEU A N 1
ATOM 3205 C CA . LEU A 1 414 ? 3.950 34.381 16.483 1.00 43.62 414 LEU A CA 1
ATOM 3206 C C . LEU A 1 414 ? 2.841 34.957 15.605 1.00 43.62 414 LEU A C 1
ATOM 3208 O O . LEU A 1 414 ? 2.380 36.064 15.860 1.00 43.62 414 LEU A O 1
ATOM 3212 N N . TRP A 1 415 ? 2.380 34.201 14.609 1.00 46.41 415 TRP A N 1
ATOM 3213 C CA . TRP A 1 415 ? 1.275 34.598 13.740 1.00 46.41 415 TRP A CA 1
ATOM 3214 C C . TRP A 1 415 ? -0.052 34.716 14.504 1.00 46.41 415 TRP A C 1
ATOM 3216 O O . TRP A 1 415 ? -0.810 35.661 14.293 1.00 46.41 415 TRP A O 1
ATOM 3226 N N . ASP A 1 416 ? -0.309 33.805 15.444 1.00 46.38 416 ASP A N 1
ATOM 3227 C CA . ASP A 1 416 ? -1.488 33.844 16.314 1.00 46.38 416 ASP A CA 1
ATOM 3228 C C . ASP A 1 416 ? -1.364 34.886 17.444 1.00 46.38 416 ASP A C 1
ATOM 3230 O O . ASP A 1 416 ? -2.378 35.447 17.868 1.00 46.38 416 ASP A O 1
ATOM 3234 N N . LEU A 1 417 ? -0.141 35.200 17.894 1.00 42.53 417 LEU A N 1
ATOM 3235 C CA . LEU A 1 417 ? 0.156 36.267 18.857 1.00 42.53 417 LEU A CA 1
ATOM 3236 C C . LEU A 1 417 ? -0.042 37.650 18.228 1.00 42.53 417 LEU A C 1
ATOM 3238 O O . LEU A 1 417 ? -0.623 38.528 18.852 1.00 42.53 417 LEU A O 1
ATOM 3242 N N . LEU A 1 418 ? 0.388 37.831 16.976 1.00 44.91 418 LEU A N 1
ATOM 3243 C CA . LEU A 1 418 ? 0.199 39.067 16.207 1.00 44.91 418 LEU A CA 1
ATOM 3244 C C . LEU A 1 418 ? -1.275 39.319 15.844 1.00 44.91 418 LEU A C 1
ATOM 3246 O O . LEU A 1 418 ? -1.646 40.448 15.542 1.00 44.91 418 LEU A O 1
ATOM 3250 N N . ARG A 1 419 ? -2.125 38.285 15.897 1.00 45.91 419 ARG A N 1
ATOM 3251 C CA . ARG A 1 419 ? -3.580 38.383 15.687 1.00 45.91 419 ARG A CA 1
ATOM 3252 C C . ARG A 1 419 ? -4.379 38.746 16.935 1.00 45.91 419 ARG A C 1
ATOM 3254 O O . ARG A 1 419 ? -5.557 39.076 16.809 1.00 45.91 419 ARG A O 1
ATOM 3261 N N . LYS A 1 420 ? -3.799 38.618 18.128 1.00 42.34 420 LYS A N 1
ATOM 3262 C CA . LYS A 1 420 ? -4.486 38.877 19.395 1.00 42.34 420 LYS A CA 1
ATOM 3263 C C . LYS A 1 420 ? -3.758 39.994 20.126 1.00 42.34 420 LYS A C 1
ATOM 3265 O O . LYS A 1 420 ? -2.721 39.751 20.731 1.00 42.34 420 LYS A O 1
ATOM 3270 N N . ASP A 1 421 ? -4.332 41.195 20.102 1.00 46.72 421 ASP A N 1
ATOM 3271 C CA . ASP A 1 421 ? -3.906 42.317 20.942 1.00 46.72 421 ASP A CA 1
ATOM 3272 C C . ASP A 1 421 ? -3.882 41.882 22.414 1.00 46.72 421 ASP A C 1
ATOM 3274 O O . ASP A 1 421 ? -4.912 41.801 23.084 1.00 46.72 421 ASP A O 1
ATOM 3278 N N . CYS A 1 422 ? -2.702 41.547 22.928 1.00 41.03 422 CYS A N 1
ATOM 3279 C CA . CYS A 1 422 ? -2.507 41.177 24.322 1.00 41.03 422 CYS A CA 1
ATOM 3280 C C . CYS A 1 422 ? -1.270 41.893 24.863 1.00 41.03 422 CYS A C 1
ATOM 3282 O O . CYS A 1 422 ? -0.161 41.766 24.347 1.00 41.03 422 CYS A O 1
ATOM 3284 N N . SER A 1 423 ? -1.494 42.687 25.909 1.00 45.31 423 SER A N 1
ATOM 3285 C CA . SER A 1 423 ? -0.512 43.576 26.520 1.00 45.31 423 SER A CA 1
ATOM 3286 C C . SER A 1 423 ? 0.660 42.825 27.172 1.00 45.31 423 SER A C 1
ATOM 3288 O O . SER A 1 423 ? 0.537 41.701 27.667 1.00 45.31 423 SER A O 1
ATOM 3290 N N . LEU A 1 424 ? 1.823 43.489 27.182 1.00 40.81 424 LEU A N 1
ATOM 3291 C CA . LEU A 1 424 ? 3.161 42.981 27.532 1.00 40.81 424 LEU A CA 1
ATOM 3292 C C . LEU A 1 424 ? 3.346 42.395 28.953 1.00 40.81 424 LEU A C 1
ATOM 3294 O O . LEU A 1 424 ? 4.451 41.978 29.306 1.00 40.81 424 LEU A O 1
ATOM 3298 N N . THR A 1 425 ? 2.318 42.343 29.795 1.00 39.25 425 THR A N 1
ATOM 3299 C CA . THR A 1 425 ? 2.427 41.905 31.196 1.00 39.25 425 THR A CA 1
ATOM 3300 C C . THR A 1 425 ? 2.379 40.384 31.388 1.00 39.25 425 THR A C 1
ATOM 3302 O O . THR A 1 425 ? 2.916 39.897 32.382 1.00 39.25 425 THR A O 1
ATOM 3305 N N . SER A 1 426 ? 1.857 39.606 30.430 1.00 44.28 426 SER A N 1
ATOM 3306 C CA . SER A 1 426 ? 1.757 38.134 30.560 1.00 44.28 426 SER A CA 1
ATOM 3307 C C . SER A 1 426 ? 3.042 37.359 30.215 1.00 44.28 426 SER A C 1
ATOM 3309 O O . SER A 1 426 ? 3.183 36.197 30.591 1.00 44.28 426 SER A O 1
ATOM 3311 N N . LEU A 1 427 ? 4.023 37.988 29.554 1.00 41.69 427 LEU A N 1
ATOM 3312 C CA . LEU A 1 427 ? 5.252 37.314 29.097 1.00 41.69 427 LEU A CA 1
ATOM 3313 C C . LEU A 1 427 ? 6.277 37.038 30.214 1.00 41.69 427 LEU A C 1
ATOM 3315 O O . LEU A 1 427 ? 7.053 36.087 30.113 1.00 41.69 427 LEU A O 1
ATOM 3319 N N . LYS A 1 428 ? 6.279 37.820 31.304 1.00 36.47 428 LYS A N 1
ATOM 3320 C CA . LYS A 1 428 ? 7.263 37.662 32.396 1.00 36.47 428 LYS A CA 1
ATOM 3321 C C . LYS A 1 428 ? 6.954 36.497 33.342 1.00 36.47 428 LYS A C 1
ATOM 3323 O O . LYS A 1 428 ? 7.883 35.897 33.874 1.00 36.47 428 LYS A O 1
ATOM 3328 N N . ALA A 1 429 ? 5.681 36.144 33.524 1.00 37.53 429 ALA A N 1
ATOM 3329 C CA . ALA A 1 429 ? 5.287 35.043 34.408 1.00 37.53 429 ALA A CA 1
ATOM 3330 C C . ALA A 1 429 ? 5.632 33.661 33.819 1.00 37.53 429 ALA A C 1
ATOM 3332 O O . ALA A 1 429 ? 5.927 32.725 34.559 1.00 37.53 429 ALA A O 1
ATOM 3333 N N . PHE A 1 430 ? 5.659 33.540 32.489 1.00 43.25 430 PHE A N 1
ATOM 3334 C CA . PHE A 1 430 ? 5.914 32.270 31.807 1.00 43.25 430 PHE A CA 1
ATOM 3335 C C . PHE A 1 430 ? 7.408 31.897 31.773 1.00 43.25 430 PHE A C 1
ATOM 3337 O O . PHE A 1 430 ? 7.766 30.732 31.945 1.00 43.25 430 PHE A O 1
ATOM 3344 N N . PHE A 1 431 ? 8.299 32.889 31.645 1.00 34.22 431 PHE A N 1
ATOM 3345 C CA . PHE A 1 431 ? 9.750 32.664 31.571 1.00 34.22 431 PHE A CA 1
ATOM 3346 C C . PHE A 1 431 ? 10.350 32.091 32.871 1.00 34.22 431 PHE A C 1
ATOM 3348 O O . PHE A 1 431 ? 11.364 31.396 32.827 1.00 34.22 431 PHE A O 1
ATOM 3355 N N . LEU A 1 432 ? 9.711 32.322 34.026 1.00 36.06 432 LEU A N 1
ATOM 3356 C CA . LEU A 1 432 ? 10.154 31.757 35.307 1.00 36.06 432 LEU A CA 1
ATOM 3357 C C . LEU A 1 432 ? 9.730 30.292 35.524 1.00 36.06 432 LEU A C 1
ATOM 3359 O O . LEU A 1 432 ? 10.388 29.587 36.286 1.00 36.06 432 LEU A O 1
ATOM 3363 N N . ALA A 1 433 ? 8.671 29.813 34.864 1.00 34.06 433 ALA A N 1
ATOM 3364 C CA . ALA A 1 433 ? 8.162 28.449 35.055 1.00 34.06 433 ALA A CA 1
ATOM 3365 C C . ALA A 1 433 ? 8.864 27.407 34.162 1.00 34.06 433 ALA A C 1
ATOM 3367 O O . ALA A 1 433 ? 8.934 26.231 34.518 1.00 34.06 433 ALA A O 1
ATOM 3368 N N . PHE A 1 434 ? 9.426 27.834 33.027 1.00 32.34 434 PHE A N 1
ATOM 3369 C CA . PHE A 1 434 ? 10.046 26.943 32.039 1.00 32.34 434 PHE A CA 1
ATOM 3370 C C . PHE A 1 434 ? 11.438 26.422 32.461 1.00 32.34 434 PHE A C 1
ATOM 3372 O O . PHE A 1 434 ? 11.819 25.311 32.107 1.00 32.34 434 PHE A O 1
ATOM 3379 N N . ASN A 1 435 ? 12.170 27.151 33.312 1.00 31.17 435 ASN A N 1
ATOM 3380 C CA . ASN A 1 435 ? 13.540 26.800 33.726 1.00 31.17 435 ASN A CA 1
ATOM 3381 C C . ASN A 1 435 ? 13.649 25.770 34.874 1.00 31.17 435 ASN A C 1
ATOM 3383 O O . ASN A 1 435 ? 14.722 25.614 35.454 1.00 31.17 435 ASN A O 1
ATOM 3387 N N . ARG A 1 436 ? 12.570 25.056 35.236 1.00 32.75 436 ARG A N 1
ATOM 3388 C CA . ARG A 1 436 ? 12.573 24.116 36.381 1.00 32.75 436 ARG A CA 1
ATOM 3389 C C . ARG A 1 436 ? 12.260 22.649 36.080 1.00 32.75 436 ARG A C 1
ATOM 3391 O O . ARG A 1 436 ? 12.099 21.878 37.022 1.00 32.75 436 ARG A O 1
ATOM 3398 N N . ARG A 1 437 ? 12.222 22.216 34.818 1.00 32.28 437 ARG A N 1
ATOM 3399 C CA . ARG A 1 437 ? 12.070 20.785 34.484 1.00 32.28 437 ARG A CA 1
ATOM 3400 C C . ARG A 1 437 ? 12.893 20.373 33.269 1.00 32.28 437 ARG A C 1
ATOM 3402 O O . ARG A 1 437 ? 12.335 20.043 32.236 1.00 32.28 437 ARG A O 1
ATOM 3409 N N . LEU A 1 438 ? 14.212 20.360 33.423 1.00 27.75 438 LEU A N 1
ATOM 3410 C CA . LEU A 1 438 ? 15.128 19.618 32.555 1.00 27.75 438 LEU A CA 1
ATOM 3411 C C . LEU A 1 438 ? 16.332 19.162 33.393 1.00 27.75 438 LEU A C 1
ATOM 3413 O O . LEU A 1 438 ? 17.347 19.845 33.450 1.00 27.75 438 LEU A O 1
ATOM 3417 N N . SER A 1 439 ? 16.194 18.024 34.074 1.00 24.80 439 SER A N 1
ATOM 3418 C CA . SER A 1 439 ? 17.298 17.104 34.383 1.00 24.80 439 SER A CA 1
ATOM 3419 C C . SER A 1 439 ? 16.754 15.838 35.051 1.00 24.80 439 SER A C 1
ATOM 3421 O O . SER A 1 439 ? 16.050 15.927 36.052 1.00 24.80 439 SER A O 1
ATOM 3423 N N . PHE A 1 440 ? 17.031 14.677 34.449 1.00 24.62 440 PHE A N 1
ATOM 3424 C CA . PHE A 1 440 ? 17.624 13.470 35.057 1.00 24.62 440 PHE A CA 1
ATOM 3425 C C . PHE A 1 440 ? 17.246 12.179 34.318 1.00 24.62 440 PHE A C 1
ATOM 3427 O O . PHE A 1 440 ? 16.075 11.935 34.048 1.00 24.62 440 PHE A O 1
ATOM 3434 N N . SER A 1 441 ? 18.288 11.367 34.083 1.00 24.55 441 SER A N 1
ATOM 3435 C CA . SER A 1 441 ? 18.371 9.892 33.984 1.00 24.55 441 SER A CA 1
ATOM 3436 C C . SER A 1 441 ? 19.384 9.574 32.872 1.00 24.55 441 SER A C 1
ATOM 3438 O O . SER A 1 441 ? 19.122 9.851 31.709 1.00 24.55 441 SER A O 1
ATOM 3440 N N . SER A 1 442 ? 20.671 9.323 33.140 1.00 26.12 442 SER A N 1
ATOM 3441 C CA . SER A 1 442 ? 21.343 8.209 33.844 1.00 26.12 442 SER A CA 1
ATOM 3442 C C . SER A 1 442 ? 21.071 6.834 33.226 1.00 26.12 442 SER A C 1
ATOM 3444 O O . SER A 1 442 ? 20.057 6.198 33.503 1.00 26.12 442 SER A O 1
ATOM 3446 N N . SER A 1 443 ? 22.033 6.380 32.426 1.00 26.16 443 SER A N 1
ATOM 3447 C CA . SER A 1 443 ? 22.163 5.022 31.914 1.00 26.16 443 SER A CA 1
ATOM 3448 C C . SER A 1 443 ? 22.450 4.025 33.040 1.00 26.16 443 SER A C 1
ATOM 3450 O O . SER A 1 443 ? 23.324 4.248 33.876 1.00 26.16 443 SER A O 1
ATOM 3452 N N . ALA A 1 444 ? 21.754 2.891 33.020 1.00 26.06 444 ALA A N 1
ATOM 3453 C CA . ALA A 1 444 ? 22.155 1.686 33.731 1.00 26.06 444 ALA A CA 1
ATOM 3454 C C . ALA A 1 444 ? 21.933 0.486 32.804 1.00 26.06 444 ALA A C 1
ATOM 3456 O O . ALA A 1 444 ? 20.808 0.185 32.412 1.00 26.06 444 ALA A O 1
ATOM 3457 N N . SER A 1 445 ? 23.028 -0.170 32.426 1.00 24.31 445 SER A N 1
ATOM 3458 C CA . SER A 1 445 ? 23.035 -1.478 31.777 1.00 24.31 445 SER A CA 1
ATOM 3459 C C . SER A 1 445 ? 22.710 -2.551 32.813 1.00 24.31 445 SER A C 1
ATOM 3461 O O . SER A 1 445 ? 23.338 -2.580 33.871 1.00 24.31 445 SER A O 1
ATOM 3463 N N . THR A 1 446 ? 21.785 -3.458 32.517 1.00 25.66 446 THR A N 1
ATOM 3464 C CA . THR A 1 446 ? 21.632 -4.701 33.282 1.00 25.66 446 THR A CA 1
ATOM 3465 C C . THR A 1 446 ? 21.677 -5.877 32.320 1.00 25.66 446 THR A C 1
ATOM 3467 O O . THR A 1 446 ? 20.811 -6.032 31.465 1.00 25.66 446 THR A O 1
ATOM 3470 N N . THR A 1 447 ? 22.729 -6.677 32.463 1.00 24.09 447 THR A N 1
ATOM 3471 C CA . THR A 1 447 ? 22.889 -7.999 31.859 1.00 24.09 447 THR A CA 1
ATOM 3472 C C . THR A 1 447 ? 21.997 -8.981 32.610 1.00 24.09 447 THR A C 1
ATOM 3474 O O . THR A 1 447 ? 22.101 -9.080 33.833 1.00 24.09 447 THR A O 1
ATOM 3477 N N . VAL A 1 448 ? 21.151 -9.723 31.896 1.00 25.56 448 VAL A N 1
ATOM 3478 C CA . VAL A 1 448 ? 20.437 -10.882 32.445 1.00 25.56 448 VAL A CA 1
ATOM 3479 C C . VAL A 1 448 ? 20.871 -12.117 31.666 1.00 25.56 448 VAL A C 1
ATOM 3481 O O . VAL A 1 448 ? 20.653 -12.227 30.464 1.00 25.56 448 VAL A O 1
ATOM 3484 N N . THR A 1 449 ? 21.533 -13.021 32.379 1.00 22.77 449 THR A N 1
ATOM 3485 C CA . THR A 1 449 ? 21.981 -14.335 31.920 1.00 22.77 449 THR A CA 1
ATOM 3486 C C . THR A 1 449 ? 20.810 -15.312 32.012 1.00 22.77 449 THR A C 1
ATOM 3488 O O . THR A 1 449 ? 20.256 -15.478 33.097 1.00 22.77 449 THR A O 1
ATOM 3491 N N . TYR A 1 450 ? 20.455 -15.990 30.919 1.00 25.86 450 TYR A N 1
ATOM 3492 C CA . TYR A 1 450 ? 19.565 -17.154 30.967 1.00 25.86 450 TYR A CA 1
ATOM 3493 C C . TYR A 1 450 ? 20.367 -18.433 30.718 1.00 25.86 450 TYR A C 1
ATOM 3495 O O . TYR A 1 450 ? 20.993 -18.605 29.677 1.00 25.86 450 TYR A O 1
ATOM 3503 N N . THR A 1 451 ? 20.349 -19.325 31.706 1.00 24.80 451 THR A N 1
ATOM 3504 C CA . THR A 1 451 ? 20.774 -20.725 31.612 1.00 24.80 451 THR A CA 1
ATOM 3505 C C . THR A 1 451 ? 19.602 -21.568 31.114 1.00 24.80 451 THR A C 1
ATOM 3507 O O . THR A 1 451 ? 18.566 -21.621 31.778 1.00 24.80 451 THR A O 1
ATOM 3510 N N . LEU A 1 452 ? 19.763 -22.221 29.962 1.00 26.61 452 LEU A N 1
ATOM 3511 C CA . LEU A 1 452 ? 18.835 -23.233 29.450 1.00 26.61 452 LEU A CA 1
ATOM 3512 C C . LEU A 1 452 ? 19.089 -24.568 30.164 1.00 26.61 452 LEU A C 1
ATOM 3514 O O . LEU A 1 452 ? 20.217 -25.059 30.183 1.00 26.61 452 LEU A O 1
ATOM 3518 N N . HIS A 1 453 ? 18.032 -25.137 30.740 1.00 27.00 453 HIS A N 1
ATOM 3519 C CA . HIS A 1 453 ? 17.957 -26.552 31.090 1.00 27.00 453 HIS A CA 1
ATOM 3520 C C . HIS A 1 453 ? 17.247 -27.277 29.941 1.00 27.00 453 HIS A C 1
ATOM 3522 O O . HIS A 1 453 ? 16.096 -26.968 29.637 1.00 27.00 453 HIS A O 1
ATOM 3528 N N . ASP A 1 454 ? 17.967 -28.201 29.306 1.00 27.70 454 ASP A N 1
ATOM 3529 C CA . ASP A 1 454 ? 17.438 -29.196 28.374 1.00 27.70 454 ASP A CA 1
ATOM 3530 C C . ASP A 1 454 ? 16.670 -30.265 29.154 1.00 27.70 454 ASP A C 1
ATOM 3532 O O . ASP A 1 454 ? 17.231 -30.857 30.071 1.00 27.70 454 ASP A O 1
ATOM 3536 N N . ASP A 1 455 ? 15.434 -30.545 28.742 1.00 28.05 455 ASP A N 1
ATOM 3537 C CA . ASP A 1 455 ? 14.767 -31.828 28.974 1.00 28.05 455 ASP A CA 1
ATOM 3538 C C . ASP A 1 455 ? 13.772 -32.095 27.824 1.00 28.05 455 ASP A C 1
ATOM 3540 O O . ASP A 1 455 ? 12.729 -31.451 27.693 1.00 28.05 455 ASP A O 1
ATOM 3544 N N . GLN A 1 456 ? 14.116 -33.060 26.963 1.00 32.75 456 GLN A N 1
ATOM 3545 C CA . GLN A 1 456 ? 13.204 -33.721 26.015 1.00 32.75 456 GLN A CA 1
ATOM 3546 C C . GLN A 1 456 ? 12.254 -34.674 26.766 1.00 32.75 456 GLN A C 1
ATOM 3548 O O . GLN A 1 456 ? 12.660 -35.267 27.768 1.00 32.75 456 GLN A O 1
ATOM 3553 N N . PRO A 1 457 ? 11.030 -34.935 26.253 1.00 32.28 457 PRO A N 1
ATOM 3554 C CA . PRO A 1 457 ? 10.857 -36.206 25.530 1.00 32.28 457 PRO A CA 1
ATOM 3555 C C . PRO A 1 457 ? 9.822 -36.242 24.374 1.00 32.28 457 PRO A C 1
ATOM 3557 O O . PRO A 1 457 ? 8.743 -35.667 24.441 1.00 32.28 457 PRO A O 1
ATOM 3560 N N . ALA A 1 458 ? 10.188 -37.055 23.371 1.00 28.88 458 ALA A N 1
ATOM 3561 C CA . ALA A 1 458 ? 9.419 -38.008 22.546 1.00 28.88 458 ALA A CA 1
ATOM 3562 C C . ALA A 1 458 ? 8.136 -37.611 21.763 1.00 28.88 458 ALA A C 1
ATOM 3564 O O . ALA A 1 458 ? 7.088 -37.279 22.306 1.00 28.88 458 ALA A O 1
ATOM 3565 N N . LEU A 1 459 ? 8.225 -37.851 20.445 1.00 35.81 459 LEU A N 1
ATOM 3566 C CA . LEU A 1 459 ? 7.162 -37.918 19.429 1.00 35.81 459 LEU A CA 1
ATOM 3567 C C . LEU A 1 459 ? 6.158 -39.070 19.657 1.00 35.81 459 LEU A C 1
ATOM 3569 O O . LEU A 1 459 ? 6.584 -40.167 20.028 1.00 35.81 459 LEU A O 1
ATOM 3573 N N . PRO A 1 460 ? 4.877 -38.914 19.263 1.00 34.81 460 PRO A N 1
ATOM 3574 C CA . PRO A 1 460 ? 4.001 -40.032 18.933 1.00 34.81 460 PRO A CA 1
ATOM 3575 C C . PRO A 1 460 ? 3.853 -40.256 17.416 1.00 34.81 460 PRO A C 1
ATOM 3577 O O . PRO A 1 460 ? 3.921 -39.339 16.599 1.00 34.81 460 PRO A O 1
ATOM 3580 N N . ALA A 1 461 ? 3.651 -41.528 17.080 1.00 31.66 461 ALA A N 1
ATOM 3581 C CA . ALA A 1 461 ? 3.687 -42.132 15.755 1.00 31.66 461 ALA A CA 1
ATOM 3582 C C . ALA A 1 461 ? 2.525 -41.748 14.816 1.00 31.66 461 ALA A C 1
ATOM 3584 O O . ALA A 1 461 ? 1.374 -41.606 15.228 1.00 31.66 461 ALA A O 1
ATOM 3585 N N . THR A 1 462 ? 2.834 -41.679 13.521 1.00 31.75 462 THR A N 1
ATOM 3586 C CA . THR A 1 462 ? 1.878 -41.545 12.415 1.00 31.75 462 THR A CA 1
ATOM 3587 C C . THR A 1 462 ? 1.167 -42.879 12.166 1.00 31.75 462 THR A C 1
ATOM 3589 O O . THR A 1 462 ? 1.814 -43.915 12.037 1.00 31.75 462 THR A O 1
ATOM 3592 N N . THR A 1 463 ? -0.165 -42.859 12.092 1.00 31.06 463 THR A N 1
ATOM 3593 C CA . THR A 1 463 ? -0.985 -44.019 11.704 1.00 31.06 463 THR A CA 1
ATOM 3594 C C . THR A 1 463 ? -1.456 -43.817 10.266 1.00 31.06 463 THR A C 1
ATOM 3596 O O . THR A 1 463 ? -2.176 -42.860 9.987 1.00 31.06 463 THR A O 1
ATOM 3599 N N . GLU A 1 464 ? -1.043 -44.692 9.350 1.00 34.44 464 GLU A N 1
ATOM 3600 C CA . GLU A 1 464 ? -1.521 -44.709 7.964 1.00 34.44 464 GLU A CA 1
ATOM 3601 C C . GLU A 1 464 ? -2.890 -45.406 7.878 1.00 34.44 464 GLU A C 1
ATOM 3603 O O . GLU A 1 464 ? -3.073 -46.509 8.395 1.00 34.44 464 GLU A O 1
ATOM 3608 N N . ILE A 1 465 ? -3.855 -44.767 7.210 1.00 34.09 465 ILE A N 1
ATOM 3609 C CA . ILE A 1 465 ? -5.168 -45.344 6.885 1.00 34.09 465 ILE A CA 1
ATOM 3610 C C . ILE A 1 465 ? -5.178 -45.660 5.379 1.00 34.09 465 ILE A C 1
ATOM 3612 O O . ILE A 1 465 ? -5.022 -44.736 4.579 1.00 34.09 465 ILE A O 1
ATOM 3616 N N . PRO A 1 466 ? -5.378 -46.920 4.951 1.00 31.83 466 PRO A N 1
ATOM 3617 C CA . PRO A 1 466 ? -5.394 -47.266 3.535 1.00 31.83 466 PRO A CA 1
ATOM 3618 C C . PRO A 1 466 ? -6.759 -46.944 2.907 1.00 31.83 466 PRO A C 1
ATOM 3620 O O . PRO A 1 466 ? -7.786 -47.488 3.312 1.00 31.83 466 PRO A O 1
ATOM 3623 N N . ILE A 1 467 ? -6.772 -46.091 1.879 1.00 33.03 467 ILE A N 1
ATOM 3624 C CA . ILE A 1 467 ? -7.935 -45.885 1.004 1.00 33.03 467 ILE A CA 1
ATOM 3625 C C . ILE A 1 467 ? -7.793 -46.831 -0.193 1.00 33.03 467 ILE A C 1
ATOM 3627 O O . ILE A 1 467 ? -6.844 -46.728 -0.966 1.00 33.03 467 ILE A O 1
ATOM 3631 N N . GLN A 1 468 ? -8.737 -47.761 -0.344 1.00 32.94 468 GLN A N 1
ATOM 3632 C CA . GLN A 1 468 ? -8.850 -48.619 -1.525 1.00 32.94 468 GLN A CA 1
ATOM 3633 C C . GLN A 1 468 ? -9.357 -47.803 -2.723 1.00 32.94 468 GLN A C 1
ATOM 3635 O O . GLN A 1 468 ? -10.475 -47.290 -2.708 1.00 32.94 468 GLN A O 1
ATOM 3640 N N . THR A 1 469 ? -8.549 -47.706 -3.776 1.00 31.58 469 THR A N 1
ATOM 3641 C CA . THR A 1 469 ? -8.940 -47.175 -5.086 1.00 31.58 469 THR A CA 1
ATOM 3642 C C . THR A 1 469 ? -9.622 -48.270 -5.907 1.00 31.58 469 THR A C 1
ATOM 3644 O O . THR A 1 469 ? -8.992 -49.267 -6.254 1.00 31.58 469 THR A O 1
ATOM 3647 N N . SER A 1 470 ? -10.907 -48.100 -6.227 1.00 30.95 470 SER A N 1
ATOM 3648 C CA . SER A 1 470 ? -11.595 -48.920 -7.228 1.00 30.95 470 SER A CA 1
ATOM 3649 C C . SER A 1 470 ? -11.378 -48.331 -8.626 1.00 30.95 470 SER A C 1
ATOM 3651 O O . SER A 1 470 ? -11.911 -47.265 -8.943 1.00 30.95 470 SER A O 1
ATOM 3653 N N . ASP A 1 471 ? -10.617 -49.037 -9.458 1.00 38.50 471 ASP A N 1
ATOM 3654 C CA . ASP A 1 471 ? -10.428 -48.747 -10.879 1.00 38.50 471 ASP A CA 1
ATOM 3655 C C . ASP A 1 471 ? -11.680 -49.112 -11.690 1.00 38.50 471 ASP A C 1
ATOM 3657 O O . ASP A 1 471 ? -11.876 -50.264 -12.067 1.00 38.50 471 ASP A O 1
ATOM 3661 N N . THR A 1 472 ? -12.502 -48.115 -12.019 1.00 34.50 472 THR A N 1
ATOM 3662 C CA . THR A 1 472 ? -13.398 -48.168 -13.189 1.00 34.50 472 THR A CA 1
ATOM 3663 C C . THR A 1 472 ? -13.636 -46.753 -13.728 1.00 34.50 472 THR A C 1
ATOM 3665 O O . THR A 1 472 ? -14.313 -45.967 -13.063 1.00 34.50 472 THR A O 1
ATOM 3668 N N . PRO A 1 473 ? -13.128 -46.394 -14.924 1.00 34.28 473 PRO A N 1
ATOM 3669 C CA . PRO A 1 473 ? -13.433 -45.115 -15.556 1.00 34.28 473 PRO A CA 1
ATOM 3670 C C . PRO A 1 473 ? -14.841 -45.131 -16.168 1.00 34.28 473 PRO A C 1
ATOM 3672 O O . PRO A 1 473 ? -15.138 -45.942 -17.045 1.00 34.28 473 PRO A O 1
ATOM 3675 N N . ILE A 1 474 ? -15.697 -44.197 -15.746 1.00 34.91 474 ILE A N 1
ATOM 3676 C CA . ILE A 1 474 ? -16.953 -43.863 -16.432 1.00 34.91 474 ILE A CA 1
ATOM 3677 C C . ILE A 1 474 ? -16.625 -42.813 -17.510 1.00 34.91 474 ILE A C 1
ATOM 3679 O O . ILE A 1 474 ? -16.126 -41.741 -17.161 1.00 34.91 474 ILE A O 1
ATOM 3683 N N . PRO A 1 475 ? -16.889 -43.057 -18.806 1.00 33.91 475 PRO A N 1
ATOM 3684 C CA . PRO A 1 475 ? -16.648 -42.058 -19.838 1.00 33.91 475 PRO A CA 1
ATOM 3685 C C . PRO A 1 475 ? -17.798 -41.043 -19.864 1.00 33.91 475 PRO A C 1
ATOM 3687 O O . PRO A 1 475 ? -18.907 -41.354 -20.295 1.00 33.91 475 PRO A O 1
ATOM 3690 N N . ILE A 1 476 ? -17.531 -39.811 -19.423 1.00 32.53 476 ILE A N 1
ATOM 3691 C CA . ILE A 1 476 ? -18.398 -38.655 -19.685 1.00 32.53 476 ILE A CA 1
ATOM 3692 C C . ILE A 1 476 ? -17.831 -37.921 -20.901 1.00 32.53 476 ILE A C 1
ATOM 3694 O O . ILE A 1 476 ? -16.840 -37.196 -20.814 1.00 32.53 476 ILE A O 1
ATOM 3698 N N . THR A 1 477 ? -18.460 -38.121 -22.053 1.00 31.38 477 THR A N 1
ATOM 3699 C CA . THR A 1 477 ? -18.126 -37.422 -23.295 1.00 31.38 477 THR A CA 1
ATOM 3700 C C . THR A 1 477 ? -18.684 -35.996 -23.245 1.00 31.38 477 THR A C 1
ATOM 3702 O O . THR A 1 477 ? -19.857 -35.773 -23.535 1.00 31.38 477 THR A O 1
ATOM 3705 N N . PHE A 1 478 ? -17.855 -35.008 -22.899 1.00 29.92 478 PHE A N 1
ATOM 3706 C CA . PHE A 1 478 ? -18.166 -33.598 -23.156 1.00 29.92 478 PHE A CA 1
ATOM 3707 C C . PHE A 1 478 ? -17.802 -33.254 -24.606 1.00 29.92 478 PHE A C 1
ATOM 3709 O O . PHE A 1 478 ? -16.632 -33.109 -24.955 1.00 29.92 478 PHE A O 1
ATOM 3716 N N . HIS A 1 479 ? -18.808 -33.101 -25.466 1.00 36.34 479 HIS A N 1
ATOM 3717 C CA . HIS A 1 479 ? -18.629 -32.453 -26.763 1.00 36.34 479 HIS A CA 1
ATOM 3718 C C . HIS A 1 479 ? -18.463 -30.936 -26.562 1.00 36.34 479 HIS A C 1
ATOM 3720 O O . HIS A 1 479 ? -19.421 -30.249 -26.221 1.00 36.34 479 HIS A O 1
ATOM 3726 N N . LEU A 1 480 ? -17.263 -30.404 -26.815 1.00 35.91 480 LEU A N 1
ATOM 3727 C CA . LEU A 1 480 ? -17.025 -28.967 -27.008 1.00 35.91 480 LEU A CA 1
ATOM 3728 C C . LEU A 1 480 ? -16.915 -28.650 -28.510 1.00 35.91 480 LEU A C 1
ATOM 3730 O O . LEU A 1 480 ? -15.942 -29.067 -29.138 1.00 35.91 480 LEU A O 1
ATOM 3734 N N . PRO A 1 481 ? -17.817 -27.839 -29.091 1.00 51.19 481 PRO A N 1
ATOM 3735 C CA . PRO A 1 481 ? -17.574 -27.178 -30.363 1.00 51.19 481 PRO A CA 1
ATOM 3736 C C . PRO A 1 481 ? -17.352 -25.673 -30.142 1.00 51.19 481 PRO A C 1
ATOM 3738 O O . PRO A 1 481 ? -18.263 -24.877 -30.329 1.00 51.19 481 PRO A O 1
ATOM 3741 N N . GLN A 1 482 ? -16.137 -25.264 -29.750 1.00 51.69 482 GLN A N 1
ATOM 3742 C CA . GLN A 1 482 ? -15.734 -23.840 -29.775 1.00 51.69 482 GLN A CA 1
ATOM 3743 C C . GLN A 1 482 ? -14.258 -23.569 -30.144 1.00 51.69 482 GLN A C 1
ATOM 3745 O O . GLN A 1 482 ? -13.902 -22.416 -30.384 1.00 51.69 482 GLN A O 1
ATOM 3750 N N . SER A 1 483 ? -13.392 -24.582 -30.289 1.00 61.75 483 SER A N 1
ATOM 3751 C CA . SER A 1 483 ? -11.964 -24.352 -30.589 1.00 61.75 483 SER A CA 1
ATOM 3752 C C . SER A 1 483 ? -11.705 -23.902 -32.035 1.00 61.75 483 SER A C 1
ATOM 3754 O O . SER A 1 483 ? -10.875 -23.030 -32.277 1.00 61.75 483 SER A O 1
ATOM 3756 N N . THR A 1 484 ? -12.453 -24.420 -33.013 1.00 56.50 484 THR A N 1
ATOM 3757 C CA . THR A 1 484 ? -12.152 -24.196 -34.438 1.00 56.50 484 THR A CA 1
ATOM 3758 C C . THR A 1 484 ? -12.446 -22.766 -34.899 1.00 56.50 484 THR A C 1
ATOM 3760 O O . THR A 1 484 ? -11.723 -22.224 -35.734 1.00 56.50 484 THR A O 1
ATOM 3763 N N . ALA A 1 485 ? -13.489 -22.132 -34.354 1.00 56.12 485 ALA A N 1
ATOM 3764 C CA . ALA A 1 485 ? -13.835 -20.747 -34.675 1.00 56.12 485 ALA A CA 1
ATOM 3765 C C . ALA A 1 485 ? -12.807 -19.766 -34.092 1.00 56.12 485 ALA A C 1
ATOM 3767 O O . ALA A 1 485 ? -12.338 -18.877 -34.801 1.00 56.12 485 ALA A O 1
ATOM 3768 N N . ALA A 1 486 ? -12.386 -19.981 -32.841 1.00 53.62 486 ALA A N 1
ATOM 3769 C CA . ALA A 1 486 ? -11.359 -19.171 -32.192 1.00 53.62 486 ALA A CA 1
ATOM 3770 C C . ALA A 1 486 ? -10.019 -19.248 -32.940 1.00 53.62 486 ALA A C 1
ATOM 3772 O O . ALA A 1 486 ? -9.417 -18.215 -33.226 1.00 53.62 486 ALA A O 1
ATOM 3773 N N . THR A 1 487 ? -9.591 -20.446 -33.356 1.00 63.78 487 THR A N 1
ATOM 3774 C CA . THR A 1 487 ? -8.357 -20.613 -34.139 1.00 63.78 487 THR A CA 1
ATOM 3775 C C . THR A 1 487 ? -8.436 -19.927 -35.508 1.00 63.78 487 THR A C 1
ATOM 3777 O O . THR A 1 487 ? -7.460 -19.308 -35.929 1.00 63.78 487 THR A O 1
ATOM 3780 N N . LYS A 1 488 ? -9.593 -19.967 -36.191 1.00 61.09 488 LYS A N 1
ATOM 3781 C CA . LYS A 1 488 ? -9.805 -19.266 -37.474 1.00 61.09 488 LYS A CA 1
ATOM 3782 C C . LYS A 1 488 ? -9.798 -17.742 -37.327 1.00 61.09 488 LYS A C 1
ATOM 3784 O O . LYS A 1 488 ? -9.222 -17.047 -38.158 1.00 61.09 488 LYS A O 1
ATOM 3789 N N . ILE A 1 489 ? -10.404 -17.217 -36.263 1.00 62.53 489 ILE A N 1
ATOM 3790 C CA . ILE A 1 489 ? -10.404 -15.775 -35.976 1.00 62.53 489 ILE A CA 1
ATOM 3791 C C . ILE A 1 489 ? -8.983 -15.308 -35.642 1.00 62.53 489 ILE A C 1
ATOM 3793 O O . ILE A 1 489 ? -8.511 -14.308 -36.183 1.00 62.53 489 ILE A O 1
ATOM 3797 N N . GLN A 1 490 ? -8.262 -16.062 -34.810 1.00 60.94 490 GLN A N 1
ATOM 3798 C CA . GLN A 1 490 ? -6.883 -15.749 -34.439 1.00 60.94 490 GLN A CA 1
ATOM 3799 C C . GLN A 1 490 ? -5.929 -15.813 -35.639 1.00 60.94 490 GLN A C 1
ATOM 3801 O O . GLN A 1 490 ? -5.065 -14.945 -35.770 1.00 60.94 490 GLN A O 1
ATOM 3806 N N . SER A 1 491 ? -6.078 -16.793 -36.537 1.00 66.19 491 SER A N 1
ATOM 3807 C CA . SER A 1 491 ? -5.243 -16.890 -37.740 1.00 66.19 491 SER A CA 1
ATOM 3808 C C . SER A 1 491 ? -5.525 -15.755 -38.730 1.00 66.19 491 SER A C 1
ATOM 3810 O O . SER A 1 491 ? -4.583 -15.134 -39.228 1.00 66.19 491 SER A O 1
ATOM 3812 N N . ALA A 1 492 ? -6.799 -15.410 -38.951 1.00 64.44 492 ALA A N 1
ATOM 3813 C CA . ALA A 1 492 ? -7.192 -14.289 -39.802 1.00 64.44 492 ALA A CA 1
ATOM 3814 C C . ALA A 1 492 ? -6.679 -12.946 -39.256 1.00 64.44 492 ALA A C 1
ATOM 3816 O O . ALA A 1 492 ? -6.156 -12.126 -40.015 1.00 64.44 492 ALA A O 1
ATOM 3817 N N . TYR A 1 493 ? -6.761 -12.746 -37.938 1.00 69.38 493 TYR A N 1
ATOM 3818 C CA . TYR A 1 493 ? -6.259 -11.545 -37.273 1.00 69.38 493 TYR A CA 1
ATOM 3819 C C . TYR A 1 493 ? -4.731 -11.425 -37.363 1.00 69.38 493 TYR A C 1
ATOM 3821 O O . TYR A 1 493 ? -4.220 -10.373 -37.750 1.00 69.38 493 TYR A O 1
ATOM 3829 N N . ARG A 1 494 ? -3.986 -12.514 -37.114 1.00 70.44 494 ARG A N 1
ATOM 3830 C CA . ARG A 1 494 ? -2.520 -12.547 -37.294 1.00 70.44 494 ARG A CA 1
ATOM 3831 C C . ARG A 1 494 ? -2.122 -12.212 -38.731 1.00 70.44 494 ARG A C 1
ATOM 3833 O O . ARG A 1 494 ? -1.251 -11.375 -38.946 1.00 70.44 494 ARG A O 1
ATOM 3840 N N . ALA A 1 495 ? -2.802 -12.798 -39.717 1.00 70.31 495 ALA A N 1
ATOM 3841 C CA . ALA A 1 495 ? -2.547 -12.511 -41.126 1.00 70.31 495 ALA A CA 1
ATOM 3842 C C . ALA A 1 495 ? -2.868 -11.051 -41.499 1.00 70.31 495 ALA A C 1
ATOM 3844 O O . ALA A 1 495 ? -2.169 -10.452 -42.316 1.00 70.31 495 ALA A O 1
ATOM 3845 N N . HIS A 1 496 ? -3.913 -10.456 -40.916 1.00 75.62 496 HIS A N 1
ATOM 3846 C CA . HIS A 1 496 ? -4.223 -9.039 -41.099 1.00 75.62 496 HIS A CA 1
ATOM 3847 C C . HIS A 1 496 ? -3.115 -8.138 -40.533 1.00 75.62 496 HIS A C 1
ATOM 3849 O O . HIS A 1 496 ? -2.625 -7.264 -41.249 1.00 75.62 496 HIS A O 1
ATOM 3855 N N . LEU A 1 497 ? -2.672 -8.388 -39.297 1.00 73.06 497 LEU A N 1
ATOM 3856 C CA . LEU A 1 497 ? -1.603 -7.618 -38.656 1.00 73.06 497 LEU A CA 1
ATOM 3857 C C . LEU A 1 497 ? -0.290 -7.685 -39.440 1.00 73.06 497 LEU A C 1
ATOM 3859 O O . LEU A 1 497 ? 0.298 -6.645 -39.731 1.00 73.06 497 LEU A O 1
ATOM 3863 N N . ILE A 1 498 ? 0.124 -8.884 -39.864 1.00 75.75 498 ILE A N 1
ATOM 3864 C CA . ILE A 1 498 ? 1.334 -9.074 -40.679 1.00 75.75 498 ILE A CA 1
ATOM 3865 C C . ILE A 1 498 ? 1.248 -8.239 -41.965 1.00 75.75 498 ILE A C 1
ATOM 3867 O O . ILE A 1 498 ? 2.171 -7.486 -42.271 1.00 75.75 498 ILE A O 1
ATOM 3871 N N . ARG A 1 499 ? 0.121 -8.286 -42.691 1.00 75.00 499 ARG A N 1
ATOM 3872 C CA . ARG A 1 499 ? -0.069 -7.482 -43.914 1.00 75.00 499 ARG A CA 1
ATOM 3873 C C . ARG A 1 499 ? 0.004 -5.983 -43.640 1.00 75.00 499 ARG A C 1
ATOM 3875 O O . ARG A 1 499 ? 0.594 -5.251 -44.431 1.00 75.00 499 ARG A O 1
ATOM 3882 N N . THR A 1 500 ? -0.590 -5.521 -42.547 1.00 76.19 500 THR A N 1
ATOM 3883 C CA . THR A 1 500 ? -0.554 -4.107 -42.157 1.00 76.19 500 THR A CA 1
ATOM 3884 C C . THR A 1 500 ? 0.875 -3.662 -41.842 1.00 76.19 500 THR A C 1
ATOM 3886 O O . THR A 1 500 ? 1.316 -2.630 -42.340 1.00 76.19 500 THR A O 1
ATOM 3889 N N . HIS A 1 501 ? 1.642 -4.472 -41.113 1.00 85.12 501 HIS A N 1
ATOM 3890 C CA . HIS A 1 501 ? 3.044 -4.189 -40.810 1.00 85.12 501 HIS A CA 1
ATOM 3891 C C . HIS A 1 501 ? 3.924 -4.166 -42.063 1.00 85.12 501 HIS A C 1
ATOM 3893 O O . HIS A 1 501 ? 4.683 -3.217 -42.260 1.00 85.12 501 HIS A O 1
ATOM 3899 N N . PHE A 1 502 ? 3.772 -5.143 -42.960 1.00 81.12 502 PHE A N 1
ATOM 3900 C CA . PHE A 1 502 ? 4.506 -5.162 -44.226 1.00 81.12 502 PHE A CA 1
ATOM 3901 C C . PHE A 1 502 ? 4.159 -3.977 -45.133 1.00 81.12 502 PHE A C 1
ATOM 3903 O O . PHE A 1 502 ? 5.054 -3.443 -45.784 1.00 81.12 502 PHE A O 1
ATOM 3910 N N . LYS A 1 503 ? 2.905 -3.502 -45.144 1.00 79.38 503 LYS A N 1
ATOM 3911 C CA . LYS A 1 503 ? 2.532 -2.273 -45.868 1.00 79.38 503 LYS A CA 1
ATOM 3912 C C . LYS A 1 503 ? 3.280 -1.053 -45.337 1.00 79.38 503 LYS A C 1
ATOM 3914 O O . LYS A 1 503 ? 3.795 -0.269 -46.131 1.00 79.38 503 LYS A O 1
ATOM 3919 N N . THR A 1 504 ? 3.377 -0.908 -44.017 1.00 80.88 504 THR A N 1
ATOM 3920 C CA . THR A 1 504 ? 4.127 0.194 -43.400 1.00 80.88 504 THR A CA 1
ATOM 3921 C C . THR A 1 504 ? 5.619 0.099 -43.717 1.00 80.88 504 THR A C 1
ATOM 3923 O O . THR A 1 504 ? 6.210 1.090 -44.141 1.00 80.88 504 THR A O 1
ATOM 3926 N N . ILE A 1 505 ? 6.219 -1.092 -43.601 1.00 83.69 505 ILE A N 1
ATOM 3927 C CA . ILE A 1 505 ? 7.634 -1.324 -43.941 1.00 83.69 505 ILE A CA 1
ATOM 3928 C C . ILE A 1 505 ? 7.899 -1.017 -4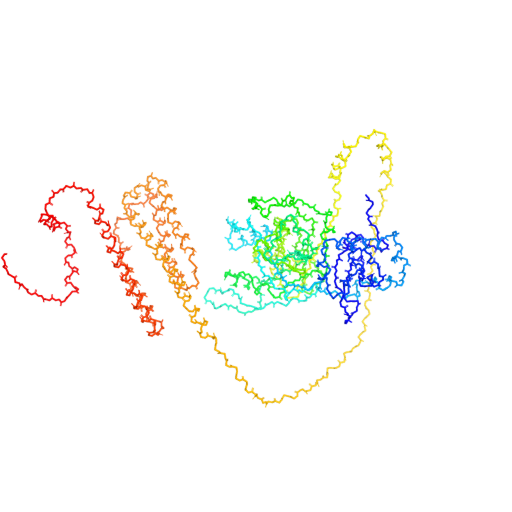5.424 1.00 83.69 505 ILE A C 1
ATOM 3930 O O . ILE A 1 505 ? 8.870 -0.335 -45.748 1.00 83.69 505 ILE A O 1
ATOM 3934 N N . ALA A 1 506 ? 7.022 -1.462 -46.328 1.00 80.44 506 ALA A N 1
ATOM 3935 C CA . ALA A 1 506 ? 7.141 -1.204 -47.761 1.00 80.44 506 ALA A CA 1
ATOM 3936 C C . ALA A 1 506 ? 7.015 0.291 -48.100 1.00 80.44 506 ALA A C 1
ATOM 3938 O O . ALA A 1 506 ? 7.756 0.792 -48.947 1.00 80.44 506 ALA A O 1
ATOM 3939 N N . ALA A 1 507 ? 6.125 1.019 -47.417 1.00 84.81 507 ALA A N 1
ATOM 3940 C CA . ALA A 1 507 ? 5.997 2.466 -47.573 1.00 84.81 507 ALA A CA 1
ATOM 3941 C C . ALA A 1 507 ? 7.283 3.190 -47.144 1.00 84.81 507 ALA A C 1
ATOM 3943 O O . ALA A 1 507 ? 7.832 3.968 -47.922 1.00 84.81 507 ALA A O 1
ATOM 3944 N N . VAL A 1 508 ? 7.822 2.856 -45.965 1.00 88.62 508 VAL A N 1
ATOM 3945 C CA . VAL A 1 508 ? 9.096 3.410 -45.475 1.00 88.62 508 VAL A CA 1
ATOM 3946 C C . VAL A 1 508 ? 10.242 3.100 -46.441 1.00 88.62 508 VAL A C 1
ATOM 3948 O O . VAL A 1 508 ? 11.035 3.977 -46.774 1.00 88.62 508 VAL A O 1
ATOM 3951 N N . HIS A 1 509 ? 10.313 1.868 -46.945 1.00 86.06 509 HIS A N 1
ATOM 3952 C CA . HIS A 1 509 ? 11.310 1.472 -47.934 1.00 86.06 509 HIS A CA 1
ATOM 3953 C C . HIS A 1 509 ? 11.187 2.276 -49.239 1.00 86.06 509 HIS A C 1
ATOM 3955 O O . HIS A 1 509 ? 12.192 2.710 -49.803 1.00 86.06 509 HIS A O 1
ATOM 3961 N N . SER A 1 510 ? 9.968 2.509 -49.731 1.00 84.69 510 SER A N 1
ATOM 3962 C CA . SER A 1 510 ? 9.722 3.346 -50.912 1.00 84.69 510 SER A CA 1
ATOM 3963 C C . SER A 1 510 ? 10.167 4.796 -50.689 1.00 84.69 510 SER A C 1
ATOM 3965 O O . SER A 1 510 ? 10.822 5.375 -51.555 1.00 84.69 510 SER A O 1
ATOM 3967 N N . GLU A 1 511 ? 9.882 5.369 -49.520 1.00 89.75 511 GLU A N 1
ATOM 3968 C CA . GLU A 1 511 ? 10.344 6.712 -49.149 1.00 89.75 511 GLU A CA 1
ATOM 3969 C C . GLU A 1 511 ? 11.884 6.767 -49.074 1.00 89.75 511 GLU A C 1
ATOM 3971 O O . GLU A 1 511 ? 12.499 7.652 -49.669 1.00 89.75 511 GLU A O 1
ATOM 3976 N N . ALA A 1 512 ? 12.539 5.761 -48.484 1.00 84.44 512 ALA A N 1
ATOM 3977 C CA . ALA A 1 512 ? 14.002 5.652 -48.474 1.00 84.44 512 ALA A CA 1
ATOM 3978 C C . ALA A 1 512 ? 14.608 5.577 -49.895 1.00 84.44 512 ALA A C 1
ATOM 3980 O O . ALA A 1 512 ? 15.633 6.204 -50.168 1.00 84.44 512 ALA A O 1
ATOM 3981 N N . ASN A 1 513 ? 13.952 4.888 -50.843 1.00 82.38 513 ASN A N 1
ATOM 3982 C CA . ASN A 1 513 ? 14.360 4.879 -52.259 1.00 82.38 513 ASN A CA 1
ATOM 3983 C C . ASN A 1 513 ? 14.285 6.273 -52.909 1.00 82.38 513 ASN A C 1
ATOM 3985 O O . ASN A 1 513 ? 15.024 6.561 -53.855 1.00 82.38 513 ASN A O 1
ATOM 3989 N N . GLN A 1 514 ? 13.361 7.128 -52.469 1.00 88.56 514 GLN A N 1
ATOM 3990 C CA . GLN A 1 514 ? 13.269 8.499 -52.970 1.00 88.56 514 GLN A CA 1
ATOM 3991 C C . GLN A 1 514 ? 14.415 9.352 -52.424 1.00 88.56 514 GLN A C 1
ATOM 3993 O O . GLN A 1 514 ? 15.043 10.072 -53.199 1.00 88.56 514 GLN A O 1
ATOM 3998 N N . TYR A 1 515 ? 14.742 9.225 -51.135 1.00 86.56 515 TYR A N 1
ATOM 3999 C CA . TYR A 1 515 ? 15.881 9.931 -50.543 1.00 86.56 515 TYR A CA 1
ATOM 4000 C C . TYR A 1 515 ? 17.214 9.504 -51.156 1.00 86.56 515 TYR A C 1
ATOM 4002 O O . TYR A 1 515 ? 17.997 10.371 -51.528 1.00 86.56 515 TYR A O 1
ATOM 4010 N N . GLN A 1 516 ? 17.430 8.209 -51.397 1.00 83.75 516 GLN A N 1
ATOM 4011 C CA . GLN A 1 516 ? 18.625 7.740 -52.106 1.00 83.75 516 GLN A CA 1
ATOM 4012 C C . GLN A 1 516 ? 18.776 8.392 -53.488 1.00 83.75 516 GLN A C 1
ATOM 4014 O O . GLN A 1 516 ? 19.843 8.902 -53.820 1.00 83.75 516 GLN A O 1
ATOM 4019 N N . ARG A 1 517 ? 17.700 8.430 -54.286 1.00 82.62 517 ARG A N 1
ATOM 4020 C CA . ARG A 1 517 ? 17.723 9.063 -55.617 1.00 82.62 517 ARG A CA 1
ATOM 4021 C C . ARG A 1 517 ? 17.976 10.567 -55.562 1.00 82.62 517 ARG A C 1
ATOM 4023 O O . ARG A 1 517 ? 18.477 11.120 -56.533 1.00 82.62 517 ARG A O 1
ATOM 4030 N N . ARG A 1 518 ? 17.605 11.231 -54.465 1.00 81.88 518 ARG A N 1
ATOM 4031 C CA . ARG A 1 518 ? 17.907 12.650 -54.241 1.00 81.88 518 ARG A CA 1
ATOM 4032 C C . ARG A 1 518 ? 19.368 12.847 -53.854 1.00 81.88 518 ARG A C 1
ATOM 4034 O O . ARG A 1 518 ? 20.016 13.681 -54.463 1.00 81.88 518 ARG A O 1
ATOM 4041 N N . ILE A 1 519 ? 19.889 12.047 -52.923 1.00 79.25 519 ILE A N 1
ATOM 4042 C CA . ILE A 1 519 ? 21.294 12.091 -52.479 1.00 79.25 519 ILE A CA 1
ATOM 4043 C C . ILE A 1 519 ? 22.260 11.815 -53.645 1.00 79.25 519 ILE A C 1
ATOM 4045 O O . ILE A 1 519 ? 23.343 12.375 -53.688 1.00 79.25 519 ILE A O 1
ATOM 4049 N N . GLN A 1 520 ? 21.848 11.021 -54.637 1.00 78.75 520 GLN A N 1
ATOM 4050 C CA . GLN A 1 520 ? 22.630 10.761 -55.853 1.00 78.75 520 GLN A CA 1
ATOM 4051 C C . GLN A 1 520 ? 22.671 11.926 -56.862 1.00 78.75 520 GLN A C 1
ATOM 4053 O O . GLN A 1 520 ? 23.394 11.837 -57.853 1.00 78.75 520 GLN A O 1
ATOM 4058 N N . ARG A 1 521 ? 21.887 12.999 -56.681 1.00 82.81 521 ARG A N 1
ATOM 4059 C CA . ARG A 1 521 ? 21.921 14.163 -57.584 1.00 82.81 521 ARG A CA 1
ATOM 4060 C C . ARG A 1 521 ? 23.027 15.115 -57.160 1.00 82.81 521 ARG A C 1
ATOM 4062 O O . ARG A 1 521 ? 23.020 15.571 -56.019 1.00 82.81 521 ARG A O 1
ATOM 4069 N N . GLN A 1 522 ? 23.881 15.499 -58.107 1.00 73.31 522 GLN A N 1
ATOM 4070 C CA . GLN A 1 522 ? 25.002 16.407 -57.849 1.00 73.31 522 GLN A CA 1
ATOM 4071 C C . GLN A 1 522 ? 24.557 17.719 -57.184 1.00 73.31 522 GLN A C 1
ATOM 4073 O O . GLN A 1 522 ? 25.108 18.098 -56.161 1.00 73.31 522 GLN A O 1
ATOM 4078 N N . GLU A 1 523 ? 23.465 18.329 -57.653 1.00 81.81 523 GLU A N 1
ATOM 4079 C CA . GLU A 1 523 ? 22.898 19.547 -57.048 1.00 81.81 523 GLU A CA 1
ATOM 4080 C C . GLU A 1 523 ? 22.544 19.382 -55.558 1.00 81.81 523 GLU A C 1
ATOM 4082 O O . GLU A 1 523 ? 22.672 20.314 -54.769 1.00 81.81 523 GLU A O 1
ATOM 4087 N N . THR A 1 524 ? 22.077 18.194 -55.153 1.00 81.38 524 THR A N 1
ATOM 4088 C CA . THR A 1 524 ? 21.738 17.904 -53.750 1.00 81.38 524 THR A CA 1
ATOM 4089 C C . THR A 1 524 ? 22.997 17.685 -52.915 1.00 81.38 524 THR A C 1
ATOM 4091 O O . THR A 1 524 ? 23.043 18.133 -51.774 1.00 81.38 524 THR A O 1
ATOM 4094 N N . VAL A 1 525 ? 24.024 17.047 -53.481 1.00 78.06 525 VAL A N 1
ATOM 4095 C CA . VAL A 1 525 ? 25.342 16.891 -52.845 1.00 78.06 525 VAL A CA 1
ATOM 4096 C C . VAL A 1 525 ? 25.987 18.259 -52.608 1.00 78.06 525 VAL A C 1
ATOM 4098 O O . VAL A 1 525 ? 26.414 18.545 -51.492 1.00 78.06 525 VAL A O 1
ATOM 4101 N N . ASP A 1 526 ? 25.975 19.134 -53.615 1.00 78.31 526 ASP A N 1
ATOM 4102 C CA . ASP A 1 526 ? 26.529 20.488 -53.528 1.00 78.31 526 ASP A CA 1
ATOM 4103 C C . ASP A 1 526 ? 25.769 21.342 -52.496 1.00 78.31 526 ASP A C 1
ATOM 4105 O O . ASP A 1 526 ? 26.381 22.071 -51.711 1.00 78.31 526 ASP A O 1
ATOM 4109 N N . ALA A 1 527 ? 24.438 21.209 -52.432 1.00 85.31 527 ALA A N 1
ATOM 4110 C CA . ALA A 1 527 ? 23.605 21.874 -51.427 1.00 85.31 527 ALA A CA 1
ATOM 4111 C C . ALA A 1 527 ? 23.882 21.382 -49.994 1.00 85.31 527 ALA A C 1
ATOM 4113 O O . ALA A 1 527 ? 23.957 22.195 -49.075 1.00 85.31 527 ALA A O 1
ATOM 4114 N N . ILE A 1 528 ? 24.060 20.071 -49.793 1.00 84.94 528 ILE A N 1
ATOM 4115 C CA . ILE A 1 528 ? 24.407 19.493 -48.483 1.00 84.94 528 ILE A CA 1
ATOM 4116 C C . ILE A 1 528 ? 25.811 19.937 -48.053 1.00 84.94 528 ILE A C 1
ATOM 4118 O O . ILE A 1 528 ? 26.005 20.289 -46.894 1.00 84.94 528 ILE A O 1
ATOM 4122 N N . ARG A 1 529 ? 26.773 19.976 -48.983 1.00 82.50 529 ARG A N 1
ATOM 4123 C CA . ARG A 1 529 ? 28.158 20.393 -48.711 1.00 82.50 529 ARG A CA 1
ATOM 4124 C C . ARG A 1 529 ? 28.271 21.875 -48.341 1.00 82.50 529 ARG A C 1
ATOM 4126 O O . ARG A 1 529 ? 29.101 22.243 -47.521 1.00 82.50 529 ARG A O 1
ATOM 4133 N N . THR A 1 530 ? 27.448 22.728 -48.947 1.00 83.06 530 THR A N 1
ATOM 4134 C CA . THR A 1 530 ? 27.490 24.188 -48.743 1.00 83.06 530 THR A CA 1
ATOM 4135 C C . THR A 1 530 ? 26.547 24.689 -47.646 1.00 83.06 530 THR A C 1
ATOM 4137 O O . THR A 1 530 ? 26.695 25.824 -47.191 1.00 83.06 530 THR A O 1
ATOM 4140 N N . SER A 1 531 ? 25.584 23.874 -47.195 1.00 86.62 531 SER A N 1
ATOM 4141 C CA . SER A 1 531 ? 24.593 24.266 -46.192 1.00 86.62 531 SER A CA 1
ATOM 4142 C C . SER A 1 531 ? 24.356 23.185 -45.138 1.00 86.62 531 SER A C 1
ATOM 4144 O O . SER A 1 531 ? 23.621 22.220 -45.355 1.00 86.62 531 SER A O 1
ATOM 4146 N N . GLU A 1 532 ? 24.844 23.439 -43.921 1.00 80.38 532 GLU A N 1
ATOM 4147 C CA . GLU A 1 532 ? 24.531 22.625 -42.734 1.00 80.38 532 GLU A CA 1
ATOM 4148 C C . GLU A 1 532 ? 23.020 22.499 -42.485 1.00 80.38 532 GLU A C 1
ATOM 4150 O O . GLU A 1 532 ? 22.532 21.487 -41.984 1.00 80.38 532 GLU A O 1
ATOM 4155 N N . ARG A 1 533 ? 22.238 23.502 -42.900 1.00 84.38 533 ARG A N 1
ATOM 4156 C CA . ARG A 1 533 ? 20.777 23.464 -42.786 1.00 84.38 533 ARG A CA 1
ATOM 4157 C C . ARG A 1 533 ? 20.153 22.393 -43.684 1.00 84.38 533 ARG A C 1
ATOM 4159 O O . ARG A 1 533 ? 19.202 21.739 -43.262 1.00 84.38 533 ARG A O 1
ATOM 4166 N N . GLU A 1 534 ? 20.663 22.202 -44.900 1.00 85.75 534 GLU A N 1
ATOM 4167 C CA . GLU A 1 534 ? 20.168 21.160 -45.811 1.00 85.75 534 GLU A CA 1
ATOM 4168 C C . GLU A 1 534 ? 20.652 19.764 -45.393 1.00 85.75 534 GLU A C 1
ATOM 4170 O O . GLU A 1 534 ? 19.877 18.807 -45.470 1.00 85.75 534 GLU A O 1
ATOM 4175 N N . LYS A 1 535 ? 21.865 19.652 -44.831 1.00 85.06 535 LYS A N 1
ATOM 4176 C CA . LYS A 1 535 ? 22.342 18.422 -44.177 1.00 85.06 535 LYS A CA 1
ATOM 4177 C C . LYS A 1 535 ? 21.418 17.994 -43.034 1.00 85.06 535 LYS A C 1
ATOM 4179 O O . LYS A 1 535 ? 20.904 16.874 -43.036 1.00 85.06 535 LYS A O 1
ATOM 4184 N N . LEU A 1 536 ? 21.141 18.904 -42.095 1.00 84.81 536 LEU A N 1
ATOM 4185 C CA . LEU A 1 536 ? 20.232 18.653 -40.971 1.00 84.81 536 LEU A CA 1
ATOM 4186 C C . LEU A 1 536 ? 18.836 18.256 -41.455 1.00 84.81 536 LEU A C 1
ATOM 4188 O O . LEU A 1 536 ? 18.267 17.284 -40.966 1.00 84.81 536 LEU A O 1
ATOM 4192 N N . ARG A 1 537 ? 18.307 18.936 -42.476 1.00 90.31 537 ARG A N 1
ATOM 4193 C CA . ARG A 1 537 ? 17.000 18.615 -43.063 1.00 90.31 537 ARG A CA 1
ATOM 4194 C C . ARG A 1 537 ? 16.942 17.201 -43.655 1.00 90.31 537 ARG A C 1
ATOM 4196 O O . ARG A 1 537 ? 15.909 16.529 -43.542 1.00 90.31 537 ARG A O 1
ATOM 4203 N N . MET A 1 538 ? 18.019 16.747 -44.298 1.00 85.94 538 MET A N 1
ATOM 4204 C CA . MET A 1 538 ? 18.114 15.395 -44.854 1.00 85.94 538 MET A CA 1
ATOM 4205 C C . MET A 1 538 ? 18.203 14.342 -43.743 1.00 85.94 538 MET A C 1
ATOM 4207 O O . MET A 1 538 ? 17.450 13.366 -43.766 1.00 85.94 538 MET A O 1
ATOM 4211 N N . ASN A 1 539 ? 19.032 14.587 -42.726 1.00 87.00 539 ASN A N 1
ATOM 4212 C CA . ASN A 1 539 ? 19.170 13.703 -41.569 1.00 87.00 539 ASN A CA 1
ATOM 4213 C C . ASN A 1 539 ? 17.874 13.607 -40.752 1.00 87.00 539 ASN A C 1
ATOM 4215 O O . ASN A 1 539 ? 17.450 12.504 -40.412 1.00 87.00 539 ASN A O 1
ATOM 4219 N N . GLU A 1 540 ? 17.167 14.716 -40.522 1.00 90.81 540 GLU A N 1
ATOM 4220 C CA . GLU A 1 540 ? 15.840 14.702 -39.895 1.00 90.81 540 GLU A CA 1
ATOM 4221 C C . GLU A 1 540 ? 14.827 13.883 -40.703 1.00 90.81 540 GLU A C 1
ATOM 4223 O O . GLU A 1 540 ? 14.013 13.153 -40.137 1.00 90.81 540 GLU A O 1
ATOM 4228 N N . SER A 1 541 ? 14.872 13.983 -42.033 1.00 91.69 541 SER A N 1
ATOM 4229 C CA . SER A 1 541 ? 13.971 13.238 -42.915 1.00 91.69 541 SER A CA 1
ATOM 4230 C C . SER A 1 541 ? 14.221 11.727 -42.850 1.00 91.69 541 SER A C 1
ATOM 4232 O O . SER A 1 541 ? 13.269 10.954 -42.744 1.00 91.69 541 SER A O 1
ATOM 4234 N N . LEU A 1 542 ? 15.488 11.301 -42.850 1.00 89.00 542 LEU A N 1
ATOM 4235 C CA . LEU A 1 542 ? 15.874 9.894 -42.691 1.00 89.00 542 LEU A CA 1
ATOM 4236 C C . LEU A 1 542 ? 15.551 9.373 -41.278 1.00 89.00 542 LEU A C 1
ATOM 4238 O O . LEU A 1 542 ? 15.014 8.275 -41.136 1.00 89.00 542 LEU A O 1
ATOM 4242 N N . MET A 1 543 ? 15.752 10.185 -40.237 1.00 90.88 543 MET A N 1
ATOM 4243 C CA . MET A 1 543 ? 15.367 9.835 -38.864 1.00 90.88 543 MET A CA 1
ATOM 4244 C C . MET A 1 543 ? 13.855 9.661 -38.701 1.00 90.88 543 MET A C 1
ATOM 4246 O O . MET A 1 543 ? 13.413 8.730 -38.029 1.00 90.88 543 MET A O 1
ATOM 4250 N N . ARG A 1 544 ? 13.031 10.487 -39.360 1.00 94.62 544 ARG A N 1
ATOM 4251 C CA . ARG A 1 544 ? 11.569 10.290 -39.373 1.00 94.62 544 ARG A CA 1
ATOM 4252 C C . ARG A 1 544 ? 11.176 8.941 -39.976 1.00 94.62 544 ARG A C 1
ATOM 4254 O O . ARG A 1 544 ? 10.227 8.325 -39.491 1.00 94.62 544 ARG A O 1
ATOM 4261 N N . LEU A 1 545 ? 11.902 8.460 -40.988 1.00 90.38 545 LEU A N 1
ATOM 4262 C CA . LEU A 1 545 ? 11.681 7.126 -41.552 1.00 90.38 545 LEU A CA 1
ATOM 4263 C C . LEU A 1 545 ? 12.038 6.012 -40.565 1.00 90.38 545 LEU A C 1
ATOM 4265 O O . LEU A 1 545 ? 11.283 5.045 -40.472 1.00 90.38 545 LEU A O 1
ATOM 4269 N N . LEU A 1 546 ? 13.124 6.155 -39.798 1.00 88.88 546 LEU A N 1
ATOM 4270 C CA . LEU A 1 546 ? 13.477 5.207 -38.734 1.00 88.88 546 LEU A CA 1
ATOM 4271 C C . LEU A 1 546 ? 12.424 5.175 -37.625 1.00 88.88 546 LEU A C 1
ATOM 4273 O O . LEU A 1 546 ? 11.967 4.097 -37.264 1.00 88.88 546 LEU A O 1
ATOM 4277 N N . LEU A 1 547 ? 11.950 6.333 -37.161 1.00 89.25 547 LEU A N 1
ATOM 4278 C CA . LEU A 1 547 ? 10.891 6.409 -36.147 1.00 89.25 547 LEU A CA 1
ATOM 4279 C C . LEU A 1 547 ? 9.574 5.784 -36.639 1.00 89.25 547 LEU A C 1
ATOM 4281 O O . LEU A 1 547 ? 8.898 5.063 -35.904 1.00 89.25 547 LEU A O 1
ATOM 4285 N N . LYS A 1 548 ? 9.221 6.006 -37.912 1.00 90.50 548 LYS A N 1
ATOM 4286 C CA . LYS A 1 548 ? 8.059 5.369 -38.553 1.00 90.50 548 LYS A CA 1
ATOM 4287 C C . LYS A 1 548 ? 8.238 3.853 -38.662 1.00 90.50 548 LYS A C 1
ATOM 4289 O O . LYS A 1 548 ? 7.269 3.115 -38.500 1.00 90.50 548 LYS A O 1
ATOM 4294 N N . LEU A 1 549 ? 9.458 3.380 -38.896 1.00 89.12 549 LEU A N 1
ATOM 4295 C CA . LEU A 1 549 ? 9.789 1.960 -38.956 1.00 89.12 549 LEU A CA 1
ATOM 4296 C C . LEU A 1 549 ? 9.774 1.290 -37.570 1.00 89.12 549 LEU A C 1
ATOM 4298 O O . LEU A 1 549 ? 9.282 0.169 -37.448 1.00 89.12 549 LEU A O 1
ATOM 4302 N N . ASP A 1 550 ? 10.235 1.988 -36.530 1.00 87.69 550 ASP A N 1
ATOM 4303 C CA . ASP A 1 550 ? 10.233 1.526 -35.134 1.00 87.69 550 ASP A CA 1
ATOM 4304 C C . ASP A 1 550 ? 8.824 1.412 -34.543 1.00 87.69 550 ASP A C 1
ATOM 4306 O O . ASP A 1 550 ? 8.588 0.581 -33.666 1.00 87.69 550 ASP A O 1
ATOM 4310 N N . SER A 1 551 ? 7.857 2.158 -35.089 1.00 88.06 551 SER A N 1
ATOM 4311 C CA . SER A 1 551 ? 6.438 2.014 -34.740 1.00 88.06 551 SER A CA 1
ATOM 4312 C C . SER A 1 551 ? 5.830 0.658 -35.143 1.00 88.06 551 SER A C 1
ATOM 4314 O O . SER A 1 551 ? 4.725 0.331 -34.713 1.00 88.06 551 SER A O 1
ATOM 4316 N N . VAL A 1 552 ? 6.531 -0.147 -35.959 1.00 86.50 552 VAL A N 1
ATOM 4317 C CA . VAL A 1 552 ? 6.081 -1.472 -36.407 1.00 86.50 552 VAL A CA 1
ATOM 4318 C C . VAL A 1 552 ? 6.516 -2.563 -35.408 1.00 86.50 552 VAL A C 1
ATOM 4320 O O . VAL A 1 552 ? 7.718 -2.840 -35.291 1.00 86.50 552 VAL A O 1
ATOM 4323 N N . PRO A 1 553 ? 5.575 -3.251 -34.726 1.00 79.56 553 PRO A N 1
ATOM 4324 C CA . PRO A 1 553 ? 5.875 -4.342 -33.798 1.00 79.56 553 PRO A CA 1
ATOM 4325 C C . PRO A 1 553 ? 6.606 -5.508 -34.480 1.00 79.56 553 PRO A C 1
ATOM 4327 O O . PRO A 1 553 ? 6.176 -6.024 -35.508 1.00 79.56 553 PRO A O 1
ATOM 4330 N N . GLY A 1 554 ? 7.709 -5.966 -33.884 1.00 71.69 554 GLY A N 1
ATOM 4331 C CA . GLY A 1 554 ? 8.553 -7.051 -34.412 1.00 71.69 554 GLY A CA 1
ATOM 4332 C C . GLY A 1 554 ? 8.139 -8.452 -33.955 1.00 71.69 554 GLY A C 1
ATOM 4333 O O . GLY A 1 554 ? 9.011 -9.296 -33.761 1.00 71.69 554 GLY A O 1
ATOM 4334 N N . VAL A 1 555 ? 6.842 -8.666 -33.708 1.00 68.50 555 VAL A N 1
ATOM 4335 C CA . VAL A 1 555 ? 6.289 -9.896 -33.101 1.00 68.50 555 VAL A CA 1
ATOM 4336 C C . VAL A 1 555 ? 6.430 -11.099 -34.040 1.00 68.50 555 VAL A C 1
ATOM 4338 O O . VAL A 1 555 ? 6.651 -12.219 -33.588 1.00 68.50 555 VAL A O 1
ATOM 4341 N N . ASP A 1 556 ? 6.350 -10.859 -35.349 1.00 77.38 556 ASP A N 1
ATOM 4342 C CA . ASP A 1 556 ? 6.554 -11.877 -36.374 1.00 77.38 556 ASP A CA 1
ATOM 4343 C C . ASP A 1 556 ? 8.022 -11.887 -36.863 1.00 77.38 556 ASP A C 1
ATOM 4345 O O . ASP A 1 556 ? 8.568 -10.821 -37.181 1.00 77.38 556 ASP A O 1
ATOM 4349 N N . PRO A 1 557 ? 8.688 -13.058 -36.941 1.00 73.25 557 PRO A N 1
ATOM 4350 C CA . PRO A 1 557 ? 10.079 -13.155 -37.381 1.00 73.25 557 PRO A CA 1
ATOM 4351 C C . PRO A 1 557 ? 10.352 -12.560 -38.770 1.00 73.25 557 PRO A C 1
ATOM 4353 O O . PRO A 1 557 ? 11.404 -11.943 -38.951 1.00 73.25 557 PRO A O 1
ATOM 4356 N N . ALA A 1 558 ? 9.420 -12.688 -39.722 1.00 71.50 558 ALA A N 1
ATOM 4357 C CA . ALA A 1 558 ? 9.578 -12.155 -41.074 1.00 71.50 558 ALA A CA 1
ATOM 4358 C C . ALA A 1 558 ? 9.406 -10.629 -41.096 1.00 71.50 558 ALA A C 1
ATOM 4360 O O . ALA A 1 558 ? 10.201 -9.927 -41.725 1.00 71.50 558 ALA A O 1
ATOM 4361 N N . VAL A 1 559 ? 8.438 -10.093 -40.341 1.00 76.81 559 VAL A N 1
ATOM 4362 C CA . VAL A 1 559 ? 8.277 -8.637 -40.143 1.00 76.81 559 VAL A CA 1
ATOM 4363 C C . VAL A 1 559 ? 9.530 -8.042 -39.497 1.00 76.81 559 VAL A C 1
ATOM 4365 O O . VAL A 1 559 ? 10.025 -7.002 -39.932 1.00 76.81 559 VAL A O 1
ATOM 4368 N N . ARG A 1 560 ? 10.082 -8.712 -38.480 1.00 80.06 560 ARG A N 1
ATOM 4369 C CA . ARG A 1 560 ? 11.298 -8.279 -37.780 1.00 80.06 560 ARG A CA 1
ATOM 4370 C C . ARG A 1 560 ? 12.511 -8.228 -38.707 1.00 80.06 560 ARG A C 1
ATOM 4372 O O . ARG A 1 560 ? 13.288 -7.276 -38.631 1.00 80.06 560 ARG A O 1
ATOM 4379 N N . GLU A 1 561 ? 12.678 -9.223 -39.572 1.00 77.00 561 GLU A N 1
ATOM 4380 C CA . GLU A 1 561 ? 13.789 -9.257 -40.526 1.00 77.00 561 GLU A CA 1
ATOM 4381 C C . GLU A 1 561 ? 13.631 -8.196 -41.624 1.00 77.00 561 GLU A C 1
ATOM 4383 O O . GLU A 1 561 ? 14.574 -7.456 -41.910 1.00 77.00 561 GLU A O 1
ATOM 4388 N N . ALA A 1 562 ? 12.421 -8.027 -42.165 1.00 74.19 562 ALA A N 1
ATOM 4389 C CA . ALA A 1 562 ? 12.123 -6.961 -43.119 1.00 74.19 562 ALA A CA 1
ATOM 4390 C C . ALA A 1 562 ? 12.395 -5.571 -42.518 1.00 74.19 562 ALA A C 1
ATOM 4392 O O . ALA A 1 562 ? 13.038 -4.732 -43.152 1.00 74.19 562 ALA A O 1
ATOM 4393 N N . ARG A 1 563 ? 11.993 -5.353 -41.259 1.00 88.31 563 ARG A N 1
ATOM 4394 C CA . ARG A 1 563 ? 12.281 -4.125 -40.511 1.00 88.31 563 ARG A CA 1
ATOM 4395 C C . ARG A 1 563 ? 13.787 -3.879 -40.405 1.00 88.31 563 ARG A C 1
ATOM 4397 O O . ARG A 1 563 ? 14.251 -2.811 -40.785 1.00 88.31 563 ARG A O 1
ATOM 4404 N N . ARG A 1 564 ? 14.565 -4.879 -39.973 1.00 81.75 564 ARG A N 1
ATOM 4405 C CA . ARG A 1 564 ? 16.034 -4.776 -39.851 1.00 81.75 564 ARG A CA 1
ATOM 4406 C C . ARG A 1 564 ? 16.711 -4.400 -41.166 1.00 81.75 564 ARG A C 1
ATOM 4408 O O . ARG A 1 564 ? 17.599 -3.550 -41.157 1.00 81.75 564 ARG A O 1
ATOM 4415 N N . LYS A 1 565 ? 16.297 -5.002 -42.285 1.00 80.06 565 LYS A N 1
ATOM 4416 C CA . LYS A 1 565 ? 16.858 -4.698 -43.611 1.00 80.06 565 LYS A CA 1
ATOM 4417 C C . LYS A 1 565 ? 16.618 -3.238 -44.007 1.00 80.06 565 LYS A C 1
ATOM 4419 O O . LYS A 1 565 ? 17.549 -2.570 -44.452 1.00 80.06 565 LYS A O 1
ATOM 4424 N N . VAL A 1 566 ? 15.408 -2.717 -43.789 1.00 81.94 566 VAL A N 1
ATOM 4425 C CA . VAL A 1 566 ? 15.089 -1.310 -44.090 1.00 81.94 566 VAL A CA 1
ATOM 4426 C C . VAL A 1 566 ? 15.792 -0.352 -43.120 1.00 81.94 566 VAL A C 1
ATOM 4428 O O . VAL A 1 566 ? 16.313 0.665 -43.571 1.00 81.94 566 VAL A O 1
ATOM 4431 N N . SER A 1 567 ? 15.906 -0.690 -41.830 1.00 85.62 567 SER A N 1
ATOM 4432 C CA . SER A 1 567 ? 16.650 0.118 -40.850 1.00 85.62 567 SER A CA 1
ATOM 4433 C C . SER A 1 567 ? 18.120 0.265 -41.242 1.00 85.62 567 SER A C 1
ATOM 4435 O O . SER A 1 567 ? 18.610 1.385 -41.330 1.00 85.62 567 SER A O 1
ATOM 4437 N N . ARG A 1 568 ? 18.813 -0.845 -41.550 1.00 79.94 568 ARG A N 1
ATOM 4438 C CA . ARG A 1 568 ? 20.221 -0.809 -41.994 1.00 79.94 568 ARG A CA 1
ATOM 4439 C C . ARG A 1 568 ? 20.398 0.053 -43.239 1.00 79.94 568 ARG A C 1
ATOM 4441 O O . ARG A 1 568 ? 21.366 0.795 -43.339 1.00 79.94 568 ARG A O 1
ATOM 4448 N N . ARG A 1 569 ? 19.445 -0.017 -44.170 1.00 82.38 569 ARG A N 1
ATOM 4449 C CA . ARG A 1 569 ? 19.459 0.808 -45.378 1.00 82.38 569 ARG A CA 1
ATOM 4450 C C . ARG A 1 569 ? 19.344 2.301 -45.064 1.00 82.38 569 ARG A C 1
ATOM 4452 O O . ARG A 1 569 ? 20.063 3.086 -45.668 1.00 82.38 569 ARG A O 1
ATOM 4459 N N . ILE A 1 570 ? 18.440 2.698 -44.168 1.00 85.12 570 ILE A N 1
ATOM 4460 C CA . ILE A 1 570 ? 18.273 4.113 -43.804 1.00 85.12 570 ILE A CA 1
ATOM 4461 C C . ILE A 1 570 ? 19.520 4.630 -43.080 1.00 85.12 570 ILE A C 1
ATOM 4463 O O . ILE A 1 570 ? 19.989 5.710 -43.420 1.00 85.12 570 ILE A O 1
ATOM 4467 N N . VAL A 1 571 ? 20.097 3.834 -42.175 1.00 78.31 571 VAL A N 1
ATOM 4468 C CA . VAL A 1 571 ? 21.358 4.171 -41.493 1.00 78.31 571 VAL A CA 1
ATOM 4469 C C . VAL A 1 571 ? 22.496 4.357 -42.500 1.00 78.31 571 VAL A C 1
ATOM 4471 O O . VAL A 1 571 ? 23.167 5.381 -42.463 1.00 78.31 571 VAL A O 1
ATOM 4474 N N . GLY A 1 572 ? 22.641 3.461 -43.481 1.00 75.25 572 GLY A N 1
ATOM 4475 C CA . GLY A 1 572 ? 23.641 3.631 -44.541 1.00 75.25 572 GLY A CA 1
ATOM 4476 C C . GLY A 1 572 ? 23.437 4.898 -45.388 1.00 75.25 572 GLY A C 1
ATOM 4477 O O . GLY A 1 572 ? 24.403 5.499 -45.844 1.00 75.25 572 GLY A O 1
ATOM 4478 N N . LEU A 1 573 ? 22.194 5.362 -45.579 1.00 80.62 573 LEU A N 1
ATOM 4479 C CA . LEU A 1 573 ? 21.940 6.653 -46.234 1.00 80.62 573 LEU A CA 1
ATOM 4480 C C . LEU A 1 573 ? 22.343 7.846 -45.356 1.00 80.62 573 LEU A C 1
ATOM 4482 O O . LEU A 1 573 ? 22.775 8.855 -45.906 1.00 80.62 573 LEU A O 1
ATOM 4486 N N . GLN A 1 574 ? 22.215 7.744 -44.030 1.00 82.44 574 GLN A N 1
ATOM 4487 C CA . GLN A 1 574 ? 22.679 8.782 -43.101 1.00 82.44 574 GLN A CA 1
ATOM 4488 C C . GLN A 1 574 ? 24.204 8.881 -43.112 1.00 82.44 574 GLN A C 1
ATOM 4490 O O . GLN A 1 574 ? 24.734 9.976 -43.243 1.00 82.44 574 GLN A O 1
ATOM 4495 N N . GLU A 1 575 ? 24.900 7.742 -43.098 1.00 79.06 575 GLU A N 1
ATOM 4496 C CA . GLU A 1 575 ? 26.363 7.691 -43.217 1.00 79.06 575 GLU A CA 1
ATOM 4497 C C . GLU A 1 575 ? 26.850 8.355 -44.516 1.00 79.06 575 GLU A C 1
ATOM 4499 O O . GLU A 1 575 ? 27.796 9.139 -44.493 1.00 79.06 575 GLU A O 1
ATOM 4504 N N . ILE A 1 576 ? 26.159 8.121 -45.642 1.00 78.12 576 ILE A N 1
ATOM 4505 C CA . ILE A 1 576 ? 26.461 8.794 -46.917 1.00 78.12 576 ILE A CA 1
ATOM 4506 C C . ILE A 1 576 ? 26.248 10.312 -46.810 1.00 78.12 576 ILE A C 1
ATOM 4508 O O . ILE A 1 576 ? 27.078 11.078 -47.291 1.00 78.12 576 ILE A O 1
ATOM 4512 N N . VAL A 1 577 ? 25.151 10.765 -46.194 1.00 79.69 577 VAL A N 1
ATOM 4513 C CA . VAL A 1 577 ? 24.869 12.203 -46.010 1.00 79.69 577 VAL A CA 1
ATOM 4514 C C . VAL A 1 577 ? 25.913 12.869 -45.115 1.00 79.69 577 VAL A C 1
ATOM 4516 O O . VAL A 1 577 ? 26.336 13.991 -45.398 1.00 79.69 577 VAL A O 1
ATOM 4519 N N . ASP A 1 578 ? 26.361 12.182 -44.069 1.00 77.81 578 ASP A N 1
ATOM 4520 C CA . ASP A 1 578 ? 27.370 12.695 -43.149 1.00 77.81 578 ASP A CA 1
ATOM 4521 C C . ASP A 1 578 ? 28.765 12.750 -43.790 1.00 77.81 578 ASP A C 1
ATOM 4523 O O . ASP A 1 578 ? 29.494 13.720 -43.561 1.00 77.81 578 ASP A O 1
ATOM 4527 N N . ALA A 1 579 ? 29.093 11.790 -44.661 1.00 75.69 579 ALA A N 1
ATOM 4528 C CA . ALA A 1 579 ? 30.353 11.737 -45.406 1.00 75.69 579 ALA A CA 1
ATOM 4529 C C . ALA A 1 579 ? 30.482 12.809 -46.508 1.00 75.69 579 ALA A C 1
ATOM 4531 O O . ALA A 1 579 ? 31.593 13.201 -46.854 1.00 75.69 579 ALA A O 1
ATOM 4532 N N . ILE A 1 580 ? 29.375 13.347 -47.040 1.00 77.12 580 ILE A N 1
ATOM 4533 C CA . ILE A 1 580 ? 29.401 14.403 -48.080 1.00 77.12 580 ILE A CA 1
ATOM 4534 C C . ILE A 1 580 ? 30.128 15.687 -47.615 1.00 77.12 580 ILE A C 1
ATOM 4536 O O . ILE A 1 580 ? 30.613 16.458 -48.452 1.00 77.12 580 ILE A O 1
ATOM 4540 N N . VAL A 1 581 ? 30.208 15.912 -46.298 1.00 64.69 581 VAL A N 1
ATOM 4541 C CA . VAL A 1 581 ? 30.793 17.112 -45.672 1.00 64.69 581 VAL A CA 1
ATOM 4542 C C . VAL A 1 581 ? 32.260 16.919 -45.248 1.00 64.69 581 VAL A C 1
ATOM 4544 O O . VAL A 1 581 ? 32.942 17.906 -44.991 1.00 64.69 581 VAL A O 1
ATOM 4547 N N . SER A 1 582 ? 32.784 15.688 -45.207 1.00 56.69 582 SER A N 1
ATOM 4548 C CA . SER A 1 582 ? 34.215 15.449 -44.947 1.00 56.69 582 SER A CA 1
ATOM 4549 C C . SER A 1 582 ? 35.054 15.646 -46.215 1.00 56.69 582 SER A C 1
ATOM 4551 O O . SER A 1 582 ? 34.627 15.231 -47.287 1.00 56.69 582 SER A O 1
ATOM 4553 N N . GLU A 1 583 ? 36.243 16.249 -46.105 1.00 49.31 583 GLU A N 1
ATOM 4554 C CA . GLU A 1 583 ? 37.110 16.670 -47.229 1.00 49.31 583 GLU A CA 1
ATOM 4555 C C . GLU A 1 583 ? 37.723 15.539 -48.098 1.00 49.31 583 GLU A C 1
ATOM 4557 O O . GLU A 1 583 ? 38.495 15.840 -49.000 1.00 49.31 583 GLU A O 1
ATOM 4562 N N . ASP A 1 584 ? 37.338 14.269 -47.934 1.00 45.88 584 ASP A N 1
ATOM 4563 C CA . ASP A 1 584 ? 37.843 13.137 -48.738 1.00 45.88 584 ASP A CA 1
ATOM 4564 C C . ASP A 1 584 ? 36.772 12.578 -49.699 1.00 45.88 584 ASP A C 1
ATOM 4566 O O . ASP A 1 584 ? 36.238 11.486 -49.503 1.00 45.88 584 ASP A O 1
ATOM 4570 N N . VAL A 1 585 ? 36.420 13.323 -50.757 1.00 45.00 585 VAL A N 1
ATOM 4571 C CA . VAL A 1 585 ? 35.401 12.883 -51.748 1.00 45.00 585 VAL A CA 1
ATOM 4572 C C . VAL A 1 585 ? 35.940 12.777 -53.179 1.00 45.00 585 VAL A C 1
ATOM 4574 O O . VAL A 1 585 ? 35.153 12.641 -54.110 1.00 45.00 585 VAL A O 1
ATOM 4577 N N . ASP A 1 586 ? 37.257 12.769 -53.387 1.00 38.84 586 ASP A N 1
ATOM 4578 C CA . ASP A 1 586 ? 37.799 12.500 -54.731 1.00 38.84 586 ASP A CA 1
ATOM 4579 C C . ASP A 1 586 ? 37.961 10.996 -55.035 1.00 38.84 586 ASP A C 1
ATOM 4581 O O . ASP A 1 586 ? 37.952 10.616 -56.204 1.00 38.84 586 ASP A O 1
ATOM 4585 N N . ASP A 1 587 ? 37.939 10.115 -54.025 1.00 42.22 587 ASP A N 1
ATOM 4586 C CA . ASP A 1 587 ? 38.086 8.657 -54.221 1.00 42.22 587 ASP A CA 1
ATOM 4587 C C . ASP A 1 587 ? 36.778 7.846 -54.131 1.00 42.22 587 ASP A C 1
ATOM 4589 O O . ASP A 1 587 ? 36.752 6.666 -54.482 1.00 42.22 587 ASP A O 1
ATOM 4593 N N . PHE A 1 588 ? 35.651 8.431 -53.709 1.00 37.59 588 PHE A N 1
ATOM 4594 C CA . PHE A 1 588 ? 34.440 7.630 -53.451 1.00 37.59 588 PHE A CA 1
ATOM 4595 C C . PHE A 1 588 ? 33.614 7.308 -54.712 1.00 37.59 588 PHE A C 1
ATOM 4597 O O . PHE A 1 588 ? 32.866 6.331 -54.740 1.00 37.59 588 PHE A O 1
ATOM 4604 N N . TRP A 1 589 ? 33.762 8.096 -55.784 1.00 37.53 589 TRP A N 1
ATOM 4605 C CA . TRP A 1 589 ? 33.026 7.895 -57.044 1.00 37.53 589 TRP A CA 1
ATOM 4606 C C . TRP A 1 589 ? 33.930 7.719 -58.278 1.00 37.53 589 TRP A C 1
ATOM 4608 O O . TRP A 1 589 ? 33.413 7.516 -59.379 1.00 37.53 589 TRP A O 1
ATOM 4618 N N . GLY A 1 590 ? 35.262 7.757 -58.123 1.00 32.34 590 GLY A N 1
ATOM 4619 C CA . GLY A 1 590 ? 36.198 7.929 -59.237 1.00 32.34 590 GLY A CA 1
ATOM 4620 C C . GLY A 1 590 ? 37.460 7.061 -59.222 1.00 32.34 590 GLY A C 1
ATOM 4621 O O . GLY A 1 590 ? 38.549 7.609 -59.177 1.00 32.34 590 GLY A O 1
ATOM 4622 N N . GLY A 1 591 ? 37.356 5.739 -59.424 1.00 27.30 591 GLY A N 1
ATOM 4623 C CA . GLY A 1 591 ? 38.453 4.987 -60.065 1.00 27.30 591 GLY A CA 1
ATOM 4624 C C . GLY A 1 591 ? 38.801 3.592 -59.531 1.00 27.30 591 GLY A C 1
ATOM 4625 O O . GLY A 1 591 ? 39.317 3.442 -58.439 1.00 27.30 591 GLY A O 1
ATOM 4626 N N . ARG A 1 592 ? 38.622 2.593 -60.414 1.00 35.25 592 ARG A N 1
ATOM 4627 C CA . ARG A 1 592 ? 39.326 1.290 -60.503 1.00 35.25 592 ARG A CA 1
ATOM 4628 C C . ARG A 1 592 ? 39.531 0.495 -59.203 1.00 35.25 592 ARG A C 1
ATOM 4630 O O . ARG A 1 592 ? 40.647 0.338 -58.739 1.00 35.25 592 ARG A O 1
ATOM 4637 N N . ASP A 1 593 ? 38.472 -0.121 -58.700 1.00 31.92 593 ASP A N 1
ATOM 4638 C CA . ASP A 1 593 ? 38.277 -1.577 -58.770 1.00 31.92 593 ASP A CA 1
ATOM 4639 C C . ASP A 1 593 ? 36.962 -1.955 -58.068 1.00 31.92 593 ASP A C 1
ATOM 4641 O O . ASP A 1 593 ? 36.440 -1.227 -57.233 1.00 31.92 593 ASP A O 1
ATOM 4645 N N . GLY A 1 594 ? 36.358 -3.047 -58.534 1.00 39.44 594 GLY A N 1
ATOM 4646 C CA . GLY A 1 594 ? 34.971 -3.463 -58.314 1.00 39.44 594 GLY A CA 1
ATOM 4647 C C . GLY A 1 594 ? 34.366 -3.328 -56.908 1.00 39.44 594 GLY A C 1
ATOM 4648 O O . GLY A 1 594 ? 34.943 -3.762 -55.920 1.00 39.44 594 GLY A O 1
ATOM 4649 N N . GLY A 1 595 ? 33.089 -2.921 -56.874 1.00 33.81 595 GLY A N 1
ATOM 4650 C CA . GLY A 1 595 ? 32.139 -3.401 -55.864 1.00 33.81 595 GLY A CA 1
ATOM 4651 C C . GLY A 1 595 ? 31.103 -2.385 -55.392 1.00 33.81 595 GLY A C 1
ATOM 4652 O O . GLY A 1 595 ? 31.349 -1.689 -54.425 1.00 33.81 595 GLY A O 1
ATOM 4653 N N . PHE A 1 596 ? 29.938 -2.342 -56.051 1.00 30.14 596 PHE A N 1
ATOM 4654 C CA . PHE A 1 596 ? 28.579 -2.306 -55.458 1.00 30.14 596 PHE A CA 1
ATOM 4655 C C . PHE A 1 596 ? 27.565 -1.952 -56.557 1.00 30.14 596 PHE A C 1
ATOM 4657 O O . PHE A 1 596 ? 26.950 -0.890 -56.600 1.00 30.14 596 PHE A O 1
ATOM 4664 N N . GLY A 1 597 ? 27.413 -2.859 -57.517 1.00 35.44 597 GLY A N 1
ATOM 4665 C CA . GLY A 1 597 ? 26.466 -2.702 -58.611 1.00 35.44 597 GLY A CA 1
ATOM 4666 C C . GLY A 1 597 ? 25.989 -4.067 -59.074 1.00 35.44 597 GLY A C 1
ATOM 4667 O O . GLY A 1 597 ? 26.705 -4.731 -59.816 1.00 35.44 597 GLY A O 1
ATOM 4668 N N . ARG A 1 598 ? 24.756 -4.413 -58.672 1.00 35.50 598 ARG A N 1
ATOM 4669 C CA . ARG A 1 598 ? 24.035 -5.705 -58.784 1.00 35.50 598 ARG A CA 1
ATOM 4670 C C . ARG A 1 598 ? 24.391 -6.665 -57.638 1.00 35.50 598 ARG A C 1
ATOM 4672 O O . ARG A 1 598 ? 25.558 -6.874 -57.359 1.00 35.50 598 ARG A O 1
ATOM 4679 N N . ASN A 1 599 ? 23.438 -7.236 -56.900 1.00 38.16 599 ASN A N 1
ATOM 4680 C CA . ASN A 1 599 ? 22.266 -7.934 -57.417 1.00 38.16 599 ASN A CA 1
ATOM 4681 C C . ASN A 1 599 ? 21.182 -8.114 -56.322 1.00 38.16 599 ASN A C 1
ATOM 4683 O O . ASN A 1 599 ? 21.237 -9.067 -55.556 1.00 38.16 599 ASN A O 1
ATOM 4687 N N . TRP A 1 600 ? 20.240 -7.173 -56.187 1.00 41.44 600 TRP A N 1
ATOM 4688 C CA . TRP A 1 600 ? 19.184 -7.237 -55.153 1.00 41.44 600 TRP A CA 1
ATOM 4689 C C . TRP A 1 600 ? 17.811 -7.652 -55.696 1.00 41.44 600 TRP A C 1
ATOM 4691 O O . TRP A 1 600 ? 16.968 -8.091 -54.917 1.00 41.44 600 TRP A O 1
ATOM 4701 N N . ASP A 1 601 ? 17.606 -7.575 -57.013 1.00 38.44 601 ASP A N 1
ATOM 4702 C CA . ASP A 1 601 ? 16.402 -8.101 -57.664 1.00 38.44 601 ASP A CA 1
ATOM 4703 C C . ASP A 1 601 ? 16.403 -9.645 -57.665 1.00 38.44 601 ASP A C 1
ATOM 4705 O O . ASP A 1 601 ? 15.353 -10.252 -57.472 1.00 38.44 601 ASP A O 1
ATOM 4709 N N . ASP A 1 602 ? 17.577 -10.283 -57.754 1.00 41.84 602 ASP A N 1
ATOM 4710 C CA . ASP A 1 602 ? 17.706 -11.749 -57.687 1.00 41.84 602 ASP A CA 1
ATOM 4711 C C . ASP A 1 602 ? 17.535 -12.289 -56.252 1.00 41.84 602 ASP A C 1
ATOM 4713 O O . ASP A 1 602 ? 16.944 -13.345 -56.056 1.00 41.84 602 ASP A O 1
ATOM 4717 N N . ILE A 1 603 ? 17.943 -11.521 -55.233 1.00 41.84 603 ILE A N 1
ATOM 4718 C CA . ILE A 1 603 ? 17.708 -11.854 -53.814 1.00 41.84 603 ILE A CA 1
ATOM 4719 C C . ILE A 1 603 ? 16.211 -11.750 -53.465 1.00 41.84 603 ILE A C 1
ATOM 4721 O O . ILE A 1 603 ? 15.705 -12.501 -52.635 1.00 41.84 603 ILE A O 1
ATOM 4725 N N . LEU A 1 604 ? 15.480 -10.825 -54.099 1.00 38.41 604 LEU A N 1
ATOM 4726 C CA . LEU A 1 604 ? 14.022 -10.731 -53.973 1.00 38.41 604 LEU A CA 1
ATOM 4727 C C . LEU A 1 604 ? 13.313 -11.907 -54.661 1.00 38.41 604 LEU A C 1
ATOM 4729 O O . LEU A 1 604 ? 12.338 -12.409 -54.109 1.00 38.41 604 LEU A O 1
ATOM 4733 N N . ALA A 1 605 ? 13.822 -12.375 -55.804 1.00 44.19 605 ALA A N 1
ATOM 4734 C CA . ALA A 1 605 ? 13.296 -13.548 -56.499 1.00 44.19 605 ALA A CA 1
ATOM 4735 C C . ALA A 1 605 ? 13.521 -14.852 -55.706 1.00 44.19 605 ALA A C 1
ATOM 4737 O O . ALA A 1 605 ? 12.595 -15.649 -55.585 1.00 44.19 605 ALA A O 1
ATOM 4738 N N . GLU A 1 606 ? 14.694 -15.035 -55.087 1.00 42.88 606 GLU A N 1
ATOM 4739 C CA . GLU A 1 606 ? 14.968 -16.178 -54.196 1.00 42.88 606 GLU A CA 1
ATOM 4740 C C . GLU A 1 606 ? 14.075 -16.164 -52.944 1.00 42.88 606 GLU A C 1
ATOM 4742 O O . GLU A 1 606 ? 13.555 -17.204 -52.542 1.00 42.88 606 GLU A O 1
ATOM 4747 N N . MET A 1 607 ? 13.820 -14.984 -52.364 1.00 40.34 607 MET A N 1
ATOM 4748 C CA . MET A 1 607 ? 12.923 -14.836 -51.210 1.00 40.34 607 MET A CA 1
ATOM 4749 C C . MET A 1 607 ? 11.438 -15.042 -51.565 1.00 40.34 607 MET A C 1
ATOM 4751 O O . MET A 1 607 ? 10.684 -15.541 -50.729 1.00 40.34 607 MET A O 1
ATOM 4755 N N . GLU A 1 608 ? 10.994 -14.686 -52.777 1.00 40.28 608 GLU A N 1
ATOM 4756 C CA . GLU A 1 608 ? 9.651 -15.033 -53.277 1.00 40.28 608 GLU A CA 1
ATOM 4757 C C . GLU A 1 608 ? 9.496 -16.555 -53.463 1.00 40.28 608 GLU A C 1
ATOM 4759 O O . GLU A 1 608 ? 8.434 -17.110 -53.177 1.00 40.28 608 GLU A O 1
ATOM 4764 N N . GLU A 1 609 ? 10.565 -17.242 -53.874 1.00 40.19 609 GLU A N 1
ATOM 4765 C CA . GLU A 1 609 ? 10.583 -18.688 -54.118 1.00 40.19 609 GLU A CA 1
ATOM 4766 C C . GLU A 1 609 ? 10.681 -19.531 -52.827 1.00 40.19 609 GLU A C 1
ATOM 4768 O O . GLU A 1 609 ? 10.088 -20.612 -52.744 1.00 40.19 609 GLU A O 1
ATOM 4773 N N . GLU A 1 610 ? 11.373 -19.030 -51.797 1.00 38.94 610 GLU A N 1
ATOM 4774 C CA . GLU A 1 610 ? 11.492 -19.657 -50.467 1.00 38.94 610 GLU A CA 1
ATOM 4775 C C . GLU A 1 610 ? 10.183 -19.585 -49.663 1.00 38.94 610 GLU A C 1
ATOM 4777 O O . GLU A 1 610 ? 9.795 -20.551 -49.004 1.00 38.94 610 GLU A O 1
ATOM 4782 N N . VAL A 1 611 ? 9.446 -18.474 -49.772 1.00 37.22 611 VAL A N 1
ATOM 4783 C CA . VAL A 1 611 ? 8.149 -18.278 -49.094 1.00 37.22 611 VAL A CA 1
ATOM 4784 C C . VAL A 1 611 ? 7.048 -19.176 -49.677 1.00 37.22 611 VAL A C 1
ATOM 4786 O O . VAL A 1 611 ? 6.111 -19.538 -48.967 1.00 37.22 611 VAL A O 1
ATOM 4789 N N . CYS A 1 612 ? 7.167 -19.593 -50.941 1.00 38.81 612 CYS A N 1
ATOM 4790 C CA . CYS A 1 612 ? 6.246 -20.543 -51.573 1.00 38.81 612 CYS A CA 1
ATOM 4791 C C . CYS A 1 612 ? 6.527 -22.015 -51.222 1.00 38.81 612 CYS A C 1
ATOM 4793 O O . CYS A 1 612 ? 5.651 -22.856 -51.428 1.00 38.81 612 CYS A O 1
ATOM 4795 N N . ARG A 1 613 ? 7.717 -22.351 -50.705 1.00 40.16 613 ARG A N 1
ATOM 4796 C CA . ARG A 1 613 ? 8.128 -23.745 -50.467 1.00 40.16 613 ARG A CA 1
ATOM 4797 C C . ARG A 1 613 ? 7.820 -24.254 -49.057 1.00 40.16 613 ARG A C 1
ATOM 4799 O O . ARG A 1 613 ? 7.564 -25.447 -48.898 1.00 40.16 613 ARG A O 1
ATOM 4806 N N . ASP A 1 614 ? 7.756 -23.376 -48.057 1.00 39.16 614 ASP A N 1
ATOM 4807 C CA . ASP A 1 614 ? 7.555 -23.791 -46.667 1.00 39.16 614 ASP A CA 1
ATOM 4808 C C . ASP A 1 614 ? 6.091 -23.671 -46.199 1.00 39.16 614 ASP A C 1
ATOM 4810 O O . ASP A 1 614 ? 5.626 -22.639 -45.717 1.00 39.16 614 ASP A O 1
ATOM 4814 N N . ARG A 1 615 ? 5.425 -24.837 -46.248 1.00 32.66 615 ARG A N 1
ATOM 4815 C CA . ARG A 1 615 ? 4.127 -25.234 -45.650 1.00 32.66 615 ARG A CA 1
ATOM 4816 C C . ARG A 1 615 ? 2.888 -24.991 -46.511 1.00 32.66 615 ARG A C 1
ATOM 4818 O O . ARG A 1 615 ? 2.170 -24.002 -46.389 1.00 32.66 615 ARG A O 1
ATOM 4825 N N . GLY A 1 616 ? 2.617 -26.010 -47.325 1.00 37.47 616 GLY A N 1
ATOM 4826 C CA . GLY A 1 616 ? 1.461 -26.124 -48.195 1.00 37.47 616 GLY A CA 1
ATOM 4827 C C . GLY A 1 616 ? 0.096 -26.099 -47.502 1.00 37.47 616 GLY A C 1
ATOM 4828 O O . GLY A 1 616 ? -0.097 -26.514 -46.358 1.00 37.47 616 GLY A O 1
ATOM 4829 N N . GLY A 1 617 ? -0.859 -25.648 -48.303 1.00 37.59 617 GLY A N 1
ATOM 4830 C CA . GLY A 1 617 ? -2.293 -25.780 -48.130 1.00 37.59 617 GLY A CA 1
ATOM 4831 C C . GLY A 1 617 ? -2.954 -24.990 -49.253 1.00 37.59 617 GLY A C 1
ATOM 4832 O O . GLY A 1 617 ? -2.965 -23.763 -49.199 1.00 37.59 617 GLY A O 1
ATOM 4833 N N . GLU A 1 618 ? -3.484 -25.681 -50.266 1.00 40.22 618 GLU A N 1
ATOM 4834 C CA . GLU A 1 618 ? -4.096 -25.170 -51.518 1.00 40.22 618 GLU A CA 1
ATOM 4835 C C . GLU A 1 618 ? -5.177 -24.072 -51.330 1.00 40.22 618 GLU A C 1
ATOM 4837 O O . GLU A 1 618 ? -5.635 -23.428 -52.278 1.00 40.22 618 GLU A O 1
ATOM 4842 N N . GLU A 1 619 ? -5.606 -23.838 -50.091 1.00 41.47 619 GLU A N 1
ATOM 4843 C CA . GLU A 1 619 ? -6.509 -22.763 -49.683 1.00 41.47 619 GLU A CA 1
ATOM 4844 C C . GLU A 1 619 ? -5.800 -21.394 -49.619 1.00 41.47 619 GLU A C 1
ATOM 4846 O O . GLU A 1 619 ? -6.389 -20.365 -49.955 1.00 41.47 619 GLU A O 1
ATOM 4851 N N . MET A 1 620 ? -4.512 -21.358 -49.262 1.00 38.88 620 MET A N 1
ATOM 4852 C CA . MET A 1 620 ? -3.695 -20.139 -49.258 1.00 38.88 620 MET A CA 1
ATOM 4853 C C . MET A 1 620 ? -3.331 -19.711 -50.683 1.00 38.88 620 MET A C 1
ATOM 4855 O O . MET A 1 620 ? -3.340 -18.523 -50.986 1.00 38.88 620 MET A O 1
ATOM 4859 N N . GLU A 1 621 ? -3.104 -20.666 -51.584 1.00 39.09 621 GLU A N 1
ATOM 4860 C CA . GLU A 1 621 ? -2.790 -20.419 -52.996 1.00 39.09 621 GLU A CA 1
ATOM 4861 C C . GLU A 1 621 ? -3.949 -19.740 -53.734 1.00 39.09 621 GLU A C 1
ATOM 4863 O O . GLU A 1 621 ? -3.744 -18.739 -54.420 1.00 39.09 621 GLU A O 1
ATOM 4868 N N . ARG A 1 622 ? -5.190 -20.198 -53.512 1.00 43.22 622 ARG A N 1
ATOM 4869 C CA . ARG A 1 622 ? -6.394 -19.539 -54.049 1.00 43.22 622 ARG A CA 1
ATOM 4870 C C . ARG A 1 622 ? -6.582 -18.129 -53.493 1.00 43.22 622 ARG A C 1
ATOM 4872 O O . ARG A 1 622 ? -6.935 -17.218 -54.241 1.00 43.22 622 ARG A O 1
ATOM 4879 N N . ASN A 1 623 ? -6.298 -17.930 -52.208 1.00 42.03 623 ASN A N 1
ATOM 4880 C CA . ASN A 1 623 ? -6.439 -16.632 -51.551 1.00 42.03 623 ASN A CA 1
ATOM 4881 C C . ASN A 1 623 ? -5.324 -15.643 -51.932 1.00 42.03 623 ASN A C 1
ATOM 4883 O O . ASN A 1 623 ? -5.598 -14.455 -52.079 1.00 42.03 623 ASN A O 1
ATOM 4887 N N . ILE A 1 624 ? -4.089 -16.105 -52.141 1.00 40.16 624 ILE A N 1
ATOM 4888 C CA . ILE A 1 624 ? -2.961 -15.279 -52.596 1.00 40.16 624 ILE A CA 1
ATOM 4889 C C . ILE A 1 624 ? -3.088 -14.963 -54.086 1.00 40.16 624 ILE A C 1
ATOM 4891 O O . ILE A 1 624 ? -2.893 -13.812 -54.459 1.00 40.16 624 ILE A O 1
ATOM 4895 N N . GLN A 1 625 ? -3.490 -15.915 -54.933 1.00 39.75 625 GLN A N 1
ATOM 4896 C CA . GLN A 1 625 ? -3.794 -15.651 -56.345 1.00 39.75 625 GLN A CA 1
ATOM 4897 C C . GLN A 1 625 ? -4.931 -14.629 -56.486 1.00 39.75 625 GLN A C 1
ATOM 4899 O O . GLN A 1 625 ? -4.799 -13.668 -57.243 1.00 39.75 625 GLN A O 1
ATOM 4904 N N . ALA A 1 626 ? -6.004 -14.753 -55.695 1.00 42.88 626 ALA A N 1
ATOM 4905 C CA . ALA A 1 626 ? -7.087 -13.769 -55.665 1.00 42.88 626 ALA A CA 1
ATOM 4906 C C . ALA A 1 626 ? -6.623 -12.394 -55.142 1.00 42.88 626 ALA A C 1
ATOM 4908 O O . ALA A 1 626 ? -7.017 -11.365 -55.689 1.00 42.88 626 ALA A O 1
ATOM 4909 N N . LEU A 1 627 ? -5.746 -12.357 -54.130 1.00 39.78 627 LEU A N 1
ATOM 4910 C CA . LEU A 1 627 ? -5.183 -11.124 -53.567 1.00 39.78 627 LEU A CA 1
ATOM 4911 C C . LEU A 1 627 ? -4.202 -10.433 -54.530 1.00 39.78 627 LEU A C 1
ATOM 4913 O O . LEU A 1 627 ? -4.239 -9.213 -54.663 1.00 39.78 627 LEU A O 1
ATOM 4917 N N . LEU A 1 628 ? -3.350 -11.192 -55.224 1.00 41.22 628 LEU A N 1
ATOM 4918 C CA . LEU A 1 628 ? -2.409 -10.693 -56.232 1.00 41.22 628 LEU A CA 1
ATOM 4919 C C . LEU A 1 628 ? -3.136 -10.223 -57.491 1.00 41.22 628 LEU A C 1
ATOM 4921 O O . LEU A 1 628 ? -2.747 -9.209 -58.070 1.00 41.22 628 LEU A O 1
ATOM 4925 N N . PHE A 1 629 ? -4.219 -10.903 -57.879 1.00 41.44 629 PHE A N 1
ATOM 4926 C CA . PHE A 1 629 ? -5.114 -10.445 -58.936 1.00 41.44 629 PHE A CA 1
ATOM 4927 C C . PHE A 1 629 ? -5.781 -9.124 -58.535 1.00 41.44 629 PHE A C 1
ATOM 4929 O O . PHE A 1 629 ? -5.629 -8.138 -59.246 1.00 41.44 629 PHE A O 1
ATOM 4936 N N . PHE A 1 630 ? -6.392 -9.049 -57.347 1.00 39.44 630 PHE A N 1
ATOM 4937 C CA . PHE A 1 630 ? -7.056 -7.840 -56.846 1.00 39.44 630 PHE A CA 1
ATOM 4938 C C . PHE A 1 630 ? -6.094 -6.649 -56.682 1.00 39.44 630 PHE A C 1
ATOM 4940 O O . PHE A 1 630 ? -6.434 -5.526 -57.051 1.00 39.44 630 PHE A O 1
ATOM 4947 N N . LEU A 1 631 ? -4.869 -6.882 -56.195 1.00 38.78 631 LEU A N 1
ATOM 4948 C CA . LEU A 1 631 ? -3.826 -5.857 -56.074 1.00 38.78 631 LEU A CA 1
ATOM 4949 C C . LEU A 1 631 ? -3.287 -5.415 -57.440 1.00 38.78 631 LEU A C 1
ATOM 4951 O O . LEU A 1 631 ? -3.098 -4.217 -57.640 1.00 38.78 631 LEU A O 1
ATOM 4955 N N . ARG A 1 632 ? -3.102 -6.329 -58.406 1.00 42.22 632 ARG A N 1
ATOM 4956 C CA . ARG A 1 632 ? -2.762 -5.952 -59.789 1.00 42.22 632 ARG A CA 1
ATOM 4957 C C . ARG A 1 632 ? -3.867 -5.119 -60.423 1.00 42.22 632 ARG A C 1
ATOM 4959 O O . ARG A 1 632 ? -3.544 -4.117 -61.051 1.00 42.22 632 ARG A O 1
ATOM 4966 N N . THR A 1 633 ? -5.137 -5.471 -60.224 1.00 41.44 633 THR A N 1
ATOM 4967 C CA . THR A 1 633 ? -6.272 -4.701 -60.747 1.00 41.44 633 THR A CA 1
ATOM 4968 C C . THR A 1 633 ? -6.353 -3.321 -60.095 1.00 41.44 633 THR A C 1
ATOM 4970 O O . THR A 1 633 ? -6.510 -2.339 -60.812 1.00 41.44 633 THR A O 1
ATOM 4973 N N . LEU A 1 634 ? -6.155 -3.205 -58.774 1.00 38.53 634 LEU A N 1
ATOM 4974 C CA . LEU A 1 634 ? -6.158 -1.914 -58.070 1.00 38.53 634 LEU A CA 1
ATOM 4975 C C . LEU A 1 634 ? -4.985 -1.010 -58.469 1.00 38.53 634 LEU A C 1
ATOM 4977 O O . LEU A 1 634 ? -5.166 0.199 -58.592 1.00 38.53 634 LEU A O 1
ATOM 4981 N N . ILE A 1 635 ? -3.795 -1.581 -58.675 1.00 43.81 635 ILE A N 1
ATOM 4982 C CA . ILE A 1 635 ? -2.609 -0.842 -59.124 1.00 43.81 635 ILE A CA 1
ATOM 4983 C C . ILE A 1 635 ? -2.800 -0.382 -60.572 1.00 43.81 635 ILE A C 1
ATOM 4985 O O . ILE A 1 635 ? -2.548 0.782 -60.864 1.00 43.81 635 ILE A O 1
ATOM 4989 N N . TYR A 1 636 ? -3.328 -1.234 -61.459 1.00 39.81 636 TYR A N 1
ATOM 4990 C CA . TYR A 1 636 ? -3.640 -0.838 -62.838 1.00 39.81 636 TYR A CA 1
ATOM 4991 C C . TYR A 1 636 ? -4.723 0.249 -62.899 1.00 39.81 636 TYR A C 1
ATOM 4993 O O . TYR A 1 636 ? -4.604 1.182 -63.689 1.00 39.81 636 TYR A O 1
ATOM 5001 N N . HIS A 1 637 ? -5.748 0.174 -62.041 1.00 41.56 637 HIS A N 1
ATOM 5002 C CA . HIS A 1 637 ? -6.827 1.166 -61.992 1.00 41.56 637 HIS A CA 1
ATOM 5003 C C . HIS A 1 637 ? -6.359 2.511 -61.414 1.00 41.56 637 HIS A C 1
ATOM 5005 O O . HIS A 1 637 ? -6.690 3.556 -61.966 1.00 41.56 637 HIS A O 1
ATOM 5011 N N . ASN A 1 638 ? -5.525 2.508 -60.365 1.00 39.38 638 ASN A N 1
ATOM 5012 C CA . ASN A 1 638 ? -4.929 3.739 -59.827 1.00 39.38 638 ASN A CA 1
ATOM 5013 C C . ASN A 1 638 ? -3.916 4.373 -60.788 1.00 39.38 638 ASN A C 1
ATOM 5015 O O . ASN A 1 638 ? -3.834 5.596 -60.866 1.00 39.38 638 ASN A O 1
ATOM 5019 N N . MET A 1 639 ? -3.169 3.567 -61.549 1.00 40.22 639 MET A N 1
ATOM 5020 C CA . MET A 1 639 ? -2.225 4.080 -62.545 1.00 40.22 639 MET A CA 1
ATOM 5021 C C . MET A 1 639 ? -2.956 4.687 -63.756 1.00 40.22 639 MET A C 1
ATOM 5023 O O . MET A 1 639 ? -2.535 5.722 -64.261 1.00 40.22 639 MET A O 1
ATOM 5027 N N . GLN A 1 640 ? -4.088 4.104 -64.173 1.00 41.59 640 GLN A N 1
ATOM 5028 C CA . GLN A 1 640 ? -4.973 4.659 -65.210 1.00 41.59 640 GLN A CA 1
ATOM 5029 C C . GLN A 1 640 ? -5.686 5.942 -64.753 1.00 41.59 640 GLN A C 1
ATOM 5031 O O . GLN A 1 640 ? -5.748 6.903 -65.516 1.00 41.59 640 GLN A O 1
ATOM 5036 N N . LEU A 1 641 ? -6.154 6.005 -63.500 1.00 43.41 641 LEU A N 1
ATOM 5037 C CA . LEU A 1 641 ? -6.761 7.211 -62.922 1.00 43.41 641 LEU A CA 1
ATOM 5038 C C . LEU A 1 641 ? -5.747 8.351 -62.752 1.00 43.41 641 LEU A C 1
ATOM 5040 O O . LEU A 1 641 ? -6.096 9.505 -62.988 1.00 43.41 641 LEU A O 1
ATOM 5044 N N . HIS A 1 642 ? -4.492 8.049 -62.399 1.00 41.25 642 HIS A N 1
ATOM 5045 C CA . HIS A 1 642 ? -3.427 9.055 -62.366 1.00 41.25 642 HIS A CA 1
ATOM 5046 C C . HIS A 1 642 ? -3.045 9.544 -63.767 1.00 41.25 642 HIS A C 1
ATOM 5048 O O . HIS A 1 642 ? -2.958 10.750 -63.969 1.00 41.25 642 HIS A O 1
ATOM 5054 N N . LEU A 1 643 ? -2.939 8.650 -64.756 1.00 41.75 643 LEU A N 1
ATOM 5055 C CA . LEU A 1 643 ? -2.680 9.035 -66.149 1.00 41.75 643 LEU A CA 1
ATOM 5056 C C . LEU A 1 643 ? -3.822 9.866 -66.762 1.00 41.75 643 LEU A C 1
ATOM 5058 O O . LEU A 1 643 ? -3.547 10.830 -67.469 1.00 41.75 643 LEU A O 1
ATOM 5062 N N . GLN A 1 644 ? -5.092 9.558 -66.466 1.00 42.19 644 GLN A N 1
ATOM 5063 C CA . GLN A 1 644 ? -6.240 10.362 -66.918 1.00 42.19 644 GLN A CA 1
ATOM 5064 C C . GLN A 1 644 ? -6.308 11.735 -66.241 1.00 42.19 644 GLN A C 1
ATOM 5066 O O . GLN A 1 644 ? -6.693 12.717 -66.875 1.00 42.19 644 GLN A O 1
ATOM 5071 N N . ARG A 1 645 ? -5.920 11.821 -64.965 1.00 40.50 645 ARG A N 1
ATOM 5072 C CA . ARG A 1 645 ? -5.914 13.070 -64.196 1.00 40.50 645 ARG A CA 1
ATOM 5073 C C . ARG A 1 645 ? -4.758 13.989 -64.606 1.00 40.50 645 ARG A C 1
ATOM 5075 O O . ARG A 1 645 ? -4.964 15.196 -64.699 1.00 40.50 645 ARG A O 1
ATOM 5082 N N . ASP A 1 646 ? -3.606 13.418 -64.950 1.00 41.28 646 ASP A N 1
ATOM 5083 C CA . ASP A 1 646 ? -2.456 14.154 -65.486 1.00 41.28 646 ASP A CA 1
ATOM 5084 C C . ASP A 1 646 ? -2.687 14.594 -66.947 1.00 41.28 646 ASP A C 1
ATOM 5086 O O . ASP A 1 646 ? -2.296 15.697 -67.327 1.00 41.28 646 ASP A O 1
ATOM 5090 N N . MET A 1 647 ? -3.423 13.813 -67.754 1.00 38.56 647 MET A N 1
ATOM 5091 C CA . MET A 1 647 ? -3.869 14.240 -69.093 1.00 38.56 647 MET A CA 1
ATOM 5092 C C . MET A 1 647 ? -4.875 15.400 -69.047 1.00 38.56 647 MET A C 1
ATOM 5094 O O . MET A 1 647 ? -4.822 16.283 -69.900 1.00 38.56 647 MET A O 1
ATOM 5098 N N . HIS A 1 648 ? -5.773 15.423 -68.057 1.00 39.97 648 HIS A N 1
ATOM 5099 C CA . HIS A 1 648 ? -6.745 16.510 -67.882 1.00 39.97 648 HIS A CA 1
ATOM 5100 C C . HIS A 1 648 ? -6.094 17.819 -67.410 1.00 39.97 648 HIS A C 1
ATOM 5102 O O . HIS A 1 648 ? -6.574 18.897 -67.754 1.00 39.97 648 HIS A O 1
ATOM 5108 N N . LEU A 1 649 ? -4.993 17.729 -66.655 1.00 40.44 649 LEU A N 1
ATOM 5109 C CA . LEU A 1 649 ? -4.207 18.881 -66.197 1.00 40.44 649 LEU A CA 1
ATOM 5110 C C . LEU A 1 649 ? -3.301 19.464 -67.293 1.00 40.44 649 LEU A C 1
ATOM 5112 O O . LEU A 1 649 ? -2.968 20.642 -67.238 1.00 40.44 649 LEU A O 1
ATOM 5116 N N . LEU A 1 650 ? -2.958 18.683 -68.321 1.00 40.41 650 LEU A N 1
ATOM 5117 C CA . LEU A 1 650 ? -2.217 19.157 -69.498 1.00 40.41 650 LEU A CA 1
ATOM 5118 C C . LEU A 1 650 ? -3.122 19.732 -70.608 1.00 40.41 650 LEU A C 1
ATOM 5120 O O . LEU A 1 650 ? -2.615 20.227 -71.610 1.00 40.41 650 LEU A O 1
ATOM 5124 N N . GLN A 1 651 ? -4.451 19.696 -70.442 1.00 41.00 651 GLN A N 1
ATOM 5125 C CA . GLN A 1 651 ? -5.426 20.251 -71.395 1.00 41.00 651 GLN A CA 1
ATOM 5126 C C . GLN A 1 651 ? -5.952 21.653 -71.028 1.00 41.00 651 GLN A C 1
ATOM 5128 O O . GLN A 1 651 ? -6.776 22.193 -71.764 1.00 41.00 651 GLN A O 1
ATOM 5133 N N . SER A 1 652 ? -5.493 22.268 -69.930 1.00 39.97 652 SER A N 1
ATOM 5134 C CA . SER A 1 652 ? -5.987 23.583 -69.484 1.00 39.97 652 SER A CA 1
ATOM 5135 C C . SER A 1 652 ? -5.141 24.795 -69.898 1.00 39.97 652 SER A C 1
ATOM 5137 O O . SER A 1 652 ? -5.447 25.901 -69.465 1.00 39.97 652 SER A O 1
ATOM 5139 N N . GLU A 1 653 ? -4.135 24.641 -70.763 1.00 36.31 653 GLU A N 1
ATOM 5140 C CA . GLU A 1 653 ? -3.453 25.775 -71.405 1.00 36.31 653 GLU A CA 1
ATOM 5141 C C . GLU A 1 653 ? -3.479 25.606 -72.929 1.00 36.31 653 GLU A C 1
ATOM 5143 O O . GLU A 1 653 ? -2.844 24.736 -73.517 1.00 36.31 653 GLU A O 1
ATOM 5148 N N . SER A 1 654 ? -4.320 26.409 -73.574 1.00 33.78 654 SER A N 1
ATOM 5149 C CA . SER A 1 654 ? -4.696 26.312 -74.982 1.00 33.78 654 SER A CA 1
ATOM 5150 C C . SER A 1 654 ? -3.757 27.075 -75.919 1.00 33.78 654 SER A C 1
ATOM 5152 O O . SER A 1 654 ? -3.651 28.286 -75.776 1.00 33.78 654 SER A O 1
ATOM 5154 N N . PHE A 1 655 ? -3.234 26.415 -76.962 1.00 35.50 655 PHE A N 1
ATOM 5155 C CA . PHE A 1 655 ? -3.083 26.981 -78.316 1.00 35.50 655 PHE A CA 1
ATOM 5156 C C . PHE A 1 655 ? -3.223 25.863 -79.365 1.00 35.50 655 PHE A C 1
ATOM 5158 O O . PHE A 1 655 ? -2.574 24.824 -79.284 1.00 35.50 655 PHE A O 1
ATOM 5165 N N . GLY A 1 656 ? -4.145 26.049 -80.313 1.00 44.84 656 GLY A N 1
ATOM 5166 C CA . GLY A 1 656 ? -4.590 25.016 -81.248 1.00 44.84 656 GLY A CA 1
ATOM 5167 C C . GLY A 1 656 ? -3.620 24.728 -82.395 1.00 44.84 656 GLY A C 1
ATOM 5168 O O . GLY A 1 656 ? -3.231 25.641 -83.118 1.00 44.84 656 GLY A O 1
ATOM 5169 N N . VAL A 1 657 ? -3.322 23.440 -82.607 1.00 37.19 657 VAL A N 1
ATOM 5170 C CA . VAL A 1 657 ? -2.763 22.856 -83.842 1.00 37.19 657 VAL A CA 1
ATOM 5171 C C . VAL A 1 657 ? -3.326 21.421 -84.000 1.00 37.19 657 VAL A C 1
ATOM 5173 O O . VAL A 1 657 ? -3.485 20.735 -82.988 1.00 37.19 657 VAL A O 1
ATOM 5176 N N . PRO A 1 658 ? -3.669 20.930 -85.213 1.00 36.88 658 PRO A N 1
ATOM 5177 C CA . PRO A 1 658 ? -4.283 19.608 -85.403 1.00 36.88 658 PRO A CA 1
ATOM 5178 C C . PRO A 1 658 ? -3.367 18.416 -85.057 1.00 36.88 658 PRO A C 1
ATOM 5180 O O . PRO A 1 658 ? -2.173 18.408 -85.355 1.00 36.88 658 PRO A O 1
ATOM 5183 N N . GLN A 1 659 ? -3.969 17.360 -84.496 1.00 36.78 659 GLN A N 1
ATOM 5184 C CA . GLN A 1 659 ? -3.340 16.163 -83.903 1.00 36.78 659 GLN A CA 1
ATOM 5185 C C . GLN A 1 659 ? -2.442 15.303 -84.817 1.00 36.78 659 GLN A C 1
ATOM 5187 O O . GLN A 1 659 ? -1.764 14.406 -84.318 1.00 36.78 659 GLN A O 1
ATOM 5192 N N . SER A 1 660 ? -2.387 15.540 -86.129 1.00 35.47 660 SER A N 1
ATOM 5193 C CA . SER A 1 660 ? -1.617 14.695 -87.055 1.00 35.47 660 SER A CA 1
ATOM 5194 C C . SER A 1 660 ? -0.134 15.069 -87.186 1.00 35.47 660 SER A C 1
ATOM 5196 O O . SER A 1 660 ? 0.618 14.302 -87.777 1.00 35.47 660 SER A O 1
ATOM 5198 N N . GLN A 1 661 ? 0.317 16.197 -86.620 1.00 39.56 661 GLN A N 1
ATOM 5199 C CA . GLN A 1 661 ? 1.735 16.602 -86.651 1.00 39.56 661 GLN A CA 1
ATOM 5200 C C . GLN A 1 661 ? 2.507 16.343 -85.345 1.00 39.56 661 GLN A C 1
ATOM 5202 O O . GLN A 1 661 ? 3.733 16.303 -85.368 1.00 39.56 661 GLN A O 1
ATOM 5207 N N . PHE A 1 662 ? 1.831 16.077 -84.223 1.00 36.56 662 PHE A N 1
ATOM 5208 C CA . PHE A 1 662 ? 2.505 15.879 -82.928 1.00 36.56 662 PHE A CA 1
ATOM 5209 C C . PHE A 1 662 ? 3.075 14.457 -82.746 1.00 36.56 662 PHE A C 1
ATOM 5211 O O . PHE A 1 662 ? 4.052 14.251 -82.030 1.00 36.56 662 PHE A O 1
ATOM 5218 N N . LEU A 1 663 ? 2.511 13.464 -83.444 1.00 34.66 663 LEU A N 1
ATOM 5219 C CA . LEU A 1 663 ? 2.934 12.060 -83.339 1.00 34.66 663 LEU A CA 1
ATOM 5220 C C . LEU A 1 663 ? 4.195 11.718 -84.146 1.00 34.66 663 LEU A C 1
ATOM 5222 O O . LEU A 1 663 ? 4.811 10.687 -83.892 1.00 34.66 663 LEU A O 1
ATOM 5226 N N . MET A 1 664 ? 4.621 12.577 -85.076 1.00 33.00 664 MET A N 1
ATOM 5227 C CA . MET A 1 664 ? 5.826 12.333 -85.880 1.00 33.00 664 MET A CA 1
ATOM 5228 C C . MET A 1 664 ? 7.095 12.928 -85.243 1.00 33.00 664 MET A C 1
ATOM 5230 O O . MET A 1 664 ? 8.200 12.504 -85.571 1.00 33.00 664 MET A O 1
ATOM 5234 N N . GLN A 1 665 ? 6.948 13.848 -84.282 1.00 35.72 665 GLN A N 1
ATOM 5235 C CA . GLN A 1 665 ? 8.071 14.506 -83.604 1.00 35.72 665 GLN A CA 1
ATOM 5236 C C . GLN A 1 665 ? 8.474 13.823 -82.282 1.00 35.72 665 GLN A C 1
ATOM 5238 O O . GLN A 1 665 ? 9.609 13.966 -81.842 1.00 35.72 665 GLN A O 1
ATOM 5243 N N . LEU A 1 666 ? 7.605 12.985 -81.699 1.00 35.19 666 LEU A N 1
ATOM 5244 C CA . LEU A 1 666 ? 7.915 12.166 -80.513 1.00 35.19 666 LEU A CA 1
ATOM 5245 C C . LEU A 1 666 ? 8.608 10.826 -80.835 1.00 35.19 666 LEU A C 1
ATOM 5247 O O . LEU A 1 666 ? 9.030 10.114 -79.926 1.00 35.19 666 LEU A O 1
ATOM 5251 N N . ALA A 1 667 ? 8.755 10.479 -82.116 1.00 35.25 667 ALA A N 1
ATOM 5252 C CA . ALA A 1 667 ? 9.413 9.246 -82.556 1.00 35.25 667 ALA A CA 1
ATOM 5253 C C . ALA A 1 667 ? 10.948 9.366 -82.700 1.00 35.25 667 ALA A C 1
ATOM 5255 O O . ALA A 1 667 ? 11.590 8.396 -83.099 1.00 35.25 667 ALA A O 1
ATOM 5256 N N . LEU A 1 668 ? 11.550 10.522 -82.377 1.00 40.44 668 LEU A N 1
ATOM 5257 C CA . LEU A 1 668 ? 12.979 10.792 -82.609 1.00 40.44 668 LEU A CA 1
ATOM 5258 C C . LEU A 1 668 ? 13.840 11.046 -81.355 1.00 40.44 668 LEU A C 1
ATOM 5260 O O . LEU A 1 668 ? 15.038 11.261 -81.501 1.00 40.44 668 LEU A O 1
ATOM 5264 N N . GLU A 1 669 ? 13.313 10.917 -80.133 1.00 38.41 669 GLU A N 1
ATOM 5265 C CA . GLU A 1 669 ? 14.113 11.075 -78.899 1.00 38.41 669 GLU A CA 1
ATOM 5266 C C . GLU A 1 669 ? 14.007 9.877 -77.939 1.00 38.41 669 GLU A C 1
ATOM 5268 O O . GLU A 1 669 ? 13.590 9.986 -76.786 1.00 38.41 669 GLU A O 1
ATOM 5273 N N . LEU A 1 670 ? 14.439 8.698 -78.399 1.00 34.88 670 LEU A N 1
ATOM 5274 C CA . LEU A 1 670 ? 14.745 7.565 -77.519 1.00 34.88 670 LEU A CA 1
ATOM 5275 C C . LEU A 1 670 ? 16.184 7.070 -77.755 1.00 34.88 670 LEU A C 1
ATOM 5277 O O . LEU A 1 670 ? 16.524 6.691 -78.876 1.00 34.88 670 LEU A O 1
ATOM 5281 N N . PRO A 1 671 ? 17.037 7.016 -76.713 1.00 37.69 671 PRO A N 1
ATOM 5282 C CA . PRO A 1 671 ? 18.386 6.468 -76.823 1.00 37.69 671 PRO A CA 1
ATOM 5283 C C . PRO A 1 671 ? 18.423 4.965 -77.197 1.00 37.69 671 PRO A C 1
ATOM 5285 O O . PRO A 1 671 ? 17.542 4.198 -76.791 1.00 37.69 671 PRO A O 1
ATOM 5288 N N . PRO A 1 672 ? 19.482 4.478 -77.882 1.00 37.66 672 PRO A N 1
ATOM 5289 C CA . PRO A 1 672 ? 19.482 3.205 -78.628 1.00 37.66 672 PRO A CA 1
ATOM 5290 C C . PRO A 1 672 ? 19.478 1.914 -77.787 1.00 37.66 672 PRO A C 1
ATOM 5292 O O . PRO A 1 672 ? 19.466 0.809 -78.329 1.00 37.66 672 PRO A O 1
ATOM 5295 N N . HIS A 1 673 ? 19.506 1.999 -76.457 1.00 40.66 673 HIS A N 1
ATOM 5296 C CA . HIS A 1 673 ? 19.709 0.835 -75.580 1.00 40.66 673 HIS A CA 1
ATOM 5297 C C . HIS A 1 673 ? 18.420 0.069 -75.237 1.00 40.66 673 HIS A C 1
ATOM 5299 O O . HIS A 1 673 ? 18.489 -0.997 -74.625 1.00 40.66 673 HIS A O 1
ATOM 5305 N N . LYS A 1 674 ? 17.243 0.547 -75.665 1.00 43.66 674 LYS A N 1
ATOM 5306 C CA . LYS A 1 674 ? 15.953 -0.123 -75.408 1.00 43.66 674 LYS A CA 1
ATOM 5307 C C . LYS A 1 674 ? 15.389 -0.943 -76.575 1.00 43.66 674 LYS A C 1
ATOM 5309 O O . LYS A 1 674 ? 14.341 -1.558 -76.412 1.00 43.66 674 LYS A O 1
ATOM 5314 N N . HIS A 1 675 ? 16.104 -1.080 -77.694 1.00 38.19 675 HIS A N 1
ATOM 5315 C CA . HIS A 1 675 ? 15.672 -1.967 -78.789 1.00 38.19 675 HIS A CA 1
ATOM 5316 C C . HIS A 1 675 ? 15.999 -3.458 -78.572 1.00 38.19 675 HIS A C 1
ATOM 5318 O O . HIS A 1 675 ? 15.351 -4.317 -7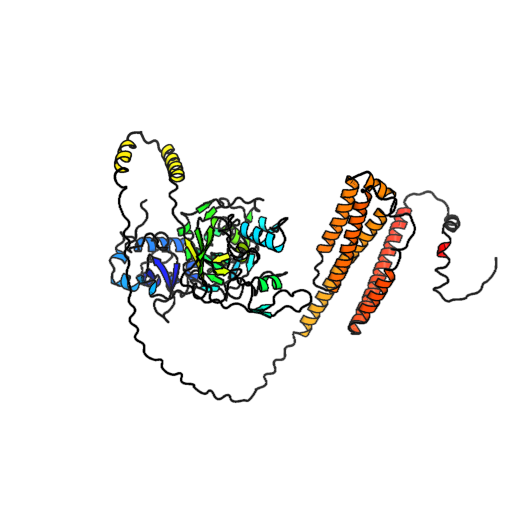9.164 1.00 38.19 675 HIS A O 1
ATOM 5324 N N . ARG A 1 676 ? 16.940 -3.812 -77.680 1.00 38.38 676 ARG A N 1
ATOM 5325 C CA . ARG A 1 676 ? 17.319 -5.224 -77.434 1.00 38.38 676 ARG A CA 1
ATOM 5326 C C . ARG A 1 676 ? 16.460 -5.965 -76.401 1.00 38.38 676 ARG A C 1
ATOM 5328 O O . ARG A 1 676 ? 16.536 -7.189 -76.335 1.00 38.38 676 ARG A O 1
ATOM 5335 N N . ALA A 1 677 ? 15.637 -5.266 -75.617 1.00 36.22 677 ALA A N 1
ATOM 5336 C CA . ALA A 1 677 ? 14.861 -5.881 -74.532 1.00 36.22 677 ALA A CA 1
ATOM 5337 C C . ALA A 1 677 ? 13.485 -6.426 -74.969 1.00 36.22 677 ALA A C 1
ATOM 5339 O O . ALA A 1 677 ? 12.936 -7.290 -74.291 1.00 36.22 677 ALA A O 1
ATOM 5340 N N . ILE A 1 678 ? 12.947 -5.980 -76.110 1.00 38.06 678 ILE A N 1
ATOM 5341 C CA . ILE A 1 678 ? 11.631 -6.430 -76.604 1.00 38.06 678 ILE A CA 1
ATOM 5342 C C . ILE A 1 678 ? 11.753 -7.666 -77.518 1.00 38.06 678 ILE A C 1
ATOM 5344 O O . ILE A 1 678 ? 10.885 -8.531 -77.490 1.00 38.06 678 ILE A O 1
ATOM 5348 N N . GLN A 1 679 ? 12.868 -7.850 -78.235 1.00 38.31 679 GLN A N 1
ATOM 5349 C CA . GLN A 1 679 ? 13.062 -9.012 -79.123 1.00 38.31 679 GLN A CA 1
ATOM 5350 C C . GLN A 1 679 ? 13.409 -10.335 -78.413 1.00 38.31 679 GLN A C 1
ATOM 5352 O O . GLN A 1 679 ? 13.294 -11.391 -79.026 1.00 38.31 679 GLN A O 1
ATOM 5357 N N . ARG A 1 680 ? 13.803 -10.326 -77.129 1.00 38.81 680 ARG A N 1
ATOM 5358 C CA . ARG A 1 680 ? 14.122 -11.564 -76.380 1.00 38.81 680 ARG A CA 1
ATOM 5359 C C . ARG A 1 680 ? 12.946 -12.170 -75.604 1.00 38.81 680 ARG A C 1
ATOM 5361 O O . ARG A 1 680 ? 13.118 -13.241 -75.035 1.00 38.81 680 ARG A O 1
ATOM 5368 N N . ARG A 1 681 ? 11.774 -11.522 -75.557 1.00 38.81 681 ARG A N 1
ATOM 5369 C CA . ARG A 1 681 ? 10.659 -11.945 -74.681 1.00 38.81 681 ARG A CA 1
ATOM 5370 C C . ARG A 1 681 ? 9.377 -12.414 -75.369 1.00 38.81 681 ARG A C 1
ATOM 5372 O O . ARG A 1 681 ? 8.491 -12.859 -74.653 1.00 38.81 681 ARG A O 1
ATOM 5379 N N . THR A 1 682 ? 9.253 -12.364 -76.696 1.00 41.75 682 THR A N 1
ATOM 5380 C CA . THR A 1 682 ? 7.981 -12.734 -77.353 1.00 41.75 682 THR A CA 1
ATOM 5381 C C . THR A 1 682 ? 8.034 -13.886 -78.341 1.00 41.75 682 THR A C 1
ATOM 5383 O O . THR A 1 682 ? 6.964 -14.332 -78.717 1.00 41.75 682 THR A O 1
ATOM 5386 N N . GLY A 1 683 ? 9.196 -14.426 -78.731 1.00 36.62 683 GLY A N 1
ATOM 5387 C CA . GLY A 1 683 ? 9.257 -15.706 -79.460 1.00 36.62 683 GLY A CA 1
ATOM 5388 C C . GLY A 1 683 ? 8.304 -15.846 -80.661 1.00 36.62 683 GLY A C 1
ATOM 5389 O O . GLY A 1 683 ? 7.819 -16.942 -80.916 1.00 36.62 683 GLY A O 1
ATOM 5390 N N . VAL A 1 684 ? 8.010 -14.761 -81.385 1.00 33.00 684 VAL A N 1
ATOM 5391 C CA . VAL A 1 684 ? 7.154 -14.781 -82.579 1.00 33.00 684 VAL A CA 1
ATOM 5392 C C . VAL A 1 684 ? 7.933 -14.174 -83.739 1.00 33.00 684 VAL A C 1
ATOM 5394 O O . VAL A 1 684 ? 8.164 -12.967 -83.803 1.00 33.00 684 VAL A O 1
ATOM 5397 N N . HIS A 1 685 ? 8.338 -15.039 -84.667 1.00 38.50 685 HIS A N 1
ATOM 5398 C CA . HIS A 1 685 ? 8.621 -14.652 -86.041 1.00 38.50 685 HIS A CA 1
ATOM 5399 C C . HIS A 1 685 ? 7.308 -14.228 -86.701 1.00 38.50 685 HIS A C 1
ATOM 5401 O O . HIS A 1 685 ? 6.340 -14.983 -86.688 1.00 38.50 685 HIS A O 1
ATOM 5407 N N . SER A 1 686 ? 7.279 -13.067 -87.343 1.00 31.30 686 SER A N 1
ATOM 5408 C CA . SER A 1 686 ? 6.330 -12.838 -88.431 1.00 31.30 686 SER A CA 1
ATOM 5409 C C . SER A 1 686 ? 6.971 -11.935 -89.475 1.00 31.30 686 SER A C 1
ATOM 5411 O O . SER A 1 686 ? 7.621 -10.940 -89.154 1.00 31.30 686 SER A O 1
ATOM 5413 N N . GLY A 1 687 ? 6.900 -12.401 -90.721 1.00 29.14 687 GLY A N 1
ATOM 5414 C CA . GLY A 1 687 ? 7.463 -11.754 -91.893 1.00 29.14 687 GLY A CA 1
ATOM 5415 C C . GLY A 1 687 ? 6.701 -10.497 -92.304 1.00 29.14 687 GLY A C 1
ATOM 5416 O O . GLY A 1 687 ? 5.622 -10.194 -91.801 1.00 29.14 687 GLY A O 1
ATOM 5417 N N . GLN A 1 688 ? 7.316 -9.778 -93.241 1.00 28.73 688 GLN A N 1
ATOM 5418 C CA . GLN A 1 688 ? 6.780 -8.590 -93.903 1.00 28.73 688 GLN A CA 1
ATOM 5419 C C . GLN A 1 688 ? 5.387 -8.813 -94.514 1.00 28.73 688 GLN A C 1
ATOM 5421 O O . GLN A 1 688 ? 5.060 -9.925 -94.935 1.00 28.73 688 GLN A O 1
ATOM 5426 N N . PRO A 1 689 ? 4.629 -7.717 -94.690 1.00 31.41 689 PRO A N 1
ATOM 5427 C CA . PRO A 1 689 ? 4.438 -7.249 -96.065 1.00 31.41 689 PRO A CA 1
ATOM 5428 C C . PRO A 1 689 ? 4.517 -5.717 -96.235 1.00 31.41 689 PRO A C 1
ATOM 5430 O O . PRO A 1 689 ? 3.872 -4.949 -95.533 1.00 31.41 689 PRO A O 1
ATOM 5433 N N . ASN A 1 690 ? 5.367 -5.313 -97.179 1.00 26.11 690 ASN A N 1
ATOM 5434 C CA . ASN A 1 690 ? 5.106 -4.472 -98.355 1.00 26.11 690 ASN A CA 1
ATOM 5435 C C . ASN A 1 690 ? 3.852 -3.559 -98.471 1.00 26.11 690 ASN A C 1
ATOM 5437 O O . ASN A 1 690 ? 2.727 -4.033 -98.334 1.00 26.11 690 ASN A O 1
ATOM 5441 N N . PHE A 1 691 ? 4.134 -2.358 -99.028 1.00 25.42 691 PHE A N 1
ATOM 5442 C CA . PHE A 1 691 ? 3.326 -1.469 -99.907 1.00 25.42 691 PHE A CA 1
ATOM 5443 C C . PHE A 1 691 ? 2.198 -0.638 -99.249 1.00 25.42 691 PHE A C 1
ATOM 5445 O O . PHE A 1 691 ? 1.370 -1.199 -98.545 1.00 25.42 691 PHE A O 1
ATOM 5452 N N . ILE A 1 692 ? 2.049 0.688 -99.438 1.00 31.94 692 ILE A N 1
ATOM 5453 C CA . ILE A 1 692 ? 2.675 1.770 -100.246 1.00 31.94 692 ILE A CA 1
ATOM 5454 C C . ILE A 1 692 ? 2.798 3.003 -99.344 1.00 31.94 692 ILE A C 1
ATOM 5456 O O . ILE A 1 692 ? 1.859 3.210 -98.541 1.00 31.94 692 ILE A O 1
#

Radius of gyration: 38.09 Å; chains: 1; bounding box: 67×92×137 Å